Protein AF-0000000078662496 (afdb_homodimer)

Nearest PDB structures (foldseek):
  4e5v-assembly2_B  TM=6.475E-01  e=1.582E-10  Parabacteroides merdae ATCC 43184
  5fms-assembly1_A  TM=6.104E-01  e=5.744E-06  Mus musculus
  5fmr-assembly2_B  TM=5.331E-01  e=4.824E-04  Chlamydomonas reinhardtii
  8uw8-assembly1_A  TM=4.663E-01  e=5.164E-02  Homo sapiens
  4zm6-assembly1_B  TM=4.624E-01  e=4.066E-01  Rhizomucor miehei CAU432

Sequence (524 aa):
MSGEVSEEARPPRIDCVLVCGGVWHDMDFARLELLKLLAEDPAVRTRVFEDYENIEAIRAADILITYTCDVTPSLTAQEALRDWLQAGGRWYALHGTNSVLRFLTEGPNKDLWDAPRWAPLMMDLLGSQFISHPPIAPYTVTVADPDHPLVRGVEPFETTDELYHMEYHGDLHVLLETDCTVEGTGFVEAKDAIGKHAVMYLKDHGKGGVLYNTLGHCRGHYDLQPMLDWWPTVDRCAWDLPVFYDLLRRGIGWLKERPAKGMSGEVSEEARPPRIDCVLVCGGVWHDMDFARLELLKLLAEDPAVRTRVFEDYENIEAIRAADILITYTCDVTPSLTAQEALRDWLQAGGRWYALHGTNSVLRFLTEGPNKDLWDAPRWAPLMMDLLGSQFISHPPIAPYTVTVADPDHPLVRGVEPFETTDELYHMEYHGDLHVLLETDCTVEGTGFVEAKDAIGKHAVMYLKDHGKGGVLYNTLGHCRGHYDLQPMLDWWPTVDRCAWDLPVFYDLLRRGIGWLKERPAKG

Secondary structure (DSSP, 8-state):
----------PPPEEEEEEEEESSS-HHHHHHHHHHHHTTSTTEEEEEESSS--HHHHHH-SEEEEEEES-PPPHHHHHHHHHHHHTT-EEEEEGGGG---EE--SSTTTT-EE---S-HHHHHHHTEEEEE-PPSEEEEEEES-TTSTTTTTPPPEEEEE---EEEE-S--EEEEEEEE-S---SBSS-GGG-EEEEEEEEEEETTEEEEEE-----B-TTTTTTT-S--SS-B-GGGG-HHHHHHHHHHHHHHHTSPP--/----------PPPEEEEEEEEESSS-HHHHHHHHHHHHTTSTTEEEEEESSS--HHHHHH-SEEEEEEES-PPPHHHHHHHHHHHHTT-EEEEEGGGG---EE--SSTTTT-EE---S-HHHHHHHTEEEEE-PPSEEEEEEES-TTSTTTTTPPPEEEEE---EEEE-S--EEEEEEEE-S---SBSS-GGG-EEEEEEEEEEETTEEEEEE-----B-TTTTTTT-S--SS-B-GGGG-HHHHHHHHHHHHHHHTSPP--

Solvent-accessible surface area (backbone atoms only — not comparable to full-atom values): 27675 Å² total; per-residue (Å²): 131,82,77,72,72,74,77,71,86,77,72,71,74,39,39,31,36,37,29,46,24,62,58,64,36,32,51,59,58,56,46,51,55,51,50,54,60,48,62,75,40,83,43,50,46,67,47,61,33,56,56,56,80,58,46,68,58,57,65,67,32,51,27,38,37,34,44,25,23,56,59,80,57,52,69,69,33,37,51,47,50,51,54,36,22,54,73,24,25,26,34,43,36,27,36,37,52,40,30,41,69,42,77,29,86,59,70,96,57,47,80,19,32,36,47,62,84,84,48,58,67,50,26,49,62,62,28,30,31,46,43,30,33,31,78,72,46,76,47,57,40,38,62,67,37,55,79,41,83,74,39,48,85,58,66,67,44,78,38,49,32,61,53,60,25,64,50,76,33,82,75,67,51,54,40,26,27,32,76,36,86,51,53,27,58,64,32,70,66,12,81,80,34,54,42,78,33,71,38,24,33,36,27,79,32,83,68,14,30,26,40,37,34,46,60,55,46,33,27,38,39,62,25,44,52,87,84,36,82,64,41,93,56,75,46,43,36,33,70,74,36,71,67,47,54,50,42,51,51,39,50,54,50,58,35,70,65,43,72,73,87,126,134,80,75,72,75,73,78,71,85,77,73,71,76,38,40,31,36,37,29,45,25,64,58,63,36,31,50,60,58,55,47,51,53,51,50,55,60,48,61,75,39,84,43,50,44,67,48,63,34,56,56,55,78,56,45,68,58,58,63,67,33,52,27,37,36,35,45,25,22,56,61,80,55,52,72,70,32,37,52,48,50,52,53,34,23,53,73,24,26,25,33,42,36,26,35,37,51,40,29,42,69,43,78,29,87,58,72,97,56,46,80,19,33,36,46,62,83,81,50,56,67,50,26,47,62,61,29,31,32,46,43,30,32,31,78,73,45,76,46,56,41,37,62,67,37,55,79,41,82,74,41,48,87,60,67,67,44,78,38,48,34,63,52,61,26,63,50,78,33,82,76,67,52,55,39,26,27,33,74,34,88,50,51,26,58,65,30,71,65,13,82,79,33,52,42,78,34,71,38,25,31,36,25,80,31,84,68,15,29,27,39,35,34,44,60,54,43,33,28,38,40,61,26,44,51,87,82,36,82,63,43,93,56,76,46,44,35,32,71,76,36,72,66,49,55,51,42,52,50,40,51,54,51,57,33,71,66,43,71,72,87,126

InterPro domains:
  IPR029010 ThuA-like domain [PF06283] (36-224)
  IPR029062 Class I glutamine amidotransferase-like [G3DSA:3.40.50.880] (12-261)
  IPR029062 Class I glutamine amidotransferase-like [SSF52317] (17-258)

Radius of gyration: 25.14 Å; Cα contacts (8 Å, |Δi|>4): 1215; chains: 2; bounding box: 81×70×57 Å

Organism: Novosphingobium aromaticivorans (strain ATCC 700278 / DSM 12444 / CCUG 56034 / CIP 105152 / NBRC 16084 / F199) (NCBI:txid279238)

Foldseek 3Di:
DPPPPPPPDPDAAFEEEEAFAEFQFPSVVVVVVLVVLQVVDVSYDYDYHPAQPVLVSLLPGLEYEYDYAQHADDPVSLVSNLVSQLLFAEYEYEARNQAHWDAACDDPLHQAIAGDCPRVSNQQQQFKHFFFFAPFDKWKKQFPDCPDPLNPPPHIDIWRFTDTDIDGHDDKAAGIKTADDDWGPRHPPTHPRGGMDGQWIWDHNNNYIYIYGNGFGWGAQPRNPPVDRGDPDTDGICVVPPVVVSSSSSSVVVSVPTDDND/DPPPPPPPDPDAAFEEEEAFAEFQFPSVVVVVVLVVLQVVDVSYDYDYHPAQPVLVSLLPGLEYEYDYAQHADDPSSLVSNLVSQLLFYAYEYEARNQAHWDAACDDPLHQAIAGDCPRVSNQQQQFKHFGFFAPFDKWKKQFPDCPDPLNPPPHIDIWRFTDTDIGGHDDKAAGIKTADCDWGPRHPPTHVRGGMDGQWIWDHNNNYIYIYGNGFGWGAQPRNPPVDRGDPDTDGICVVPPVVVSSSSSSVVVSVPTDDND

pLDDT: mean 94.91, std 11.36, range [29.62, 99.0]

Structure (mmCIF, N/CA/C/O backbone):
data_AF-0000000078662496-model_v1
#
loop_
_entity.id
_entity.type
_entity.pdbx_description
1 polymer 'ThuA-like domain-containing protein'
#
loop_
_atom_site.group_PDB
_atom_site.id
_atom_site.type_symbol
_atom_site.label_atom_id
_atom_site.label_alt_id
_atom_site.label_comp_id
_atom_site.label_asym_id
_atom_site.label_entity_id
_atom_site.label_seq_id
_atom_site.pdbx_PDB_ins_code
_atom_site.Cartn_x
_atom_site.Cartn_y
_atom_site.Cartn_z
_atom_site.occupancy
_atom_site.B_iso_or_equiv
_atom_site.auth_seq_id
_atom_site.auth_comp_id
_atom_site.auth_asym_id
_atom_site.auth_atom_id
_atom_site.pdbx_PDB_model_num
ATOM 1 N N . MET A 1 1 ? -41.656 22.859 -13.969 1 30 1 MET A N 1
ATOM 2 C CA . MET A 1 1 ? -40.875 21.734 -14.508 1 30 1 MET A CA 1
ATOM 3 C C . MET A 1 1 ? -39.688 21.422 -13.602 1 30 1 MET A C 1
ATOM 5 O O . MET A 1 1 ? -38.719 22.188 -13.539 1 30 1 MET A O 1
ATOM 9 N N . SER A 1 2 ? -39.875 20.875 -12.398 1 34.25 2 SER A N 1
ATOM 10 C CA . SER A 1 2 ? -38.969 20.719 -11.266 1 34.25 2 SER A CA 1
ATOM 11 C C . SER A 1 2 ? -37.781 19.844 -11.625 1 34.25 2 SER A C 1
ATOM 13 O O . SER A 1 2 ? -37.969 18.703 -12.086 1 34.25 2 SER A O 1
ATOM 15 N N . GLY A 1 3 ? -36.812 20.375 -12.367 1 37.16 3 GLY A N 1
ATOM 16 C CA . GLY A 1 3 ? -35.719 19.578 -12.867 1 37.16 3 GLY A CA 1
ATOM 17 C C . GLY A 1 3 ? -35.188 18.578 -11.852 1 37.16 3 GLY A C 1
ATOM 18 O O . GLY A 1 3 ? -34.812 18.953 -10.75 1 37.16 3 GLY A O 1
ATOM 19 N N . GLU A 1 4 ? -35.656 17.312 -11.844 1 36.59 4 GLU A N 1
ATOM 20 C CA . GLU A 1 4 ? -35.188 16.156 -11.078 1 36.59 4 GLU A CA 1
ATOM 21 C C . GLU A 1 4 ? -33.688 16.047 -11.078 1 36.59 4 GLU A C 1
ATOM 23 O O . GLU A 1 4 ? -33.062 15.969 -12.141 1 36.59 4 GLU A O 1
ATOM 28 N N . VAL A 1 5 ? -33 16.734 -10.273 1 41 5 VAL A N 1
ATOM 29 C CA . VAL A 1 5 ? -31.594 16.453 -10.102 1 41 5 VAL A CA 1
ATOM 30 C C . VAL A 1 5 ? -31.359 14.945 -10.117 1 41 5 VAL A C 1
ATOM 32 O O . VAL A 1 5 ? -31.953 14.211 -9.328 1 41 5 VAL A O 1
ATOM 35 N N . SER A 1 6 ? -31.219 14.328 -11.203 1 44.25 6 SER A N 1
ATOM 36 C CA . SER A 1 6 ? -30.891 12.906 -11.32 1 44.25 6 SER A CA 1
ATOM 37 C C . SER A 1 6 ? -30.094 12.438 -10.109 1 44.25 6 SER A C 1
ATOM 39 O O . SER A 1 6 ? -29.062 13.031 -9.766 1 44.25 6 SER A O 1
ATOM 41 N N . GLU A 1 7 ? -30.562 11.977 -9.016 1 50.75 7 GLU A N 1
ATOM 42 C CA . GLU A 1 7 ? -29.922 11.367 -7.855 1 50.75 7 GLU A CA 1
ATOM 43 C C . GLU A 1 7 ? -28.734 10.508 -8.266 1 50.75 7 GLU A C 1
ATOM 45 O O . GLU A 1 7 ? -28.891 9.516 -8.984 1 50.75 7 GLU A O 1
ATOM 50 N N . GLU A 1 8 ? -27.609 11 -8.602 1 62.19 8 GLU A N 1
ATOM 51 C CA . GLU A 1 8 ? -26.375 10.297 -8.969 1 62.19 8 GLU A CA 1
ATOM 52 C C . GLU A 1 8 ? -26.203 9.031 -8.133 1 62.19 8 GLU A C 1
ATOM 54 O O . GLU A 1 8 ? -26.438 9.039 -6.922 1 62.19 8 GLU A O 1
ATOM 59 N N . ALA A 1 9 ? -26.062 7.867 -8.719 1 75.56 9 ALA A N 1
ATOM 60 C CA . ALA A 1 9 ? -25.859 6.562 -8.086 1 75.56 9 ALA A CA 1
ATOM 61 C C . ALA A 1 9 ? -24.734 6.621 -7.059 1 75.56 9 ALA A C 1
ATOM 63 O O . ALA A 1 9 ? -23.719 7.262 -7.289 1 75.56 9 ALA A O 1
ATOM 64 N N . ARG A 1 10 ? -25.047 6.441 -5.75 1 90.75 10 ARG A N 1
ATOM 65 C CA . ARG A 1 10 ? -24.109 6.309 -4.641 1 90.75 10 ARG A CA 1
ATOM 66 C C . ARG A 1 10 ? -23.875 4.84 -4.301 1 90.75 10 ARG A C 1
ATOM 68 O O . ARG A 1 10 ? -24.438 4.32 -3.34 1 90.75 10 ARG A O 1
ATOM 75 N N . PRO A 1 11 ? -23.016 4.176 -5.219 1 91.44 11 PRO A N 1
ATOM 76 C CA . PRO A 1 11 ? -22.781 2.76 -4.926 1 91.44 11 PRO A CA 1
ATOM 77 C C . PRO A 1 11 ? -22.25 2.531 -3.51 1 91.44 11 PRO A C 1
ATOM 79 O O . PRO A 1 11 ? -21.609 3.418 -2.932 1 91.44 11 PRO A O 1
ATOM 82 N N . PRO A 1 12 ? -22.609 1.35 -2.977 1 93.88 12 PRO A N 1
ATOM 83 C CA . PRO A 1 12 ? -22.078 1.051 -1.646 1 93.88 12 PRO A CA 1
ATOM 84 C C . PRO A 1 12 ? -20.547 0.93 -1.636 1 93.88 12 PRO A C 1
ATOM 86 O O . PRO A 1 12 ? -19.953 0.482 -2.619 1 93.88 12 PRO A O 1
ATOM 89 N N . ARG A 1 13 ? -20.031 1.311 -0.54 1 96.19 13 ARG A N 1
ATOM 90 C CA . ARG A 1 13 ? -18.594 1.162 -0.334 1 96.19 13 ARG A CA 1
ATOM 91 C C . ARG A 1 13 ? -18.172 -0.305 -0.391 1 96.19 13 ARG A C 1
ATOM 93 O O . ARG A 1 13 ? -18.906 -1.18 0.078 1 96.19 13 ARG A O 1
ATOM 100 N N . ILE A 1 14 ? -17.047 -0.625 -0.973 1 97.25 14 ILE A N 1
ATOM 101 C CA . ILE A 1 14 ? -16.469 -1.961 -1.023 1 97.25 14 ILE A CA 1
ATOM 102 C C . ILE A 1 14 ? -15.141 -1.975 -0.268 1 97.25 14 ILE A C 1
ATOM 104 O O . ILE A 1 14 ? -14.164 -1.366 -0.708 1 97.25 14 ILE A O 1
ATOM 108 N N . ASP A 1 15 ? -15.102 -2.637 0.841 1 97.94 15 ASP A N 1
ATOM 109 C CA . ASP A 1 15 ? -13.867 -2.75 1.623 1 97.94 15 ASP A CA 1
ATOM 110 C C . ASP A 1 15 ? -12.961 -3.838 1.061 1 97.94 15 ASP A C 1
ATOM 112 O O . ASP A 1 15 ? -13.289 -5.023 1.129 1 97.94 15 ASP A O 1
ATOM 116 N N . CYS A 1 16 ? -11.836 -3.424 0.522 1 98.69 16 CYS A N 1
ATOM 117 C CA . CYS A 1 16 ? -10.867 -4.32 -0.102 1 98.69 16 CYS A CA 1
ATOM 118 C C . CYS A 1 16 ? -9.633 -4.484 0.771 1 98.69 16 CYS A C 1
ATOM 120 O O . CYS A 1 16 ? -9.141 -3.512 1.347 1 98.69 16 CYS A O 1
ATOM 122 N N . VAL A 1 17 ? -9.156 -5.719 0.921 1 98.88 17 VAL A N 1
ATOM 123 C CA . VAL A 1 17 ? -7.824 -5.977 1.462 1 98.88 17 VAL A CA 1
ATOM 124 C C . VAL A 1 17 ? -6.898 -6.453 0.348 1 98.88 17 VAL A C 1
ATOM 126 O O . VAL A 1 17 ? -7.238 -7.375 -0.399 1 98.88 17 VAL A O 1
ATOM 129 N N . LEU A 1 18 ? -5.809 -5.762 0.168 1 98.94 18 LEU A N 1
ATOM 130 C CA . LEU A 1 18 ? -4.719 -6.184 -0.705 1 98.94 18 LEU A CA 1
ATOM 131 C C . LEU A 1 18 ? -3.531 -6.684 0.111 1 98.94 18 LEU A C 1
ATOM 133 O O . LEU A 1 18 ? -2.91 -5.91 0.843 1 98.94 18 LEU A O 1
ATOM 137 N N . VAL A 1 19 ? -3.273 -7.961 0.046 1 98.94 19 VAL A N 1
ATOM 138 C CA . VAL A 1 19 ? -2.051 -8.516 0.612 1 98.94 19 VAL A CA 1
ATOM 139 C C . VAL A 1 19 ? -0.991 -8.656 -0.479 1 98.94 19 VAL A C 1
ATOM 141 O O . VAL A 1 19 ? -1.132 -9.469 -1.392 1 98.94 19 VAL A O 1
ATOM 144 N N . CYS A 1 20 ? 0.022 -7.84 -0.434 1 98.94 20 CYS A N 1
ATOM 145 C CA . CYS A 1 20 ? 1.12 -7.852 -1.394 1 98.94 20 CYS A CA 1
ATOM 146 C C . CYS A 1 20 ? 2.467 -7.855 -0.681 1 98.94 20 CYS A C 1
ATOM 148 O O . CYS A 1 20 ? 2.832 -6.875 -0.028 1 98.94 20 CYS A O 1
ATOM 150 N N . GLY A 1 21 ? 3.129 -8.969 -0.713 1 98.56 21 GLY A N 1
ATOM 151 C CA . GLY A 1 21 ? 4.398 -9.078 -0.015 1 98.56 21 GLY A CA 1
ATOM 152 C C . GLY A 1 21 ? 5.105 -10.398 -0.27 1 98.56 21 GLY A C 1
ATOM 153 O O . GLY A 1 21 ? 4.543 -11.297 -0.9 1 98.56 21 GLY A O 1
ATOM 154 N N . GLY A 1 22 ? 6.262 -10.531 0.224 1 98.06 22 GLY A N 1
ATOM 155 C CA . GLY A 1 22 ? 7.109 -11.695 0.05 1 98.06 22 GLY A CA 1
ATOM 156 C C . GLY A 1 22 ? 8.422 -11.383 -0.638 1 98.06 22 GLY A C 1
ATOM 157 O O . GLY A 1 22 ? 8.992 -10.305 -0.436 1 98.06 22 GLY A O 1
ATOM 158 N N . VAL A 1 23 ? 8.961 -12.406 -1.362 1 97.25 23 VAL A N 1
ATOM 159 C CA . VAL A 1 23 ? 10.344 -12.273 -1.798 1 97.25 23 VAL A CA 1
ATOM 160 C C . VAL A 1 23 ? 10.445 -12.562 -3.293 1 97.25 23 VAL A C 1
ATOM 162 O O . VAL A 1 23 ? 9.5 -13.062 -3.9 1 97.25 23 VAL A O 1
ATOM 165 N N . TRP A 1 24 ? 11.516 -12.133 -3.904 1 97.25 24 TRP A N 1
ATOM 166 C CA . TRP A 1 24 ? 12.07 -12.523 -5.191 1 97.25 24 TRP A CA 1
ATOM 167 C C . TRP A 1 24 ? 11.258 -11.945 -6.34 1 97.25 24 TRP A C 1
ATOM 169 O O . TRP A 1 24 ? 11.438 -12.328 -7.5 1 97.25 24 TRP A O 1
ATOM 179 N N . HIS A 1 25 ? 10.281 -11.172 -6.031 1 98.44 25 HIS A N 1
ATOM 180 C CA . HIS A 1 25 ? 9.484 -10.445 -7.016 1 98.44 25 HIS A CA 1
ATOM 181 C C . HIS A 1 25 ? 9.492 -8.945 -6.73 1 98.44 25 HIS A C 1
ATOM 183 O O . HIS A 1 25 ? 9.797 -8.523 -5.613 1 98.44 25 HIS A O 1
ATOM 189 N N . ASP A 1 26 ? 9.227 -8.172 -7.746 1 98.62 26 ASP A N 1
ATOM 190 C CA . ASP A 1 26 ? 9.062 -6.73 -7.594 1 98.62 26 ASP A CA 1
ATOM 191 C C . ASP A 1 26 ? 7.695 -6.387 -7.012 1 98.62 26 ASP A C 1
ATOM 193 O O . ASP A 1 26 ? 6.801 -5.953 -7.734 1 98.62 26 ASP A O 1
ATOM 197 N N . MET A 1 27 ? 7.629 -6.504 -5.691 1 98.62 27 MET A N 1
ATOM 198 C CA . MET A 1 27 ? 6.359 -6.273 -5 1 98.62 27 MET A CA 1
ATOM 199 C C . MET A 1 27 ? 5.922 -4.82 -5.145 1 98.62 27 MET A C 1
ATOM 201 O O . MET A 1 27 ? 4.723 -4.531 -5.176 1 98.62 27 MET A O 1
ATOM 205 N N . ASP A 1 28 ? 6.887 -3.9 -5.289 1 98.75 28 ASP A N 1
ATOM 206 C CA . ASP A 1 28 ? 6.555 -2.492 -5.477 1 98.75 28 ASP A CA 1
ATOM 207 C C . ASP A 1 28 ? 5.77 -2.281 -6.77 1 98.75 28 ASP A C 1
ATOM 209 O O . ASP A 1 28 ? 4.738 -1.605 -6.77 1 98.75 28 ASP A O 1
ATOM 213 N N . PHE A 1 29 ? 6.242 -2.895 -7.77 1 98.88 29 PHE A N 1
ATOM 214 C CA . PHE A 1 29 ? 5.613 -2.742 -9.078 1 98.88 29 PHE A CA 1
ATOM 215 C C . PHE A 1 29 ? 4.234 -3.387 -9.094 1 98.88 29 PHE A C 1
ATOM 217 O O . PHE A 1 29 ? 3.254 -2.758 -9.5 1 98.88 29 PHE A O 1
ATOM 224 N N . ALA A 1 30 ? 4.164 -4.633 -8.656 1 98.94 30 ALA A N 1
ATOM 225 C CA . ALA A 1 30 ? 2.887 -5.344 -8.672 1 98.94 30 ALA A CA 1
ATOM 226 C C . ALA A 1 30 ? 1.848 -4.617 -7.82 1 98.94 30 ALA A C 1
ATOM 228 O O . ALA A 1 30 ? 0.699 -4.453 -8.234 1 98.94 30 ALA A O 1
ATOM 229 N N . ARG A 1 31 ? 2.271 -4.199 -6.629 1 98.94 31 ARG A N 1
ATOM 230 C CA . ARG A 1 31 ? 1.371 -3.473 -5.738 1 98.94 31 ARG A CA 1
ATOM 231 C C . ARG A 1 31 ? 0.856 -2.199 -6.398 1 98.94 31 ARG A C 1
ATOM 233 O O . ARG A 1 31 ? -0.34 -1.904 -6.344 1 98.94 31 ARG A O 1
ATOM 240 N N . LEU A 1 32 ? 1.759 -1.472 -6.996 1 98.88 32 LEU A N 1
ATOM 241 C CA . LEU A 1 32 ? 1.379 -0.215 -7.633 1 98.88 32 LEU A CA 1
ATOM 242 C C . LEU A 1 32 ? 0.377 -0.457 -8.758 1 98.88 32 LEU A C 1
ATOM 244 O O . LEU A 1 32 ? -0.634 0.242 -8.852 1 98.88 32 LEU A O 1
ATOM 248 N N . GLU A 1 33 ? 0.599 -1.417 -9.586 1 98.94 33 GLU A N 1
ATOM 249 C CA . GLU A 1 33 ? -0.292 -1.712 -10.703 1 98.94 33 GLU A CA 1
ATOM 250 C C . GLU A 1 33 ? -1.668 -2.154 -10.211 1 98.94 33 GLU A C 1
ATOM 252 O O . GLU A 1 33 ? -2.691 -1.743 -10.758 1 98.94 33 GLU A O 1
ATOM 257 N N . LEU A 1 34 ? -1.668 -2.957 -9.156 1 98.94 34 LEU A N 1
ATOM 258 C CA . LEU A 1 34 ? -2.943 -3.414 -8.609 1 98.94 34 LEU A CA 1
ATOM 259 C C . LEU A 1 34 ? -3.713 -2.26 -7.984 1 98.94 34 LEU A C 1
ATOM 261 O O . LEU A 1 34 ? -4.934 -2.166 -8.133 1 98.94 34 LEU A O 1
ATOM 265 N N . LEU A 1 35 ? -2.963 -1.389 -7.312 1 98.94 35 LEU A N 1
ATOM 266 C CA . LEU A 1 35 ? -3.613 -0.244 -6.684 1 98.94 35 LEU A CA 1
ATOM 267 C C . LEU A 1 35 ? -4.156 0.718 -7.734 1 98.94 35 LEU A C 1
ATOM 269 O O . LEU A 1 35 ? -5.195 1.349 -7.527 1 98.94 35 LEU A O 1
ATOM 273 N N . LYS A 1 36 ? -3.49 0.854 -8.852 1 98.88 36 LYS A N 1
ATOM 274 C CA . LYS A 1 36 ? -4.016 1.646 -9.953 1 98.88 36 LYS A CA 1
ATOM 275 C C . LYS A 1 36 ? -5.352 1.088 -10.445 1 98.88 36 LYS A C 1
ATOM 277 O O . LYS A 1 36 ? -6.305 1.839 -10.656 1 98.88 36 LYS A O 1
ATOM 282 N N . LEU A 1 37 ? -5.406 -0.183 -10.609 1 98.94 37 LEU A N 1
ATOM 283 C CA . LEU A 1 37 ? -6.625 -0.825 -11.086 1 98.94 37 LEU A CA 1
ATOM 284 C C . LEU A 1 37 ? -7.766 -0.639 -10.094 1 98.94 37 LEU A C 1
ATOM 286 O O . LEU A 1 37 ? -8.891 -0.332 -10.484 1 98.94 37 LEU A O 1
ATOM 290 N N . LEU A 1 38 ? -7.453 -0.8 -8.797 1 98.81 38 LEU A N 1
ATOM 291 C CA . LEU A 1 38 ? -8.477 -0.671 -7.766 1 98.81 38 LEU A CA 1
ATOM 292 C C . LEU A 1 38 ? -8.984 0.764 -7.68 1 98.81 38 LEU A C 1
ATOM 294 O O . LEU A 1 38 ? -10.156 0.994 -7.375 1 98.81 38 LEU A O 1
ATOM 298 N N . ALA A 1 39 ? -8.117 1.714 -8.016 1 98.19 39 ALA A N 1
ATOM 299 C CA . ALA A 1 39 ? -8.445 3.133 -7.926 1 98.19 39 ALA A CA 1
ATOM 300 C C . ALA A 1 39 ? -9.414 3.539 -9.031 1 98.19 39 ALA A C 1
ATOM 302 O O . ALA A 1 39 ? -9.992 4.625 -8.992 1 98.19 39 ALA A O 1
ATOM 303 N N . GLU A 1 40 ? -9.641 2.697 -10.031 1 98 40 GLU A N 1
ATOM 304 C CA . GLU A 1 40 ? -10.578 2.98 -11.117 1 98 40 GLU A CA 1
ATOM 305 C C . GLU A 1 40 ? -12.008 3.043 -10.602 1 98 40 GLU A C 1
ATOM 307 O O . GLU A 1 40 ? -12.891 3.607 -11.266 1 98 40 GLU A O 1
ATOM 312 N N . ASP A 1 41 ? -12.281 2.432 -9.461 1 97.12 41 ASP A N 1
ATOM 313 C CA . ASP A 1 41 ? -13.602 2.445 -8.836 1 97.12 41 ASP A CA 1
ATOM 314 C C . ASP A 1 41 ? -13.562 3.168 -7.488 1 97.12 41 ASP A C 1
ATOM 316 O O . ASP A 1 41 ? -13.07 2.619 -6.496 1 97.12 41 ASP A O 1
ATOM 320 N N . PRO A 1 42 ? -14.102 4.336 -7.391 1 94.31 42 PRO A N 1
ATOM 321 C CA . PRO A 1 42 ? -14.008 5.129 -6.16 1 94.31 42 PRO A CA 1
ATOM 322 C C . PRO A 1 42 ? -14.734 4.477 -4.984 1 94.31 42 PRO A C 1
ATOM 324 O O . PRO A 1 42 ? -14.516 4.863 -3.832 1 94.31 42 PRO A O 1
ATOM 327 N N . ALA A 1 43 ? -15.562 3.508 -5.273 1 96.25 43 ALA A N 1
ATOM 328 C CA . ALA A 1 43 ? -16.281 2.838 -4.195 1 96.25 43 ALA A CA 1
ATOM 329 C C . ALA A 1 43 ? -15.367 1.866 -3.449 1 96.25 43 ALA A C 1
ATOM 331 O O . ALA A 1 43 ? -15.695 1.418 -2.348 1 96.25 43 ALA A O 1
ATOM 332 N N . VAL A 1 44 ? -14.258 1.504 -4.078 1 97.88 44 VAL A N 1
ATOM 333 C CA . VAL A 1 44 ? -13.336 0.561 -3.463 1 97.88 44 VAL A CA 1
ATOM 334 C C . VAL A 1 44 ? -12.422 1.299 -2.488 1 97.88 44 VAL A C 1
ATOM 336 O O . VAL A 1 44 ? -11.758 2.271 -2.861 1 97.88 44 VAL A O 1
ATOM 339 N N . ARG A 1 45 ? -12.398 0.907 -1.293 1 97.81 45 ARG A N 1
ATOM 340 C CA . ARG A 1 45 ? -11.492 1.379 -0.254 1 97.81 45 ARG A CA 1
ATOM 341 C C . ARG A 1 45 ? -10.531 0.273 0.179 1 97.81 45 ARG A C 1
ATOM 343 O O . ARG A 1 45 ? -10.961 -0.756 0.705 1 97.81 45 ARG A O 1
ATOM 350 N N . THR A 1 46 ? -9.258 0.529 0.003 1 98.75 46 THR A N 1
ATOM 351 C CA . THR A 1 46 ? -8.297 -0.57 0.057 1 98.75 46 THR A CA 1
ATOM 352 C C . THR A 1 46 ? -7.391 -0.438 1.276 1 98.75 46 THR A C 1
ATOM 354 O O . THR A 1 46 ? -6.836 0.632 1.527 1 98.75 46 THR A O 1
ATOM 357 N N . ARG A 1 47 ? -7.305 -1.449 2.074 1 98.69 47 ARG A N 1
ATOM 358 C CA . ARG A 1 47 ? -6.246 -1.62 3.064 1 98.69 47 ARG A CA 1
ATOM 359 C C . ARG A 1 47 ? -5.137 -2.52 2.529 1 98.69 47 ARG A C 1
ATOM 361 O O . ARG A 1 47 ? -5.41 -3.527 1.872 1 98.69 47 ARG A O 1
ATOM 368 N N . VAL A 1 48 ? -3.883 -2.154 2.721 1 98.81 48 VAL A N 1
ATOM 369 C CA . VAL A 1 48 ? -2.74 -2.836 2.123 1 98.81 48 VAL A CA 1
ATOM 370 C C . VAL A 1 48 ? -1.886 -3.471 3.219 1 98.81 48 VAL A C 1
ATOM 372 O O . VAL A 1 48 ? -1.533 -2.812 4.199 1 98.81 48 VAL A O 1
ATOM 375 N N . PHE A 1 49 ? -1.589 -4.734 3.084 1 98.75 49 PHE A N 1
ATOM 376 C CA . PHE A 1 49 ? -0.764 -5.477 4.031 1 98.75 49 PHE A CA 1
ATOM 377 C C . PHE A 1 49 ? 0.281 -6.309 3.299 1 98.75 49 PHE A C 1
ATOM 379 O O . PHE A 1 49 ? 0.158 -6.551 2.096 1 98.75 49 PHE A O 1
ATOM 386 N N . GLU A 1 50 ? 1.325 -6.73 4.059 1 98.56 50 GLU A N 1
ATOM 387 C CA . GLU A 1 50 ? 2.395 -7.52 3.449 1 98.56 50 GLU A CA 1
ATOM 388 C C . GLU A 1 50 ? 2.209 -9.008 3.732 1 98.56 50 GLU A C 1
ATOM 390 O O . GLU A 1 50 ? 2.936 -9.844 3.188 1 98.56 50 GLU A O 1
ATOM 395 N N . ASP A 1 51 ? 1.268 -9.25 4.676 1 98.62 51 ASP A N 1
ATOM 396 C CA . ASP A 1 51 ? 0.993 -10.633 5.051 1 98.62 51 ASP A CA 1
ATOM 397 C C . ASP A 1 51 ? -0.456 -10.805 5.504 1 98.62 51 ASP A C 1
ATOM 399 O O . ASP A 1 51 ? -1.288 -9.922 5.277 1 98.62 51 ASP A O 1
ATOM 403 N N . TYR A 1 52 ? -0.766 -11.984 6.066 1 98.75 52 TYR A N 1
ATOM 404 C CA . TYR A 1 52 ? -2.154 -12.359 6.312 1 98.75 52 TYR A CA 1
ATOM 405 C C . TYR A 1 52 ? -2.529 -12.141 7.773 1 98.75 52 TYR A C 1
ATOM 407 O O . TYR A 1 52 ? -3.6 -12.562 8.219 1 98.75 52 TYR A O 1
ATOM 415 N N . GLU A 1 53 ? -1.694 -11.445 8.539 1 98.5 53 GLU A N 1
ATOM 416 C CA . GLU A 1 53 ? -1.835 -11.539 9.984 1 98.5 53 GLU A CA 1
ATOM 417 C C . GLU A 1 53 ? -2.719 -10.422 10.531 1 98.5 53 GLU A C 1
ATOM 419 O O . GLU A 1 53 ? -2.967 -10.344 11.734 1 98.5 53 GLU A O 1
ATOM 424 N N . ASN A 1 54 ? -3.143 -9.516 9.664 1 98.12 54 ASN A N 1
ATOM 425 C CA . ASN A 1 54 ? -4.223 -8.617 10.078 1 98.12 54 ASN A CA 1
ATOM 426 C C . ASN A 1 54 ? -5.59 -9.281 9.914 1 98.12 54 ASN A C 1
ATOM 428 O O . ASN A 1 54 ? -6.371 -8.891 9.047 1 98.12 54 ASN A O 1
ATOM 432 N N . ILE A 1 55 ? -5.859 -10.125 10.789 1 98.56 55 ILE A N 1
ATOM 433 C CA . ILE A 1 55 ? -6.965 -11.07 10.688 1 98.56 55 ILE A CA 1
ATOM 434 C C . ILE A 1 55 ? -8.289 -10.32 10.75 1 98.56 55 ILE A C 1
ATOM 436 O O . ILE A 1 55 ? -9.227 -10.633 10 1 98.56 55 ILE A O 1
ATOM 440 N N . GLU A 1 56 ? -8.398 -9.328 11.57 1 98.31 56 GLU A N 1
ATOM 441 C CA . GLU A 1 56 ? -9.633 -8.555 11.68 1 98.31 56 GLU A CA 1
ATOM 442 C C . GLU A 1 56 ? -9.945 -7.828 10.375 1 98.31 56 GLU A C 1
ATOM 444 O O . GLU A 1 56 ? -11.109 -7.684 10 1 98.31 56 GLU A O 1
ATOM 449 N N . ALA A 1 57 ? -8.883 -7.355 9.734 1 98.25 57 ALA A N 1
ATOM 450 C CA . ALA A 1 57 ? -9.078 -6.719 8.438 1 98.25 57 ALA A CA 1
ATOM 451 C C . ALA A 1 57 ? -9.633 -7.711 7.422 1 98.25 57 ALA A C 1
ATOM 453 O O . ALA A 1 57 ? -10.523 -7.375 6.637 1 98.25 57 ALA A O 1
ATOM 454 N N . ILE A 1 58 ? -9.109 -8.906 7.449 1 98.31 58 ILE A N 1
ATOM 455 C CA . ILE A 1 58 ? -9.555 -9.945 6.527 1 98.31 58 ILE A CA 1
ATOM 456 C C . ILE A 1 58 ? -11.008 -10.297 6.809 1 98.31 58 ILE A C 1
ATOM 458 O O . ILE A 1 58 ? -11.828 -10.383 5.887 1 98.31 58 ILE A O 1
ATOM 462 N N . ARG A 1 59 ? -11.375 -10.398 8.07 1 98.19 59 ARG A N 1
ATOM 463 C CA . ARG A 1 59 ? -12.742 -10.734 8.445 1 98.19 59 ARG A CA 1
ATOM 464 C C . ARG A 1 59 ? -13.719 -9.648 8 1 98.19 59 ARG A C 1
ATOM 466 O O . ARG A 1 59 ? -14.859 -9.938 7.629 1 98.19 59 ARG A O 1
ATOM 473 N N . ALA A 1 60 ? -13.273 -8.438 8.016 1 97.75 60 ALA A N 1
ATOM 474 C CA . ALA A 1 60 ? -14.141 -7.297 7.73 1 97.75 60 ALA A CA 1
ATOM 475 C C . ALA A 1 60 ? -14.18 -6.996 6.234 1 97.75 60 ALA A C 1
ATOM 477 O O . ALA A 1 60 ? -15.023 -6.227 5.77 1 97.75 60 ALA A O 1
ATOM 478 N N . ALA A 1 61 ? -13.336 -7.602 5.41 1 98.25 61 ALA A N 1
ATOM 479 C CA . ALA A 1 61 ? -13.211 -7.285 3.99 1 98.25 61 ALA A CA 1
ATOM 480 C C . ALA A 1 61 ? -14.406 -7.805 3.201 1 98.25 61 ALA A C 1
ATOM 482 O O . ALA A 1 61 ? -14.93 -8.883 3.496 1 98.25 61 ALA A O 1
ATOM 483 N N . ASP A 1 62 ? -14.82 -6.969 2.184 1 97.31 62 ASP A N 1
ATOM 484 C CA . ASP A 1 62 ? -15.773 -7.457 1.192 1 97.31 62 ASP A CA 1
ATOM 485 C C . ASP A 1 62 ? -15.078 -8.305 0.128 1 97.31 62 ASP A C 1
ATOM 487 O O . ASP A 1 62 ? -15.625 -9.305 -0.337 1 97.31 62 ASP A O 1
ATOM 491 N N . ILE A 1 63 ? -13.867 -7.848 -0.26 1 98.19 63 ILE A N 1
ATOM 492 C CA . ILE A 1 63 ? -13.102 -8.547 -1.288 1 98.19 63 ILE A CA 1
ATOM 493 C C . ILE A 1 63 ? -11.633 -8.617 -0.878 1 98.19 63 ILE A C 1
ATOM 495 O O . ILE A 1 63 ? -11.156 -7.781 -0.103 1 98.19 63 ILE A O 1
ATOM 499 N N . LEU A 1 64 ? -10.898 -9.633 -1.376 1 98.88 64 LEU A N 1
ATOM 500 C CA . LEU A 1 64 ? -9.5 -9.898 -1.049 1 98.88 64 LEU A CA 1
ATOM 501 C C . LEU A 1 64 ? -8.688 -10.148 -2.312 1 98.88 64 LEU A C 1
ATOM 503 O O . LEU A 1 64 ? -9.102 -10.914 -3.184 1 98.88 64 LEU A O 1
ATOM 507 N N . ILE A 1 65 ? -7.609 -9.438 -2.455 1 99 65 ILE A N 1
ATOM 508 C CA . ILE A 1 65 ? -6.633 -9.68 -3.512 1 99 65 ILE A CA 1
ATOM 509 C C . ILE A 1 65 ? -5.262 -9.961 -2.896 1 99 65 ILE A C 1
ATOM 511 O O . ILE A 1 65 ? -4.844 -9.273 -1.96 1 99 65 ILE A O 1
ATOM 515 N N . THR A 1 66 ? -4.609 -11.016 -3.352 1 99 66 THR A N 1
ATOM 516 C CA . THR A 1 66 ? -3.271 -11.328 -2.855 1 99 66 THR A CA 1
ATOM 517 C C . THR A 1 66 ? -2.287 -11.477 -4.012 1 99 66 THR A C 1
ATOM 519 O O . THR A 1 66 ? -2.639 -12.008 -5.066 1 99 66 THR A O 1
ATOM 522 N N . TYR A 1 67 ? -1.175 -10.906 -3.906 1 98.94 67 TYR A N 1
ATOM 523 C CA . TYR A 1 67 ? 0.03 -11.086 -4.711 1 98.94 67 TYR A CA 1
ATOM 524 C C . TYR A 1 67 ? 1.254 -11.273 -3.824 1 98.94 67 TYR A C 1
ATOM 526 O O . TYR A 1 67 ? 1.853 -10.305 -3.359 1 98.94 67 TYR A O 1
ATOM 534 N N . THR A 1 68 ? 1.575 -12.539 -3.525 1 98.88 68 THR A N 1
ATOM 535 C CA . THR A 1 68 ? 2.633 -12.859 -2.574 1 98.88 68 THR A CA 1
ATOM 536 C C . THR A 1 68 ? 3.582 -13.906 -3.148 1 98.88 68 THR A C 1
ATOM 538 O O . THR A 1 68 ? 3.322 -14.469 -4.215 1 98.88 68 THR A O 1
ATOM 541 N N . CYS A 1 69 ? 4.641 -14.078 -2.535 1 98.69 69 CYS A N 1
ATOM 542 C CA . CYS A 1 69 ? 5.562 -15.195 -2.709 1 98.69 69 CYS A CA 1
ATOM 543 C C . CYS A 1 69 ? 6.203 -15.586 -1.384 1 98.69 69 CYS A C 1
ATOM 545 O O . CYS A 1 69 ? 6.816 -14.75 -0.717 1 98.69 69 CYS A O 1
ATOM 547 N N . ASP A 1 70 ? 6.039 -16.828 -1.002 1 98.31 70 ASP A N 1
ATOM 548 C CA . ASP A 1 70 ? 6.629 -17.359 0.218 1 98.31 70 ASP A CA 1
ATOM 549 C C . ASP A 1 70 ? 6.16 -16.594 1.446 1 98.31 70 ASP A C 1
ATOM 551 O O . ASP A 1 70 ? 6.977 -16.203 2.285 1 98.31 70 ASP A O 1
ATOM 555 N N . VAL A 1 71 ? 4.895 -16.234 1.521 1 98.5 71 VAL A N 1
ATOM 556 C CA . VAL A 1 71 ? 4.238 -15.68 2.697 1 98.5 71 VAL A CA 1
ATOM 557 C C . VAL A 1 71 ? 3.25 -16.688 3.273 1 98.5 71 VAL A C 1
ATOM 559 O O . VAL A 1 71 ? 2.139 -16.844 2.762 1 98.5 71 VAL A O 1
ATOM 562 N N . THR A 1 72 ? 3.674 -17.391 4.309 1 98 72 THR A N 1
ATOM 563 C CA . THR A 1 72 ? 2.867 -18.453 4.902 1 98 72 THR A CA 1
ATOM 564 C C . THR A 1 72 ? 2.02 -17.906 6.047 1 98 72 THR A C 1
ATOM 566 O O . THR A 1 72 ? 2.555 -17.422 7.051 1 98 72 THR A O 1
ATOM 569 N N . PRO A 1 73 ? 0.733 -17.953 5.922 1 98.44 73 PRO A N 1
ATOM 570 C CA . PRO A 1 73 ? -0.106 -17.484 7.027 1 98.44 73 PRO A CA 1
ATOM 571 C C . PRO A 1 73 ? -0.057 -18.406 8.242 1 98.44 73 PRO A C 1
ATOM 573 O O . PRO A 1 73 ? 0.173 -19.609 8.094 1 98.44 73 PRO A O 1
ATOM 576 N N . SER A 1 74 ? -0.274 -17.844 9.414 1 98.56 74 SER A N 1
ATOM 577 C CA . SER A 1 74 ? -0.506 -18.656 10.602 1 98.56 74 SER A CA 1
ATOM 578 C C . SER A 1 74 ? -1.756 -19.516 10.453 1 98.56 74 SER A C 1
ATOM 580 O O . SER A 1 74 ? -2.588 -19.266 9.578 1 98.56 74 SER A O 1
ATOM 582 N N . LEU A 1 75 ? -1.821 -20.531 11.266 1 98.5 75 LEU A N 1
ATOM 583 C CA . LEU A 1 75 ? -3.021 -21.359 11.234 1 98.5 75 LEU A CA 1
ATOM 584 C C . LEU A 1 75 ? -4.266 -20.516 11.5 1 98.5 75 LEU A C 1
ATOM 586 O O . LEU A 1 75 ? -5.301 -20.719 10.859 1 98.5 75 LEU A O 1
ATOM 590 N N . THR A 1 76 ? -4.156 -19.562 12.453 1 98.69 76 THR A N 1
ATOM 591 C CA . THR A 1 76 ? -5.277 -18.688 12.773 1 98.69 76 THR A CA 1
ATOM 592 C C . THR A 1 76 ? -5.688 -17.875 11.555 1 98.69 76 THR A C 1
ATOM 594 O O . THR A 1 76 ? -6.879 -17.688 11.289 1 98.69 76 THR A O 1
ATOM 597 N N . ALA A 1 77 ? -4.746 -17.375 10.812 1 98.75 77 ALA A N 1
ATOM 598 C CA . ALA A 1 77 ? -5.039 -16.609 9.602 1 98.75 77 ALA A CA 1
ATOM 599 C C . ALA A 1 77 ? -5.668 -17.5 8.531 1 98.75 77 ALA A C 1
ATOM 601 O O . ALA A 1 77 ? -6.594 -17.078 7.836 1 98.75 77 ALA A O 1
ATOM 602 N N . GLN A 1 78 ? -5.172 -18.734 8.414 1 98.75 78 GLN A N 1
ATOM 603 C CA . GLN A 1 78 ? -5.754 -19.688 7.469 1 98.75 78 GLN A CA 1
ATOM 604 C C . GLN A 1 78 ? -7.215 -19.969 7.805 1 98.75 78 GLN A C 1
ATOM 606 O O . GLN A 1 78 ? -8.07 -19.984 6.914 1 98.75 78 GLN A O 1
ATOM 611 N N . GLU A 1 79 ? -7.484 -20.188 9.047 1 98.69 79 GLU A N 1
ATOM 612 C CA . GLU A 1 79 ? -8.852 -20.453 9.492 1 98.69 79 GLU A CA 1
ATOM 613 C C . GLU A 1 79 ? -9.75 -19.234 9.258 1 98.69 79 GLU A C 1
ATOM 615 O O . GLU A 1 79 ? -10.914 -19.391 8.867 1 98.69 79 GLU A O 1
ATOM 620 N N . ALA A 1 80 ? -9.195 -18.062 9.461 1 98.69 80 ALA A N 1
ATOM 621 C CA . ALA A 1 80 ? -9.953 -16.844 9.188 1 98.69 80 ALA A CA 1
ATOM 622 C C . ALA A 1 80 ? -10.305 -16.734 7.711 1 98.69 80 ALA A C 1
ATOM 624 O O . ALA A 1 80 ? -11.422 -16.344 7.359 1 98.69 80 ALA A O 1
ATOM 625 N N . LEU A 1 81 ? -9.359 -17.078 6.871 1 98.69 81 LEU A N 1
ATOM 626 C CA . LEU A 1 81 ? -9.594 -17.078 5.43 1 98.69 81 LEU A CA 1
ATOM 627 C C . LEU A 1 81 ? -10.688 -18.078 5.059 1 98.69 81 LEU A C 1
ATOM 629 O O . LEU A 1 81 ? -11.586 -17.766 4.273 1 98.69 81 LEU A O 1
ATOM 633 N N . ARG A 1 82 ? -10.602 -19.281 5.602 1 98.12 82 ARG A N 1
ATOM 634 C CA . ARG A 1 82 ? -11.609 -20.312 5.355 1 98.12 82 ARG A CA 1
ATOM 635 C C . ARG A 1 82 ? -13 -19.812 5.738 1 98.12 82 ARG A C 1
ATOM 637 O O . ARG A 1 82 ? -13.938 -19.906 4.945 1 98.12 82 ARG A O 1
ATOM 644 N N . ASP A 1 83 ? -13.086 -19.344 6.98 1 97.69 83 ASP A N 1
ATOM 645 C CA . ASP A 1 83 ? -14.383 -18.891 7.484 1 97.69 83 ASP A CA 1
ATOM 646 C C . ASP A 1 83 ? -14.914 -17.719 6.652 1 97.69 83 ASP A C 1
ATOM 648 O O . ASP A 1 83 ? -16.125 -17.656 6.383 1 97.69 83 ASP A O 1
ATOM 652 N N . TRP A 1 84 ? -14.016 -16.812 6.277 1 97.62 84 TRP A N 1
ATOM 653 C CA . TRP A 1 84 ? -14.383 -15.672 5.457 1 97.62 84 TRP A CA 1
ATOM 654 C C . TRP A 1 84 ? -14.922 -16.109 4.102 1 97.62 84 TRP A C 1
ATOM 656 O O . TRP A 1 84 ? -15.938 -15.602 3.629 1 97.62 84 TRP A O 1
ATOM 666 N N . LEU A 1 85 ? -14.32 -17.078 3.465 1 97.31 85 LEU A N 1
ATOM 667 C CA . LEU A 1 85 ? -14.773 -17.625 2.193 1 97.31 85 LEU A CA 1
ATOM 668 C C . LEU A 1 85 ? -16.125 -18.312 2.352 1 97.31 85 LEU A C 1
ATOM 670 O O . LEU A 1 85 ? -17.031 -18.125 1.528 1 97.31 85 LEU A O 1
ATOM 674 N N . GLN A 1 86 ? -16.297 -19.078 3.375 1 95.38 86 GLN A N 1
ATOM 675 C CA . GLN A 1 86 ? -17.547 -19.781 3.625 1 95.38 86 GLN A CA 1
ATOM 676 C C . GLN A 1 86 ? -18.703 -18.812 3.84 1 95.38 86 GLN A C 1
ATOM 678 O O . GLN A 1 86 ? -19.859 -19.109 3.5 1 95.38 86 GLN A O 1
ATOM 683 N N . ALA A 1 87 ? -18.375 -17.656 4.309 1 94.25 87 ALA A N 1
ATOM 684 C CA . ALA A 1 87 ? -19.391 -16.641 4.59 1 94.25 87 ALA A CA 1
ATOM 685 C C . ALA A 1 87 ? -19.703 -15.828 3.336 1 94.25 87 ALA A C 1
ATOM 687 O O . ALA A 1 87 ? -20.516 -14.898 3.383 1 94.25 87 ALA A O 1
ATOM 688 N N . GLY A 1 88 ? -19.031 -16.141 2.266 1 95.5 88 GLY A N 1
ATOM 689 C CA . GLY A 1 88 ? -19.406 -15.516 1.008 1 95.5 88 GLY A CA 1
ATOM 690 C C . GLY A 1 88 ? -18.312 -14.633 0.433 1 95.5 88 GLY A C 1
ATOM 691 O O . GLY A 1 88 ? -18.5 -13.984 -0.602 1 95.5 88 GLY A O 1
ATOM 692 N N . GLY A 1 89 ? -17.125 -14.57 1.075 1 96.56 89 GLY A N 1
ATOM 693 C CA . GLY A 1 89 ? -16.016 -13.781 0.564 1 96.56 89 GLY A CA 1
ATOM 694 C C . GLY A 1 89 ? -15.5 -14.273 -0.778 1 96.56 89 GLY A C 1
ATOM 695 O O . GLY A 1 89 ? -15.555 -15.469 -1.072 1 96.56 89 GLY A O 1
ATOM 696 N N . ARG A 1 90 ? -15.039 -13.352 -1.599 1 97.62 90 ARG A N 1
ATOM 697 C CA . ARG A 1 90 ? -14.391 -13.688 -2.861 1 97.62 90 ARG A CA 1
ATOM 698 C C . ARG A 1 90 ? -12.938 -13.234 -2.869 1 97.62 90 ARG A C 1
ATOM 700 O O . ARG A 1 90 ? -12.641 -12.102 -2.482 1 97.62 90 ARG A O 1
ATOM 707 N N . TRP A 1 91 ? -12.102 -14.117 -3.238 1 98.75 91 TRP A N 1
ATOM 708 C CA . TRP A 1 91 ? -10.656 -13.969 -3.162 1 98.75 91 TRP A CA 1
ATOM 709 C C . TRP A 1 91 ? -10.023 -14.102 -4.543 1 98.75 91 TRP A C 1
ATOM 711 O O . TRP A 1 91 ? -10.156 -15.141 -5.195 1 98.75 91 TRP A O 1
ATOM 721 N N . TYR A 1 92 ? -9.398 -12.992 -5.039 1 98.94 92 TYR A N 1
ATOM 722 C CA . TYR A 1 92 ? -8.586 -13.047 -6.246 1 98.94 92 TYR A CA 1
ATOM 723 C C . TYR A 1 92 ? -7.109 -13.211 -5.902 1 98.94 92 TYR A C 1
ATOM 725 O O . TYR A 1 92 ? -6.449 -12.258 -5.496 1 98.94 92 TYR A O 1
ATOM 733 N N . ALA A 1 93 ? -6.609 -14.406 -6.023 1 98.94 93 ALA A N 1
ATOM 734 C CA . ALA A 1 93 ? -5.223 -14.758 -5.73 1 98.94 93 ALA A CA 1
ATOM 735 C C . ALA A 1 93 ? -4.363 -14.703 -6.988 1 98.94 93 ALA A C 1
ATOM 737 O O . ALA A 1 93 ? -4.746 -15.25 -8.031 1 98.94 93 ALA A O 1
ATOM 738 N N . LEU A 1 94 ? -3.189 -14.062 -6.836 1 98.94 94 LEU A N 1
ATOM 739 C CA . LEU A 1 94 ? -2.361 -13.844 -8.016 1 98.94 94 LEU A CA 1
ATOM 740 C C . LEU A 1 94 ? -0.972 -14.445 -7.824 1 98.94 94 LEU A C 1
ATOM 742 O O . LEU A 1 94 ? -0.407 -14.375 -6.73 1 98.94 94 LEU A O 1
ATOM 746 N N . HIS A 1 95 ? -0.477 -15.055 -8.82 1 98.75 95 HIS A N 1
ATOM 747 C CA . HIS A 1 95 ? 0.899 -15.453 -9.094 1 98.75 95 HIS A CA 1
ATOM 748 C C . HIS A 1 95 ? 1.45 -16.328 -7.965 1 98.75 95 HIS A C 1
ATOM 750 O O . HIS A 1 95 ? 0.985 -17.453 -7.758 1 98.75 95 HIS A O 1
ATOM 756 N N . GLY A 1 96 ? 2.264 -15.742 -7.105 1 98.75 96 GLY A N 1
ATOM 757 C CA . GLY A 1 96 ? 2.982 -16.547 -6.133 1 98.75 96 GLY A CA 1
ATOM 758 C C . GLY A 1 96 ? 2.189 -16.797 -4.863 1 98.75 96 GLY A C 1
ATOM 759 O O . GLY A 1 96 ? 2.723 -17.344 -3.891 1 98.75 96 GLY A O 1
ATOM 760 N N . THR A 1 97 ? 0.89 -16.547 -4.836 1 98.88 97 THR A N 1
ATOM 761 C CA . THR A 1 97 ? 0.058 -16.672 -3.646 1 98.88 97 THR A CA 1
ATOM 762 C C . THR A 1 97 ? 0.069 -18.109 -3.127 1 98.88 97 THR A C 1
ATOM 764 O O . THR A 1 97 ? -0 -18.328 -1.918 1 98.88 97 THR A O 1
ATOM 767 N N . ASN A 1 98 ? 0.255 -19.078 -4 1 98.81 98 ASN A N 1
ATOM 768 C CA . ASN A 1 98 ? 0.222 -20.484 -3.6 1 98.81 98 ASN A CA 1
ATOM 769 C C . ASN A 1 98 ? 1.628 -21.047 -3.408 1 98.81 98 ASN A C 1
ATOM 771 O O . ASN A 1 98 ? 1.845 -22.25 -3.547 1 98.81 98 ASN A O 1
ATOM 775 N N . SER A 1 99 ? 2.582 -20.172 -3.115 1 98.56 99 SER A N 1
ATOM 776 C CA . SER A 1 99 ? 3.971 -20.594 -3.004 1 98.56 99 SER A CA 1
ATOM 777 C C . SER A 1 99 ? 4.441 -20.578 -1.553 1 98.56 99 SER A C 1
ATOM 779 O O . SER A 1 99 ? 4.301 -19.562 -0.861 1 98.56 99 SER A O 1
ATOM 781 N N . VAL A 1 100 ? 4.902 -21.688 -1.073 1 98.25 100 VAL A N 1
ATOM 782 C CA . VAL A 1 100 ? 5.707 -21.891 0.126 1 98.25 100 VAL A CA 1
ATOM 783 C C . VAL A 1 100 ? 7.035 -22.547 -0.248 1 98.25 100 VAL A C 1
ATOM 785 O O . VAL A 1 100 ? 7.055 -23.656 -0.781 1 98.25 100 VAL A O 1
ATOM 788 N N . LEU A 1 101 ? 8.141 -21.828 0.022 1 97.69 101 LEU A N 1
ATOM 789 C CA . LEU A 1 101 ? 9.414 -22.297 -0.518 1 97.69 101 LEU A CA 1
ATOM 790 C C . LEU A 1 101 ? 10.477 -22.344 0.571 1 97.69 101 LEU A C 1
ATOM 792 O O . LEU A 1 101 ? 10.414 -21.578 1.545 1 97.69 101 LEU A O 1
ATOM 796 N N . ARG A 1 102 ? 11.359 -23.25 0.392 1 95.75 102 ARG A N 1
ATOM 797 C CA . ARG A 1 102 ? 12.539 -23.391 1.242 1 95.75 102 ARG A CA 1
ATOM 798 C C . ARG A 1 102 ? 13.766 -23.75 0.417 1 95.75 102 ARG A C 1
ATOM 800 O O . ARG A 1 102 ? 13.766 -24.766 -0.297 1 95.75 102 ARG A O 1
ATOM 807 N N . PHE A 1 103 ? 14.766 -22.953 0.519 1 95.62 103 PHE A N 1
ATOM 808 C CA . PHE A 1 103 ? 16.047 -23.297 -0.084 1 95.62 103 PHE A CA 1
ATOM 809 C C . PHE A 1 103 ? 16.812 -24.266 0.81 1 95.62 103 PHE A C 1
ATOM 811 O O . PHE A 1 103 ? 17.062 -23.969 1.98 1 95.62 103 PHE A O 1
ATOM 818 N N . LEU A 1 104 ? 17.219 -25.422 0.269 1 96.81 104 LEU A N 1
ATOM 819 C CA . LEU A 1 104 ? 17.891 -26.438 1.061 1 96.81 104 LEU A CA 1
ATOM 820 C C . LEU A 1 104 ? 19.406 -26.25 1.026 1 96.81 104 LEU A C 1
ATOM 822 O O . LEU A 1 104 ? 20.016 -26.219 -0.048 1 96.81 104 LEU A O 1
ATOM 826 N N . THR A 1 105 ? 19.969 -26.062 2.221 1 96.06 105 THR A N 1
ATOM 827 C CA . THR A 1 105 ? 21.391 -25.781 2.303 1 96.06 105 THR A CA 1
ATOM 828 C C . THR A 1 105 ? 22.188 -27.031 2.682 1 96.06 105 THR A C 1
ATOM 830 O O . THR A 1 105 ? 23.406 -27.016 2.697 1 96.06 105 THR A O 1
ATOM 833 N N . GLU A 1 106 ? 21.562 -28.094 3.045 1 96.06 106 GLU A N 1
ATOM 834 C CA . GLU A 1 106 ? 22.172 -29.359 3.432 1 96.06 106 GLU A CA 1
ATOM 835 C C . GLU A 1 106 ? 21.328 -30.547 2.994 1 96.06 106 GLU A C 1
ATOM 837 O O . GLU A 1 106 ? 20.188 -30.359 2.539 1 96.06 106 GLU A O 1
ATOM 842 N N . GLY A 1 107 ? 21.906 -31.656 3.076 1 96.19 107 GLY A N 1
ATOM 843 C CA . GLY A 1 107 ? 21.188 -32.875 2.75 1 96.19 107 GLY A CA 1
ATOM 844 C C . GLY A 1 107 ? 21.297 -33.281 1.289 1 96.19 107 GLY A C 1
ATOM 845 O O . GLY A 1 107 ? 22.062 -32.656 0.539 1 96.19 107 GLY A O 1
ATOM 846 N N . PRO A 1 108 ? 20.656 -34.312 0.86 1 95.88 108 PRO A N 1
ATOM 847 C CA . PRO A 1 108 ? 20.781 -34.875 -0.489 1 95.88 108 PRO A CA 1
ATOM 848 C C . PRO A 1 108 ? 20.266 -33.906 -1.57 1 95.88 108 PRO A C 1
ATOM 850 O O . PRO A 1 108 ? 20.703 -34 -2.725 1 95.88 108 PRO A O 1
ATOM 853 N N . ASN A 1 109 ? 19.391 -33.031 -1.229 1 96.69 109 ASN A N 1
ATOM 854 C CA . ASN A 1 109 ? 18.812 -32.062 -2.162 1 96.69 109 ASN A CA 1
ATOM 855 C C . ASN A 1 109 ? 19.391 -30.672 -1.961 1 96.69 109 ASN A C 1
ATOM 857 O O . ASN A 1 109 ? 18.703 -29.672 -2.172 1 96.69 109 ASN A O 1
ATOM 861 N N . LYS A 1 110 ? 20.594 -30.641 -1.523 1 96.38 110 LYS A N 1
ATOM 862 C CA . LYS A 1 110 ? 21.281 -29.375 -1.303 1 96.38 110 LYS A CA 1
ATOM 863 C C . LYS A 1 110 ? 21.266 -28.5 -2.562 1 96.38 110 LYS A C 1
ATOM 865 O O . LYS A 1 110 ? 21.438 -29.016 -3.672 1 96.38 110 LYS A O 1
ATOM 870 N N . ASP A 1 111 ? 21.016 -27.172 -2.375 1 95.69 111 ASP A N 1
ATOM 871 C CA . ASP A 1 111 ? 21.062 -26.125 -3.395 1 95.69 111 ASP A CA 1
ATOM 872 C C . ASP A 1 111 ? 19.828 -26.172 -4.297 1 95.69 111 ASP A C 1
ATOM 874 O O . ASP A 1 111 ? 19.844 -25.641 -5.406 1 95.69 111 ASP A O 1
ATOM 878 N N . LEU A 1 112 ? 18.797 -26.938 -3.822 1 97.31 112 LEU A N 1
ATOM 879 C CA . LEU A 1 112 ? 17.516 -26.953 -4.516 1 97.31 112 LEU A CA 1
ATOM 880 C C . LEU A 1 112 ? 16.438 -26.266 -3.688 1 97.31 112 LEU A C 1
ATOM 882 O O . LEU A 1 112 ? 16.562 -26.156 -2.467 1 97.31 112 LEU A O 1
ATOM 886 N N . TRP A 1 113 ? 15.492 -25.781 -4.371 1 97.06 113 TRP A N 1
ATOM 887 C CA . TRP A 1 113 ? 14.297 -25.25 -3.713 1 97.06 113 TRP A CA 1
ATOM 888 C C . TRP A 1 113 ? 13.289 -26.359 -3.441 1 97.06 113 TRP A C 1
ATOM 890 O O . TRP A 1 113 ? 13 -27.172 -4.32 1 97.06 113 TRP A O 1
ATOM 900 N N . ASP A 1 114 ? 12.836 -26.375 -2.215 1 97.75 114 ASP A N 1
ATOM 901 C CA . ASP A 1 114 ? 11.742 -27.266 -1.837 1 97.75 114 ASP A CA 1
ATOM 902 C C . ASP A 1 114 ? 10.438 -26.484 -1.688 1 97.75 114 ASP A C 1
ATOM 904 O O . ASP A 1 114 ? 10.445 -25.281 -1.49 1 97.75 114 ASP A O 1
ATOM 908 N N . ALA A 1 115 ? 9.328 -27.125 -1.951 1 97.75 115 ALA A N 1
ATOM 909 C CA . ALA A 1 115 ? 7.988 -26.578 -1.727 1 97.75 115 ALA A CA 1
ATOM 910 C C . ALA A 1 115 ? 7.262 -27.344 -0.628 1 97.75 115 ALA A C 1
ATOM 912 O O . ALA A 1 115 ? 6.352 -28.125 -0.909 1 97.75 115 ALA A O 1
ATOM 913 N N . PRO A 1 116 ? 7.602 -27.094 0.642 1 97.88 116 PRO A N 1
ATOM 914 C CA . PRO A 1 116 ? 7.008 -27.875 1.728 1 97.88 116 PRO A CA 1
ATOM 915 C C . PRO A 1 116 ? 5.516 -27.609 1.901 1 97.88 116 PRO A C 1
ATOM 917 O O . PRO A 1 116 ? 5.047 -26.5 1.625 1 97.88 116 PRO A O 1
ATOM 920 N N . ARG A 1 117 ? 4.773 -28.625 2.348 1 97.81 117 ARG A N 1
ATOM 921 C CA . ARG A 1 117 ? 3.34 -28.5 2.598 1 97.81 117 ARG A CA 1
ATOM 922 C C . ARG A 1 117 ? 3.07 -27.953 3.992 1 97.81 117 ARG A C 1
ATOM 924 O O . ARG A 1 117 ? 2.438 -28.609 4.816 1 97.81 117 ARG A O 1
ATOM 931 N N . TRP A 1 118 ? 3.475 -26.688 4.242 1 97.44 118 TRP A N 1
ATOM 932 C CA . TRP A 1 118 ? 3.473 -26.094 5.574 1 97.44 118 TRP A CA 1
ATOM 933 C C . TRP A 1 118 ? 2.18 -25.312 5.824 1 97.44 118 TRP A C 1
ATOM 935 O O . TRP A 1 118 ? 1.895 -24.922 6.957 1 97.44 118 TRP A O 1
ATOM 945 N N . ALA A 1 119 ? 1.373 -25.078 4.809 1 98.12 119 ALA A N 1
ATOM 946 C CA . ALA A 1 119 ? 0.083 -24.406 4.934 1 98.12 119 ALA A CA 1
ATOM 947 C C . ALA A 1 119 ? -0.995 -25.125 4.133 1 98.12 119 ALA A C 1
ATOM 949 O O . ALA A 1 119 ? -1.627 -24.547 3.252 1 98.12 119 ALA A O 1
ATOM 950 N N . PRO A 1 120 ? -1.265 -26.375 4.512 1 97.81 120 PRO A N 1
ATOM 951 C CA . PRO A 1 120 ? -2.158 -27.188 3.688 1 97.81 120 PRO A CA 1
ATOM 952 C C . PRO A 1 120 ? -3.574 -26.625 3.613 1 97.81 120 PRO A C 1
ATOM 954 O O . PRO A 1 120 ? -4.242 -26.75 2.584 1 97.81 120 PRO A O 1
ATOM 957 N N . LEU A 1 121 ? -4.035 -26.031 4.684 1 98.56 121 LEU A N 1
ATOM 958 C CA . LEU A 1 121 ? -5.375 -25.453 4.648 1 98.56 121 LEU A CA 1
ATOM 959 C C . LEU A 1 121 ? -5.457 -24.328 3.619 1 98.56 121 LEU A C 1
ATOM 961 O O . LEU A 1 121 ? -6.406 -24.281 2.83 1 98.56 121 LEU A O 1
ATOM 965 N N . MET A 1 122 ? -4.473 -23.406 3.596 1 98.69 122 MET A N 1
ATOM 966 C CA . MET A 1 122 ? -4.473 -22.312 2.625 1 98.69 122 MET A CA 1
ATOM 967 C C . MET A 1 122 ? -4.414 -22.844 1.2 1 98.69 122 MET A C 1
ATOM 969 O O . MET A 1 122 ? -5.121 -22.359 0.317 1 98.69 122 MET A O 1
ATOM 973 N N . MET A 1 123 ? -3.604 -23.859 1.017 1 98.81 123 MET A N 1
ATOM 974 C CA . MET A 1 123 ? -3.467 -24.406 -0.326 1 98.81 123 MET A CA 1
ATOM 975 C C . MET A 1 123 ? -4.762 -25.078 -0.77 1 98.81 123 MET A C 1
ATOM 977 O O . MET A 1 123 ? -5.133 -25.016 -1.942 1 98.81 123 MET A O 1
ATOM 981 N N . ASP A 1 124 ? -5.371 -25.734 0.179 1 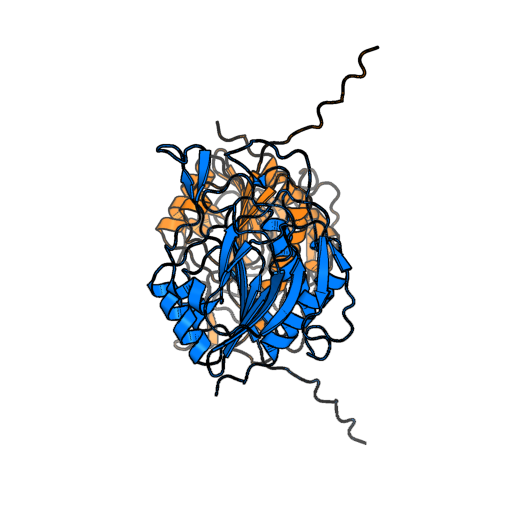98.69 124 ASP A N 1
ATOM 982 C CA . ASP A 1 124 ? -6.668 -26.328 -0.125 1 98.69 124 ASP A CA 1
ATOM 983 C C . ASP A 1 124 ? -7.695 -25.266 -0.48 1 98.69 124 ASP A C 1
ATOM 985 O O . ASP A 1 124 ? -8.492 -25.438 -1.402 1 98.69 124 ASP A O 1
ATOM 989 N N . LEU A 1 125 ? -7.699 -24.156 0.218 1 98.75 125 LEU A N 1
ATOM 990 C CA . LEU A 1 125 ? -8.602 -23.047 -0.083 1 98.75 125 LEU A CA 1
ATOM 991 C C . LEU A 1 125 ? -8.32 -22.484 -1.472 1 98.75 125 LEU A C 1
ATOM 993 O O . LEU A 1 125 ? -9.25 -22.203 -2.23 1 98.75 125 LEU A O 1
ATOM 997 N N . LEU A 1 126 ? -7.062 -22.312 -1.822 1 98.88 126 LEU A N 1
ATOM 998 C CA . LEU A 1 126 ? -6.664 -21.734 -3.104 1 98.88 126 LEU A CA 1
ATOM 999 C C . LEU A 1 126 ? -6.957 -22.703 -4.246 1 98.88 126 LEU A C 1
ATOM 1001 O O . LEU A 1 126 ? -7.254 -22.281 -5.367 1 98.88 126 LEU A O 1
ATOM 1005 N N . GLY A 1 127 ? -6.789 -23.969 -3.967 1 98.88 127 GLY A N 1
ATOM 1006 C CA . GLY A 1 127 ? -7.004 -24.984 -4.98 1 98.88 127 GLY A CA 1
ATOM 1007 C C . GLY A 1 127 ? -5.711 -25.562 -5.523 1 98.88 127 GLY A C 1
ATOM 1008 O O . GLY A 1 127 ? -5.727 -26.562 -6.258 1 98.88 127 GLY A O 1
ATOM 1009 N N . SER A 1 128 ? -4.547 -24.969 -5.117 1 98.81 128 SER A N 1
ATOM 1010 C CA . SER A 1 128 ? -3.281 -25.5 -5.617 1 98.81 128 SER A CA 1
ATOM 1011 C C . SER A 1 128 ? -2.109 -25.031 -4.758 1 98.81 128 SER A C 1
ATOM 1013 O O . SER A 1 128 ? -2.252 -24.109 -3.949 1 98.81 128 SER A O 1
ATOM 1015 N N . GLN A 1 129 ? -1.032 -25.703 -4.879 1 98.56 129 GLN A N 1
ATOM 1016 C CA . GLN A 1 129 ? 0.261 -25.281 -4.348 1 98.56 129 GLN A CA 1
ATOM 1017 C C . GLN A 1 129 ? 1.342 -25.344 -5.422 1 98.56 129 GLN A C 1
ATOM 1019 O O . GLN A 1 129 ? 1.467 -26.344 -6.137 1 98.56 129 GLN A O 1
ATOM 1024 N N . PHE A 1 130 ? 2.104 -24.281 -5.523 1 98.56 130 PHE A N 1
ATOM 1025 C CA . PHE A 1 130 ? 3.266 -24.25 -6.402 1 98.56 130 PHE A CA 1
ATOM 1026 C C . PHE A 1 130 ? 4.258 -25.344 -6.035 1 98.56 130 PHE A C 1
ATOM 1028 O O . PHE A 1 130 ? 4.551 -25.562 -4.855 1 98.56 130 PHE A O 1
ATOM 1035 N N . ILE A 1 131 ? 4.832 -25.969 -7.066 1 97.88 131 ILE A N 1
ATOM 1036 C CA . ILE A 1 131 ? 5.832 -27.016 -6.84 1 97.88 131 ILE A CA 1
ATOM 1037 C C . ILE A 1 131 ? 7.145 -26.625 -7.512 1 97.88 131 ILE A C 1
ATOM 1039 O O . ILE A 1 131 ? 8.219 -26.734 -6.91 1 97.88 131 ILE A O 1
ATOM 1043 N N . SER A 1 132 ? 7.047 -26.219 -8.75 1 97.38 132 SER A N 1
ATOM 1044 C CA . SER A 1 132 ? 8.219 -25.859 -9.539 1 97.38 132 SER A CA 1
ATOM 1045 C C . SER A 1 132 ? 7.828 -25.031 -10.766 1 97.38 132 SER A C 1
ATOM 1047 O O . SER A 1 132 ? 6.648 -24.75 -10.969 1 97.38 132 SER A O 1
ATOM 1049 N N . HIS A 1 133 ? 8.797 -24.547 -11.477 1 97.06 133 HIS A N 1
ATOM 1050 C CA . HIS A 1 133 ? 8.609 -24 -12.812 1 97.06 133 HIS A CA 1
ATOM 1051 C C . HIS A 1 133 ? 9.859 -24.203 -13.672 1 97.06 133 HIS A C 1
ATOM 1053 O O . HIS A 1 133 ? 10.977 -24.234 -13.156 1 97.06 133 HIS A O 1
ATOM 1059 N N . PRO A 1 134 ? 9.695 -24.453 -14.977 1 96.5 134 PRO A N 1
ATOM 1060 C CA . PRO A 1 134 ? 10.844 -24.469 -15.883 1 96.5 134 PRO A CA 1
ATOM 1061 C C . PRO A 1 134 ? 11.5 -23.094 -16.016 1 96.5 134 PRO A C 1
ATOM 1063 O O . PRO A 1 134 ? 11 -22.109 -15.461 1 96.5 134 PRO A O 1
ATOM 1066 N N . PRO A 1 135 ? 12.68 -23.047 -16.688 1 94.81 135 PRO A N 1
ATOM 1067 C CA . PRO A 1 135 ? 13.227 -21.719 -16.984 1 94.81 135 PRO A CA 1
ATOM 1068 C C . PRO A 1 135 ? 12.211 -20.797 -17.656 1 94.81 135 PRO A C 1
ATOM 1070 O O . PRO A 1 135 ? 11.398 -21.25 -18.469 1 94.81 135 PRO A O 1
ATOM 1073 N N . ILE A 1 136 ? 12.18 -19.578 -17.297 1 96.44 136 ILE A N 1
ATOM 1074 C CA . ILE A 1 136 ? 11.25 -18.625 -17.891 1 96.44 136 ILE A CA 1
ATOM 1075 C C . ILE A 1 136 ? 11.516 -18.5 -19.391 1 96.44 136 ILE A C 1
ATOM 1077 O O . ILE A 1 136 ? 12.625 -18.141 -19.797 1 96.44 136 ILE A O 1
ATOM 1081 N N . ALA A 1 137 ? 10.578 -18.797 -20.188 1 96.69 137 ALA A N 1
ATOM 1082 C CA . ALA A 1 137 ? 10.578 -18.781 -21.641 1 96.69 137 ALA A CA 1
ATOM 1083 C C . ALA A 1 137 ? 9.172 -18.562 -22.188 1 96.69 137 ALA A C 1
ATOM 1085 O O . ALA A 1 137 ? 8.195 -18.625 -21.438 1 96.69 137 ALA A O 1
ATOM 1086 N N . PRO A 1 138 ? 9.086 -18.203 -23.438 1 97.69 138 PRO A N 1
ATOM 1087 C CA . PRO A 1 138 ? 7.746 -18.016 -24.016 1 97.69 138 PRO A CA 1
ATOM 1088 C C . PRO A 1 138 ? 6.914 -19.297 -23.969 1 97.69 138 PRO A C 1
ATOM 1090 O O . PRO A 1 138 ? 7.441 -20.391 -24.203 1 97.69 138 PRO A O 1
ATOM 1093 N N . TYR A 1 139 ? 5.668 -19.234 -23.672 1 98.31 139 TYR A N 1
ATOM 1094 C CA . TYR A 1 139 ? 4.695 -20.328 -23.797 1 98.31 139 TYR A CA 1
ATOM 1095 C C . TYR A 1 139 ? 3.32 -19.781 -24.172 1 98.31 139 TYR A C 1
ATOM 1097 O O . TYR A 1 139 ? 3.066 -18.578 -24.047 1 98.31 139 TYR A O 1
ATOM 1105 N N . THR A 1 140 ? 2.484 -20.625 -24.672 1 98.69 140 THR A N 1
ATOM 1106 C CA . THR A 1 140 ? 1.146 -20.25 -25.109 1 98.69 140 THR A CA 1
ATOM 1107 C C . THR A 1 140 ? 0.118 -20.531 -24.016 1 98.69 140 THR A C 1
ATOM 1109 O O . THR A 1 140 ? 0.087 -21.625 -23.453 1 98.69 140 THR A O 1
ATOM 1112 N N . VAL A 1 141 ? -0.685 -19.531 -23.672 1 98.94 141 VAL A N 1
ATOM 1113 C CA . VAL A 1 141 ? -1.861 -19.688 -22.828 1 98.94 141 VAL A CA 1
ATOM 1114 C C . VAL A 1 141 ? -3.098 -19.906 -23.703 1 98.94 141 VAL A C 1
ATOM 1116 O O . VAL A 1 141 ? -3.363 -19.125 -24.625 1 98.94 141 VAL A O 1
ATOM 1119 N N . THR A 1 142 ? -3.76 -20.984 -23.469 1 98.88 142 THR A N 1
ATOM 1120 C CA . THR A 1 142 ? -4.98 -21.297 -24.203 1 98.88 142 THR A CA 1
ATOM 1121 C C . THR A 1 142 ? -6.203 -21.172 -23.297 1 98.88 142 THR A C 1
ATOM 1123 O O . THR A 1 142 ? -6.066 -21.062 -22.078 1 98.88 142 THR A O 1
ATOM 1126 N N . VAL A 1 143 ? -7.375 -21.141 -23.953 1 98.88 143 VAL A N 1
ATOM 1127 C CA . VAL A 1 143 ? -8.625 -20.938 -23.219 1 98.88 143 VAL A CA 1
ATOM 1128 C C . VAL A 1 143 ? -9.328 -22.281 -23.031 1 98.88 143 VAL A C 1
ATOM 1130 O O . VAL A 1 143 ? -9.688 -22.938 -24 1 98.88 143 VAL A O 1
ATOM 1133 N N . ALA A 1 144 ? -9.547 -22.672 -21.781 1 98.75 144 ALA A N 1
ATOM 1134 C CA . ALA A 1 144 ? -10.156 -23.953 -21.453 1 98.75 144 ALA A CA 1
ATOM 1135 C C . ALA A 1 144 ? -11.68 -23.875 -21.516 1 98.75 144 ALA A C 1
ATOM 1137 O O . ALA A 1 144 ? -12.352 -24.844 -21.875 1 98.75 144 ALA A O 1
ATOM 1138 N N . ASP A 1 145 ? -12.258 -22.719 -21.125 1 98.62 145 ASP A N 1
ATOM 1139 C CA . ASP A 1 145 ? -13.695 -22.484 -21.172 1 98.62 145 ASP A CA 1
ATOM 1140 C C . ASP A 1 145 ? -14.008 -21.141 -21.828 1 98.62 145 ASP A C 1
ATOM 1142 O O . ASP A 1 145 ? -14.344 -20.172 -21.141 1 98.62 145 ASP A O 1
ATOM 1146 N N . PRO A 1 146 ? -14.016 -21.109 -23.125 1 98.19 146 PRO A N 1
ATOM 1147 C CA . PRO A 1 146 ? -14.102 -19.828 -23.859 1 98.19 146 PRO A CA 1
ATOM 1148 C C . PRO A 1 146 ? -15.43 -19.109 -23.625 1 98.19 146 PRO A C 1
ATOM 1150 O O . PRO A 1 146 ? -15.547 -17.922 -23.922 1 98.19 146 PRO A O 1
ATOM 1153 N N . ASP A 1 147 ? -16.438 -19.781 -23.062 1 98.06 147 ASP A N 1
ATOM 1154 C CA . ASP A 1 147 ? -17.766 -19.172 -22.906 1 98.06 147 ASP A CA 1
ATOM 1155 C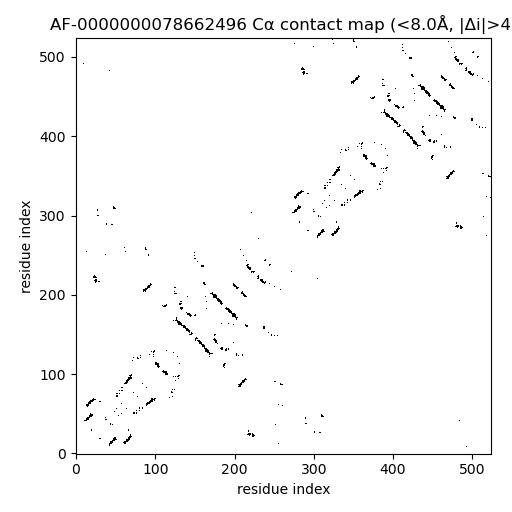 C . ASP A 1 147 ? -17.891 -18.5 -21.547 1 98.06 147 ASP A C 1
ATOM 1157 O O . ASP A 1 147 ? -18.844 -17.734 -21.312 1 98.06 147 ASP A O 1
ATOM 1161 N N . HIS A 1 148 ? -17.016 -18.812 -20.656 1 98.56 148 HIS A N 1
ATOM 1162 C CA . HIS A 1 148 ? -17.109 -18.219 -19.328 1 98.56 148 HIS A CA 1
ATOM 1163 C C . HIS A 1 148 ? -16.906 -16.703 -19.375 1 98.56 148 HIS A C 1
ATOM 1165 O O . HIS A 1 148 ? -16 -16.219 -20.062 1 98.56 148 HIS A O 1
ATOM 1171 N N . PRO A 1 149 ? -17.625 -15.914 -18.594 1 98.06 149 PRO A N 1
ATOM 1172 C CA . PRO A 1 149 ? -17.562 -14.453 -18.656 1 98.06 149 PRO A CA 1
ATOM 1173 C C . PRO A 1 149 ? -16.172 -13.906 -18.344 1 98.06 149 PRO A C 1
ATOM 1175 O O . PRO A 1 149 ? -15.758 -12.891 -18.906 1 98.06 149 PRO A O 1
ATOM 1178 N N . LEU A 1 150 ? -15.422 -14.539 -17.547 1 98.69 150 LEU A N 1
ATOM 1179 C CA . LEU A 1 150 ? -14.109 -14.062 -17.109 1 98.69 150 LEU A CA 1
ATOM 1180 C C . LEU A 1 150 ? -13.102 -14.141 -18.25 1 98.69 150 LEU A C 1
ATOM 1182 O O . LEU A 1 150 ? -12.055 -13.492 -18.203 1 98.69 150 LEU A O 1
ATOM 1186 N N . VAL A 1 151 ? -13.391 -14.969 -19.281 1 98.88 151 VAL A N 1
ATOM 1187 C CA . VAL A 1 151 ? -12.406 -15.133 -20.344 1 98.88 151 VAL A CA 1
ATOM 1188 C C . VAL A 1 151 ? -13.086 -15.031 -21.703 1 98.88 151 VAL A C 1
ATOM 1190 O O . VAL A 1 151 ? -12.508 -15.406 -22.734 1 98.88 151 VAL A O 1
ATOM 1193 N N . ARG A 1 152 ? -14.32 -14.625 -21.719 1 98.62 152 ARG A N 1
ATOM 1194 C CA . ARG A 1 152 ? -15.016 -14.477 -23 1 98.62 152 ARG A CA 1
ATOM 1195 C C . ARG A 1 152 ? -14.266 -13.523 -23.922 1 98.62 152 ARG A C 1
ATOM 1197 O O . ARG A 1 152 ? -13.883 -12.422 -23.516 1 98.62 152 ARG A O 1
ATOM 1204 N N . GLY A 1 153 ? -14.031 -13.984 -25.125 1 98.56 153 GLY A N 1
ATOM 1205 C CA . GLY A 1 153 ? -13.367 -13.133 -26.094 1 98.56 153 GLY A CA 1
ATOM 1206 C C . GLY A 1 153 ? -11.852 -13.188 -25.984 1 98.56 153 GLY A C 1
ATOM 1207 O O . GLY A 1 153 ? -11.148 -12.641 -26.844 1 98.56 153 GLY A O 1
ATOM 1208 N N . VAL A 1 154 ? -11.289 -13.797 -24.953 1 98.81 154 VAL A N 1
ATOM 1209 C CA . VAL A 1 154 ? -9.844 -13.961 -24.844 1 98.81 154 VAL A CA 1
ATOM 1210 C C . VAL A 1 154 ? -9.367 -15.016 -25.844 1 98.81 154 VAL A C 1
ATOM 1212 O O . VAL A 1 154 ? -9.891 -16.125 -25.875 1 98.81 154 VAL A O 1
ATOM 1215 N N . GLU A 1 155 ? -8.5 -14.664 -26.672 1 98.69 155 GLU A N 1
ATOM 1216 C CA . GLU A 1 155 ? -7.852 -15.586 -27.594 1 98.69 155 GLU A CA 1
ATOM 1217 C C . GLU A 1 155 ? -6.566 -16.156 -27 1 98.69 155 GLU A C 1
ATOM 1219 O O . GLU A 1 155 ? -5.984 -15.562 -26.078 1 98.69 155 GLU A O 1
ATOM 1224 N N . PRO A 1 156 ? -6.215 -17.359 -27.5 1 98.81 156 PRO A N 1
ATOM 1225 C CA . PRO A 1 156 ? -4.891 -17.797 -27.062 1 98.81 156 PRO A CA 1
ATOM 1226 C C . PRO A 1 156 ? -3.816 -16.734 -27.25 1 98.81 156 PRO A C 1
ATOM 1228 O O . PRO A 1 156 ? -3.85 -15.977 -28.219 1 98.81 156 PRO A O 1
ATOM 1231 N N . PHE A 1 157 ? -2.865 -16.641 -26.344 1 98.88 157 PHE A N 1
ATOM 1232 C CA . PHE A 1 157 ? -1.828 -15.625 -26.422 1 98.88 157 PHE A CA 1
ATOM 1233 C C . PHE A 1 157 ? -0.5 -16.156 -25.906 1 98.88 157 PHE A C 1
ATOM 1235 O O . PHE A 1 157 ? -0.471 -17.109 -25.141 1 98.88 157 PHE A O 1
ATOM 1242 N N . GLU A 1 158 ? 0.596 -15.539 -26.359 1 98.56 158 GLU A N 1
ATOM 1243 C CA . GLU A 1 158 ? 1.941 -15.852 -25.891 1 98.56 158 GLU A CA 1
ATOM 1244 C C . GLU A 1 158 ? 2.33 -14.977 -24.703 1 98.56 158 GLU A C 1
ATOM 1246 O O . GLU A 1 158 ? 1.951 -13.805 -24.641 1 98.56 158 GLU A O 1
ATOM 1251 N N . THR A 1 159 ? 2.986 -15.57 -23.734 1 98.56 159 THR A N 1
ATOM 1252 C CA . THR A 1 159 ? 3.582 -14.836 -22.625 1 98.56 159 THR A CA 1
ATOM 1253 C C . THR A 1 159 ? 4.961 -15.391 -22.281 1 98.56 159 THR A C 1
ATOM 1255 O O . THR A 1 159 ? 5.273 -16.531 -22.625 1 98.56 159 THR A O 1
ATOM 1258 N N . THR A 1 160 ? 5.816 -14.516 -21.875 1 98.31 160 THR A N 1
ATOM 1259 C CA . THR A 1 160 ? 7.062 -14.922 -21.234 1 98.31 160 THR A CA 1
ATOM 1260 C C . THR A 1 160 ? 6.98 -14.734 -19.719 1 98.31 160 THR A C 1
ATOM 1262 O O . THR A 1 160 ? 7.219 -13.641 -19.203 1 98.31 160 THR A O 1
ATOM 1265 N N . ASP A 1 161 ? 6.523 -15.805 -19.016 1 98.56 161 ASP A N 1
ATOM 1266 C CA . ASP A 1 161 ? 6.211 -15.781 -17.594 1 98.56 161 ASP A CA 1
ATOM 1267 C C . ASP A 1 161 ? 6.621 -17.078 -16.922 1 98.56 161 ASP A C 1
ATOM 1269 O O . ASP A 1 161 ? 7.059 -18.031 -17.578 1 98.56 161 ASP A O 1
ATOM 1273 N N . GLU A 1 162 ? 6.594 -17.078 -15.609 1 98.44 162 GLU A N 1
ATOM 1274 C CA . GLU A 1 162 ? 6.77 -18.344 -14.906 1 98.44 162 GLU A CA 1
ATOM 1275 C C . GLU A 1 162 ? 5.609 -19.297 -15.188 1 98.44 162 GLU A C 1
ATOM 1277 O O . GLU A 1 162 ? 4.453 -18.969 -14.898 1 98.44 162 GLU A O 1
ATOM 1282 N N . LEU A 1 163 ? 5.934 -20.391 -15.773 1 98.25 163 LEU A N 1
ATOM 1283 C CA . LEU A 1 163 ? 4.949 -21.453 -15.961 1 98.25 163 LEU A CA 1
ATOM 1284 C C . LEU A 1 163 ? 4.898 -22.375 -14.742 1 98.25 163 LEU A C 1
ATOM 1286 O O . LEU A 1 163 ? 5.84 -23.125 -14.492 1 98.25 163 LEU A O 1
ATOM 1290 N N . TYR A 1 164 ? 3.799 -22.359 -13.977 1 97.94 164 TYR A N 1
ATOM 1291 C CA . TYR A 1 164 ? 3.727 -23.031 -12.688 1 97.94 164 TYR A CA 1
ATOM 1292 C C . TYR A 1 164 ? 3.307 -24.484 -12.852 1 97.94 164 TYR A C 1
ATOM 1294 O O . TYR A 1 164 ? 2.277 -24.781 -13.469 1 97.94 164 TYR A O 1
ATOM 1302 N N . HIS A 1 165 ? 4.172 -25.344 -12.352 1 96.75 165 HIS A N 1
ATOM 1303 C CA . HIS A 1 165 ? 3.793 -26.703 -11.992 1 96.75 165 HIS A CA 1
ATOM 1304 C C . HIS A 1 165 ? 3.203 -26.766 -10.586 1 96.75 165 HIS A C 1
ATOM 1306 O O . HIS A 1 165 ? 3.84 -26.344 -9.625 1 96.75 165 HIS A O 1
ATOM 1312 N N . MET A 1 166 ? 1.968 -27.328 -10.523 1 96.94 166 MET A N 1
ATOM 1313 C CA . MET A 1 166 ? 1.277 -27.203 -9.242 1 96.94 166 MET A CA 1
ATOM 1314 C C . MET A 1 166 ? 0.664 -28.531 -8.82 1 96.94 166 MET A C 1
ATOM 1316 O O . MET A 1 166 ? 0.353 -29.375 -9.664 1 96.94 166 MET A O 1
ATOM 1320 N N . GLU A 1 167 ? 0.622 -28.719 -7.52 1 97.06 167 GLU A N 1
ATOM 1321 C CA . GLU A 1 167 ? -0.251 -29.719 -6.914 1 97.06 167 GLU A CA 1
ATOM 1322 C C . GLU A 1 167 ? -1.664 -29.172 -6.723 1 97.06 167 GLU A C 1
ATOM 1324 O O . GLU A 1 167 ? -1.848 -28.094 -6.164 1 97.06 167 GLU A O 1
ATOM 1329 N N . TYR A 1 168 ? -2.652 -29.938 -7.191 1 98 168 TYR A N 1
ATOM 1330 C CA . TYR A 1 168 ? -4.02 -29.438 -7.195 1 98 168 TYR A CA 1
ATOM 1331 C C . TYR A 1 168 ? -4.82 -30 -6.031 1 98 168 TYR A C 1
ATOM 1333 O O . TYR A 1 168 ? -4.582 -31.141 -5.609 1 98 168 TYR A O 1
ATOM 1341 N N . HIS A 1 169 ? -5.727 -29.203 -5.543 1 98.25 169 HIS A N 1
ATOM 1342 C CA . HIS A 1 169 ? -6.586 -29.578 -4.426 1 98.25 169 HIS A CA 1
ATOM 1343 C C . HIS A 1 169 ? -8.047 -29.266 -4.734 1 98.25 169 HIS A C 1
ATOM 1345 O O . HIS A 1 169 ? -8.43 -28.109 -4.891 1 98.25 169 HIS A O 1
ATOM 1351 N N . GLY A 1 170 ? -8.875 -30.297 -4.773 1 97.12 170 GLY A N 1
ATOM 1352 C CA . GLY A 1 170 ? -10.305 -30.109 -4.961 1 97.12 170 GLY A CA 1
ATOM 1353 C C . GLY A 1 170 ? -10.703 -29.938 -6.414 1 97.12 170 GLY A C 1
ATOM 1354 O O . GLY A 1 170 ? -9.922 -30.25 -7.316 1 97.12 170 GLY A O 1
ATOM 1355 N N . ASP A 1 171 ? -11.953 -29.578 -6.594 1 97.31 171 ASP A N 1
ATOM 1356 C CA . ASP A 1 171 ? -12.516 -29.375 -7.926 1 97.31 171 ASP A CA 1
ATOM 1357 C C . ASP A 1 171 ? -12.266 -27.953 -8.422 1 97.31 171 ASP A C 1
ATOM 1359 O O . ASP A 1 171 ? -12.688 -26.984 -7.781 1 97.31 171 ASP A O 1
ATOM 1363 N N . LEU A 1 172 ? -11.578 -27.797 -9.5 1 98.69 172 LEU A N 1
ATOM 1364 C CA . LEU A 1 172 ? -11.242 -26.5 -10.078 1 98.69 172 LEU A CA 1
ATOM 1365 C C . LEU A 1 172 ? -11.938 -26.312 -11.414 1 98.69 172 LEU A C 1
ATOM 1367 O O . LEU A 1 172 ? -12.031 -27.25 -12.219 1 98.69 172 LEU A O 1
ATOM 1371 N N . HIS A 1 173 ? -12.539 -25.234 -11.617 1 98.75 173 HIS A N 1
ATOM 1372 C CA . HIS A 1 173 ? -13.016 -24.828 -12.938 1 98.75 173 HIS A CA 1
ATOM 1373 C C . HIS A 1 173 ? -11.945 -24.047 -13.688 1 98.75 173 HIS A C 1
ATOM 1375 O O . HIS A 1 173 ? -11.836 -22.828 -13.539 1 98.75 173 HIS A O 1
ATOM 1381 N N . VAL A 1 174 ? -11.219 -24.734 -14.539 1 98.88 174 VAL A N 1
ATOM 1382 C CA . VAL A 1 174 ? -10.078 -24.141 -15.242 1 98.88 174 VAL A CA 1
ATOM 1383 C C . VAL A 1 174 ? -10.578 -23.25 -16.375 1 98.88 174 VAL A C 1
ATOM 1385 O O . VAL A 1 174 ? -11.406 -23.672 -17.188 1 98.88 174 VAL A O 1
ATOM 1388 N N . LEU A 1 175 ? -10.102 -22.016 -16.391 1 98.94 175 LEU A N 1
ATOM 1389 C CA . LEU A 1 175 ? -10.484 -21.031 -17.391 1 98.94 175 LEU A CA 1
ATOM 1390 C C . LEU A 1 175 ? -9.391 -20.859 -18.438 1 98.94 175 LEU A C 1
ATOM 1392 O O . LEU A 1 175 ? -9.68 -20.75 -19.625 1 98.94 175 LEU A O 1
ATOM 1396 N N . LEU A 1 176 ? -8.188 -20.75 -18.047 1 98.94 176 LEU A N 1
ATOM 1397 C CA . LEU A 1 176 ? -7.004 -20.688 -18.906 1 98.94 176 LEU A CA 1
ATOM 1398 C C . LEU A 1 176 ? -6.016 -21.781 -18.547 1 98.94 176 LEU A C 1
ATOM 1400 O O . LEU A 1 176 ? -5.906 -22.172 -17.375 1 98.94 176 LEU A O 1
ATOM 1404 N N . GLU A 1 177 ? -5.289 -22.281 -19.516 1 98.88 177 GLU A N 1
ATOM 1405 C CA . GLU A 1 177 ? -4.352 -23.375 -19.297 1 98.88 177 GLU A CA 1
ATOM 1406 C C . GLU A 1 177 ? -3.178 -23.297 -20.266 1 98.88 177 GLU A C 1
ATOM 1408 O O . GLU A 1 177 ? -3.148 -22.422 -21.141 1 98.88 177 GLU A O 1
ATOM 1413 N N . THR A 1 178 ? -2.168 -24.078 -20.047 1 98.75 178 THR A N 1
ATOM 1414 C CA . THR A 1 178 ? -0.999 -24.172 -20.906 1 98.75 178 THR A CA 1
ATOM 1415 C C . THR A 1 178 ? -0.438 -25.594 -20.922 1 98.75 178 THR A C 1
ATOM 1417 O O . THR A 1 178 ? -0.778 -26.406 -20.062 1 98.75 178 THR A O 1
ATOM 1420 N N . ASP A 1 179 ? 0.349 -25.891 -21.922 1 97.25 179 ASP A N 1
ATOM 1421 C CA . ASP A 1 179 ? 1.1 -27.141 -21.984 1 97.25 179 ASP A CA 1
ATOM 1422 C C . ASP A 1 179 ? 2.562 -26.922 -21.609 1 97.25 179 ASP A C 1
ATOM 1424 O O . ASP A 1 179 ? 3.256 -26.094 -22.203 1 97.25 179 ASP A O 1
ATOM 1428 N N . CYS A 1 180 ? 2.924 -27.578 -20.609 1 95.56 180 CYS A N 1
ATOM 1429 C CA . CYS A 1 180 ? 4.32 -27.547 -20.188 1 95.56 180 CYS A CA 1
ATOM 1430 C C . CYS A 1 180 ? 5.105 -28.688 -20.812 1 95.56 180 CYS A C 1
ATOM 1432 O O . CYS A 1 180 ? 4.777 -29.859 -20.594 1 95.56 180 CYS A O 1
ATOM 1434 N N . THR A 1 181 ? 6.176 -28.375 -21.516 1 93.94 181 THR A N 1
ATOM 1435 C CA . THR A 1 181 ? 6.938 -29.391 -22.234 1 93.94 181 THR A CA 1
ATOM 1436 C C . THR A 1 181 ? 8.359 -29.484 -21.688 1 93.94 181 THR A C 1
ATOM 1438 O O . THR A 1 181 ? 9.188 -30.234 -22.219 1 93.94 181 THR A O 1
ATOM 1441 N N . VAL A 1 182 ? 8.641 -28.719 -20.766 1 93.94 182 VAL A N 1
ATOM 1442 C CA . VAL A 1 182 ? 9.977 -28.656 -20.172 1 93.94 182 VAL A CA 1
ATOM 1443 C C . VAL A 1 182 ? 9.883 -28.906 -18.672 1 93.94 182 VAL A C 1
ATOM 1445 O O . VAL A 1 182 ? 9 -28.375 -17.984 1 93.94 182 VAL A O 1
ATOM 1448 N N . GLU A 1 183 ? 10.812 -29.703 -18.125 1 93.75 183 GLU A N 1
ATOM 1449 C CA . GLU A 1 183 ? 10.836 -30 -16.703 1 93.75 183 GLU A CA 1
ATOM 1450 C C . GLU A 1 183 ? 11.234 -28.766 -15.891 1 93.75 183 GLU A C 1
ATOM 1452 O O . GLU A 1 183 ? 11.898 -27.859 -16.406 1 93.75 183 GLU A O 1
ATOM 1457 N N . GLY A 1 184 ? 10.742 -28.812 -14.633 1 93.81 184 GLY A N 1
ATOM 1458 C CA . GLY A 1 184 ? 11.219 -27.766 -13.734 1 93.81 184 GLY A CA 1
ATOM 1459 C C . GLY A 1 184 ? 12.719 -27.828 -13.484 1 93.81 184 GLY A C 1
ATOM 1460 O O . GLY A 1 184 ? 13.328 -28.891 -13.625 1 93.81 184 GLY A O 1
ATOM 1461 N N . THR A 1 185 ? 13.266 -26.703 -13.109 1 93.62 185 THR A N 1
ATOM 1462 C CA . THR A 1 185 ? 14.695 -26.641 -12.828 1 93.62 185 THR A CA 1
ATOM 1463 C C . THR A 1 185 ? 14.953 -26 -11.469 1 93.62 185 THR A C 1
ATOM 1465 O O . THR A 1 185 ? 14.312 -25 -11.117 1 93.62 185 THR A O 1
ATOM 1468 N N . GLY A 1 186 ? 15.852 -26.578 -10.727 1 95.25 186 GLY A N 1
ATOM 1469 C CA . GLY A 1 186 ? 16.266 -25.984 -9.461 1 95.25 186 GLY A CA 1
ATOM 1470 C C . GLY A 1 186 ? 15.328 -26.312 -8.312 1 95.25 186 GLY A C 1
ATOM 1471 O O . GLY A 1 186 ? 15.359 -25.641 -7.273 1 95.25 186 GLY A O 1
ATOM 1472 N N . PHE A 1 187 ? 14.469 -27.297 -8.484 1 97.44 187 PHE A N 1
ATOM 1473 C CA . PHE A 1 187 ? 13.492 -27.656 -7.461 1 97.44 187 PHE A CA 1
ATOM 1474 C C . PHE A 1 187 ? 13.602 -29.141 -7.129 1 97.44 187 PHE A C 1
ATOM 1476 O O . PHE A 1 187 ? 14 -29.953 -7.973 1 97.44 187 PHE A O 1
ATOM 1483 N N . VAL A 1 188 ? 13.234 -29.5 -5.91 1 96.5 188 VAL A N 1
ATOM 1484 C CA . VAL A 1 188 ? 13.258 -30.891 -5.453 1 96.5 188 VAL A CA 1
ATOM 1485 C C . VAL A 1 188 ? 12.266 -31.719 -6.266 1 96.5 188 VAL A C 1
ATOM 1487 O O . VAL A 1 188 ? 12.602 -32.781 -6.758 1 96.5 188 VAL A O 1
ATOM 1490 N N . GLU A 1 189 ? 11.031 -31.219 -6.402 1 94.25 189 GLU A N 1
ATOM 1491 C CA . GLU A 1 189 ? 9.969 -31.875 -7.16 1 94.25 189 GLU A CA 1
ATOM 1492 C C . GLU A 1 189 ? 9.797 -31.234 -8.539 1 94.25 189 GLU A C 1
ATOM 1494 O O . GLU A 1 189 ? 8.898 -30.406 -8.742 1 94.25 189 GLU A O 1
ATOM 1499 N N . ALA A 1 190 ? 10.609 -31.656 -9.57 1 89.19 190 ALA A N 1
ATOM 1500 C CA . ALA A 1 190 ? 10.641 -30.953 -10.852 1 89.19 190 ALA A CA 1
ATOM 1501 C C . ALA A 1 190 ? 10.258 -31.891 -12 1 89.19 190 ALA A C 1
ATOM 1503 O O . ALA A 1 190 ? 9.875 -31.422 -13.078 1 89.19 190 ALA A O 1
ATOM 1504 N N . LYS A 1 191 ? 10.328 -33.188 -11.867 1 88.06 191 LYS A N 1
ATOM 1505 C CA . LYS A 1 191 ? 10.258 -34.156 -12.961 1 88.06 191 LYS A CA 1
ATOM 1506 C C . LYS A 1 191 ? 8.828 -34.312 -13.469 1 88.06 191 LYS A C 1
ATOM 1508 O O . LYS A 1 191 ? 8.609 -34.625 -14.633 1 88.06 191 LYS A O 1
ATOM 1513 N N . ASP A 1 192 ? 7.848 -34 -12.695 1 84.06 192 ASP A N 1
ATOM 1514 C CA . ASP A 1 192 ? 6.461 -34.25 -13.078 1 84.06 192 ASP A CA 1
ATOM 1515 C C . ASP A 1 192 ? 5.793 -33 -13.641 1 84.06 192 ASP A C 1
ATOM 1517 O O . ASP A 1 192 ? 4.566 -32.906 -13.641 1 84.06 192 ASP A O 1
ATOM 1521 N N . ALA A 1 193 ? 6.625 -32.094 -14.195 1 88.69 193 ALA A N 1
ATOM 1522 C CA . ALA A 1 193 ? 6.094 -30.797 -14.633 1 88.69 193 ALA A CA 1
ATOM 1523 C C . ALA A 1 193 ? 5.441 -30.906 -16.016 1 88.69 193 ALA A C 1
ATOM 1525 O O . ALA A 1 193 ? 4.602 -30.078 -16.375 1 88.69 193 ALA A O 1
ATOM 1526 N N . ILE A 1 194 ? 5.766 -31.906 -16.75 1 93.5 194 ILE A N 1
ATOM 1527 C CA . ILE A 1 194 ? 5.289 -32.031 -18.125 1 93.5 194 ILE A CA 1
ATOM 1528 C C . ILE A 1 194 ? 3.785 -32.312 -18.125 1 93.5 194 ILE A C 1
ATOM 1530 O O . ILE A 1 194 ? 3.295 -33.094 -17.328 1 93.5 194 ILE A O 1
ATOM 1534 N N . GLY A 1 195 ? 3.066 -31.656 -19.062 1 95.56 195 GLY A N 1
ATOM 1535 C CA . GLY A 1 195 ? 1.627 -31.828 -19.172 1 95.56 195 GLY A CA 1
ATOM 1536 C C . GLY A 1 195 ? 0.868 -30.516 -19.141 1 95.56 195 GLY A C 1
ATOM 1537 O O . GLY A 1 195 ? 1.452 -29.453 -19.328 1 95.56 195 GLY A O 1
ATOM 1538 N N . LYS A 1 196 ? -0.428 -30.656 -19.016 1 97.06 196 LYS A N 1
ATOM 1539 C CA . LYS A 1 196 ? -1.297 -29.484 -18.984 1 97.06 196 LYS A CA 1
ATOM 1540 C C . LYS A 1 196 ? -1.375 -28.891 -17.578 1 97.06 196 LYS A C 1
ATOM 1542 O O . LYS A 1 196 ? -1.5 -29.625 -16.594 1 97.06 196 LYS A O 1
ATOM 1547 N N . HIS A 1 197 ? -1.253 -27.609 -17.484 1 98.06 197 HIS A N 1
ATOM 1548 C CA . HIS A 1 197 ? -1.346 -26.906 -16.203 1 98.06 197 HIS A CA 1
ATOM 1549 C C . HIS A 1 197 ? -2.346 -25.75 -16.281 1 98.06 197 HIS A C 1
ATOM 1551 O O . HIS A 1 197 ? -2.443 -25.078 -17.312 1 98.06 197 HIS A O 1
ATOM 1557 N N . ALA A 1 198 ? -3.074 -25.578 -15.219 1 98.75 198 ALA A N 1
ATOM 1558 C CA . ALA A 1 198 ? -3.982 -24.438 -15.133 1 98.75 198 ALA A CA 1
ATOM 1559 C C . ALA A 1 198 ? -3.209 -23.125 -15.008 1 98.75 198 ALA A C 1
ATOM 1561 O O . ALA A 1 198 ? -2.195 -23.062 -14.312 1 98.75 198 ALA A O 1
ATOM 1562 N N . VAL A 1 199 ? -3.662 -22.109 -15.719 1 98.94 199 VAL A N 1
ATOM 1563 C CA . VAL A 1 199 ? -3.121 -20.766 -15.609 1 98.94 199 VAL A CA 1
ATOM 1564 C C . VAL A 1 199 ? -4.074 -19.891 -14.789 1 98.94 199 VAL A C 1
ATOM 1566 O O . VAL A 1 199 ? -3.631 -19.062 -13.984 1 98.94 199 VAL A O 1
ATOM 1569 N N . MET A 1 200 ? -5.348 -20.062 -15 1 98.94 200 MET A N 1
ATOM 1570 C CA . MET A 1 200 ? -6.391 -19.359 -14.266 1 98.94 200 MET A CA 1
ATOM 1571 C C . MET A 1 200 ? -7.578 -20.266 -13.984 1 98.94 200 MET A C 1
ATOM 1573 O O . MET A 1 200 ? -8.016 -21.016 -14.859 1 98.94 200 MET A O 1
ATOM 1577 N N . TYR A 1 201 ? -8.094 -20.25 -12.758 1 98.94 201 TYR A N 1
ATOM 1578 C CA . TYR A 1 201 ? -9.203 -21.141 -12.438 1 98.94 201 TYR A CA 1
ATOM 1579 C C . TYR A 1 201 ? -10.047 -20.578 -11.297 1 98.94 201 TYR A C 1
ATOM 1581 O O . TYR A 1 201 ? -9.625 -19.641 -10.609 1 98.94 201 TYR A O 1
ATOM 1589 N N . LEU A 1 202 ? -11.219 -21.141 -11.18 1 98.75 202 LEU A N 1
ATOM 1590 C CA . LEU A 1 202 ? -12.141 -20.875 -10.078 1 98.75 202 LEU A CA 1
ATOM 1591 C C . LEU A 1 202 ? -12.25 -22.078 -9.156 1 98.75 202 LEU A C 1
ATOM 1593 O O . LEU A 1 202 ? -12.25 -23.219 -9.617 1 98.75 202 LEU A O 1
ATOM 1597 N N . LYS A 1 203 ? -12.328 -21.781 -7.91 1 98.75 203 LYS A N 1
ATOM 1598 C CA . LYS A 1 203 ? -12.719 -22.797 -6.922 1 98.75 203 LYS A CA 1
ATOM 1599 C C . LYS A 1 203 ? -13.852 -22.281 -6.039 1 98.75 203 LYS A C 1
ATOM 1601 O O . LYS A 1 203 ? -13.727 -21.25 -5.387 1 98.75 203 LYS A O 1
ATOM 1606 N N . ASP A 1 204 ? -14.859 -23.078 -5.957 1 96.56 204 ASP A N 1
ATOM 1607 C CA . ASP A 1 204 ? -16.047 -22.672 -5.203 1 96.56 204 ASP A CA 1
ATOM 1608 C C . ASP A 1 204 ? -15.891 -23 -3.721 1 96.56 204 ASP A C 1
ATOM 1610 O O . ASP A 1 204 ? -15.336 -24.047 -3.363 1 96.56 204 ASP A O 1
ATOM 1614 N N . HIS A 1 205 ? -16.312 -22.109 -2.902 1 95.25 205 HIS A N 1
ATOM 1615 C CA . HIS A 1 205 ? -16.406 -22.281 -1.456 1 95.25 205 HIS A CA 1
ATOM 1616 C C . HIS A 1 205 ? -17.781 -21.844 -0.938 1 95.25 205 HIS A C 1
ATOM 1618 O O . HIS A 1 205 ? -17.906 -20.766 -0.344 1 95.25 205 HIS A O 1
ATOM 1624 N N . GLY A 1 206 ? -18.719 -22.656 -1.105 1 86.38 206 GLY A N 1
ATOM 1625 C CA . GLY A 1 206 ? -20.047 -22.234 -0.703 1 86.38 206 GLY A CA 1
ATOM 1626 C C . GLY A 1 206 ? -20.531 -21 -1.438 1 86.38 206 GLY A C 1
ATOM 1627 O O . GLY A 1 206 ? -20.625 -21 -2.668 1 86.38 206 GLY A O 1
ATOM 1628 N N . LYS A 1 207 ? -20.797 -19.891 -0.631 1 88.62 207 LYS A N 1
ATOM 1629 C CA . LYS A 1 207 ? -21.25 -18.641 -1.227 1 88.62 207 LYS A CA 1
ATOM 1630 C C . LYS A 1 207 ? -20.078 -17.812 -1.733 1 88.62 207 LYS A C 1
ATOM 1632 O O . LYS A 1 207 ? -20.266 -16.844 -2.467 1 88.62 207 LYS A O 1
ATOM 1637 N N . GLY A 1 208 ? -18.906 -18.234 -1.302 1 94.75 208 GLY A N 1
ATOM 1638 C CA . GLY A 1 208 ? -17.703 -17.531 -1.716 1 94.75 208 GLY A CA 1
ATOM 1639 C C . GLY A 1 208 ? -16.922 -18.266 -2.787 1 94.75 208 GLY A C 1
ATOM 1640 O O . GLY A 1 208 ? -17.469 -19.109 -3.492 1 94.75 208 GLY A O 1
ATOM 1641 N N . GLY A 1 209 ? -15.742 -17.797 -3.02 1 97.31 209 GLY A N 1
ATOM 1642 C CA . GLY A 1 209 ? -14.922 -18.469 -4.023 1 97.31 209 GLY A CA 1
ATOM 1643 C C . GLY A 1 209 ? -13.555 -17.828 -4.191 1 97.31 209 GLY A C 1
ATOM 1644 O O . GLY A 1 209 ? -13.312 -16.734 -3.689 1 97.31 209 GLY A O 1
ATOM 1645 N N . VAL A 1 210 ? -12.727 -18.594 -4.863 1 98.75 210 VAL A N 1
ATOM 1646 C CA . VAL A 1 210 ? -11.375 -18.156 -5.199 1 98.75 210 VAL A CA 1
ATOM 1647 C C . VAL A 1 210 ? -11.211 -18.094 -6.715 1 98.75 210 VAL A C 1
ATOM 1649 O O . VAL A 1 210 ? -11.664 -19 -7.43 1 98.75 210 VAL A O 1
ATOM 1652 N N . LEU A 1 211 ? -10.75 -17.016 -7.195 1 98.94 211 LEU A N 1
ATOM 1653 C CA . LEU A 1 211 ? -10.188 -16.875 -8.531 1 98.94 211 LEU A CA 1
ATOM 1654 C C . LEU A 1 211 ? -8.664 -16.797 -8.469 1 98.94 211 LEU A C 1
ATOM 1656 O O . LEU A 1 211 ? -8.109 -15.922 -7.812 1 98.94 211 LEU A O 1
ATOM 1660 N N . TYR A 1 212 ? -8 -17.75 -9.078 1 98.94 212 TYR A N 1
ATOM 1661 C CA . TYR A 1 212 ? -6.547 -17.766 -9.047 1 98.94 212 TYR A CA 1
ATOM 1662 C C . TYR A 1 212 ? -5.965 -17.641 -10.445 1 98.94 212 TYR A C 1
ATOM 1664 O O . TYR A 1 212 ? -6.43 -18.297 -11.383 1 98.94 212 TYR A O 1
ATOM 1672 N N . ASN A 1 213 ? -5.023 -16.75 -10.633 1 98.94 213 ASN A N 1
ATOM 1673 C CA . ASN A 1 213 ? -4.273 -16.516 -11.867 1 98.94 213 ASN A CA 1
ATOM 1674 C C . ASN A 1 213 ? -2.77 -16.578 -11.625 1 98.94 213 ASN A C 1
ATOM 1676 O O . ASN A 1 213 ? -2.219 -15.781 -10.867 1 98.94 213 ASN A O 1
ATOM 1680 N N . THR A 1 214 ? -2.066 -17.5 -12.305 1 98.94 214 THR A N 1
ATOM 1681 C CA . THR A 1 214 ? -0.663 -17.781 -12.023 1 98.94 214 THR A CA 1
ATOM 1682 C C . THR A 1 214 ? 0.24 -16.766 -12.703 1 98.94 214 THR A C 1
ATOM 1684 O O . THR A 1 214 ? 1.432 -16.672 -12.398 1 98.94 214 THR A O 1
ATOM 1687 N N . LEU A 1 215 ? -0.291 -15.945 -13.602 1 98.94 215 LEU A N 1
ATOM 1688 C CA . LEU A 1 215 ? 0.522 -15.008 -14.359 1 98.94 215 LEU A CA 1
ATOM 1689 C C . LEU A 1 215 ? 0.928 -13.812 -13.5 1 98.94 215 LEU A C 1
ATOM 1691 O O . LEU A 1 215 ? 0.365 -13.602 -12.43 1 98.94 215 LEU A O 1
ATOM 1695 N N . GLY A 1 216 ? 1.952 -13.102 -14.008 1 98.88 216 GLY A N 1
ATOM 1696 C CA . GLY A 1 216 ? 2.26 -11.812 -13.422 1 98.88 216 GLY A CA 1
ATOM 1697 C C . GLY A 1 216 ? 3.598 -11.781 -12.711 1 98.88 216 GLY A C 1
ATOM 1698 O O . GLY A 1 216 ? 3.797 -11 -11.781 1 98.88 216 GLY A O 1
ATOM 1699 N N . HIS A 1 217 ? 4.465 -12.672 -13.07 1 98.88 217 HIS A N 1
ATOM 1700 C CA . HIS A 1 217 ? 5.824 -12.562 -12.555 1 98.88 217 HIS A CA 1
ATOM 1701 C C . HIS A 1 217 ? 6.438 -11.211 -12.891 1 98.88 217 HIS A C 1
ATOM 1703 O O . HIS A 1 217 ? 6.277 -10.711 -14.008 1 98.88 217 HIS A O 1
ATOM 1709 N N . CYS A 1 218 ? 7.07 -10.586 -11.977 1 98.75 218 CYS A N 1
ATOM 1710 C CA . CYS A 1 218 ? 7.883 -9.391 -12.188 1 98.75 218 CYS A CA 1
ATOM 1711 C C . CYS A 1 218 ? 9.047 -9.344 -11.203 1 98.75 218 CYS A C 1
ATOM 1713 O O . CYS A 1 218 ? 8.922 -9.797 -10.062 1 98.75 218 CYS A O 1
ATOM 1715 N N . ARG A 1 219 ? 10.141 -8.875 -11.68 1 98.38 219 ARG A N 1
ATOM 1716 C CA . ARG A 1 219 ? 11.375 -8.812 -10.898 1 98.38 219 ARG A CA 1
ATOM 1717 C C . ARG A 1 219 ? 12.25 -7.645 -11.344 1 98.38 219 ARG A C 1
ATOM 1719 O O . ARG A 1 219 ? 12.406 -7.398 -12.539 1 98.38 219 ARG A O 1
ATOM 1726 N N . GLY A 1 220 ? 12.688 -6.895 -10.367 1 97.44 220 GLY A N 1
ATOM 1727 C CA . GLY A 1 220 ? 13.625 -5.816 -10.625 1 97.44 220 GLY A CA 1
ATOM 1728 C C . GLY A 1 220 ? 15.031 -6.113 -10.133 1 97.44 220 GLY A C 1
ATOM 1729 O O . GLY A 1 220 ? 15.305 -7.215 -9.648 1 97.44 220 GLY A O 1
ATOM 1730 N N . HIS A 1 221 ? 15.914 -5.184 -10.188 1 97.38 221 HIS A N 1
ATOM 1731 C CA . HIS A 1 221 ? 17.344 -5.324 -9.961 1 97.38 221 HIS A CA 1
ATOM 1732 C C . HIS A 1 221 ? 17.641 -5.734 -8.523 1 97.38 221 HIS A C 1
ATOM 1734 O O . HIS A 1 221 ? 18.625 -6.434 -8.266 1 97.38 221 HIS A O 1
ATOM 1740 N N . TYR A 1 222 ? 16.75 -5.359 -7.613 1 97.62 222 TYR A N 1
ATOM 1741 C CA . TYR A 1 222 ? 17.062 -5.508 -6.195 1 97.62 222 TYR A CA 1
ATOM 1742 C C . TYR A 1 222 ? 16.281 -6.672 -5.59 1 97.62 222 TYR A C 1
ATOM 1744 O O . TYR A 1 222 ? 16.453 -6.988 -4.41 1 97.62 222 TYR A O 1
ATOM 1752 N N . ASP A 1 223 ? 15.547 -7.43 -6.348 1 97.69 223 ASP A N 1
ATOM 1753 C CA . ASP A 1 223 ? 14.469 -8.242 -5.797 1 97.69 223 ASP A CA 1
ATOM 1754 C C . ASP A 1 223 ? 14.969 -9.633 -5.418 1 97.69 223 ASP A C 1
ATOM 1756 O O . ASP A 1 223 ? 14.234 -10.422 -4.824 1 97.69 223 ASP A O 1
ATOM 1760 N N . LEU A 1 224 ? 16.281 -9.961 -5.688 1 96.44 224 LEU A N 1
ATOM 1761 C CA . LEU A 1 224 ? 16.828 -11.242 -5.27 1 96.44 224 LEU A CA 1
ATOM 1762 C C . LEU A 1 224 ? 17.75 -11.078 -4.066 1 96.44 224 LEU A C 1
ATOM 1764 O O . LEU A 1 224 ? 18.344 -12.047 -3.598 1 96.44 224 LEU A O 1
ATOM 1768 N N . GLN A 1 225 ? 17.875 -9.883 -3.613 1 95.12 225 GLN A N 1
ATOM 1769 C CA . GLN A 1 225 ? 18.688 -9.648 -2.434 1 95.12 225 GLN A CA 1
ATOM 1770 C C . GLN A 1 225 ? 18.109 -10.336 -1.205 1 95.12 225 GLN A C 1
ATOM 1772 O O . GLN A 1 225 ? 16.891 -10.398 -1.047 1 95.12 225 GLN A O 1
ATOM 1777 N N . PRO A 1 226 ? 18.906 -10.852 -0.345 1 92.56 226 PRO A N 1
ATOM 1778 C CA . PRO A 1 226 ? 20.375 -10.766 -0.343 1 92.56 226 PRO A CA 1
ATOM 1779 C C . PRO A 1 226 ? 21.031 -11.906 -1.112 1 92.56 226 PRO A C 1
ATOM 1781 O O . PRO A 1 226 ? 22.266 -12.047 -1.084 1 92.56 226 PRO A O 1
ATOM 1784 N N . MET A 1 227 ? 20.266 -12.758 -1.792 1 91.06 227 MET A N 1
ATOM 1785 C CA . MET A 1 227 ? 20.828 -13.891 -2.525 1 91.06 227 MET A CA 1
ATOM 1786 C C . MET A 1 227 ? 21.734 -13.414 -3.656 1 91.06 227 MET A C 1
ATOM 1788 O O . MET A 1 227 ? 22.781 -14.008 -3.908 1 91.06 227 MET A O 1
ATOM 1792 N N . LEU A 1 228 ? 21.297 -12.43 -4.336 1 93.69 228 LEU A N 1
ATOM 1793 C CA . LEU A 1 228 ? 22.047 -11.766 -5.406 1 93.69 228 LEU A CA 1
ATOM 1794 C C . LEU A 1 228 ? 21.906 -10.25 -5.301 1 93.69 228 LEU A C 1
ATOM 1796 O O . LEU A 1 228 ? 20.797 -9.719 -5.254 1 93.69 228 LEU A O 1
ATOM 1800 N N . ASP A 1 229 ? 23.016 -9.578 -5.359 1 93.5 229 ASP A N 1
ATOM 1801 C CA . ASP A 1 229 ? 23.031 -8.141 -5.074 1 93.5 229 ASP A CA 1
ATOM 1802 C C . ASP A 1 229 ? 22.328 -7.352 -6.168 1 93.5 229 ASP A C 1
ATOM 1804 O O . ASP A 1 229 ? 21.766 -6.289 -5.906 1 93.5 229 ASP A O 1
ATOM 1808 N N . TRP A 1 230 ? 22.375 -7.922 -7.414 1 95.56 230 TRP A N 1
ATOM 1809 C CA . TRP A 1 230 ? 21.859 -7.207 -8.578 1 95.56 230 TRP A CA 1
ATOM 1810 C C . TRP A 1 230 ? 21.375 -8.188 -9.641 1 95.56 230 TRP A C 1
ATOM 1812 O O . TRP A 1 230 ? 22.141 -8.984 -10.164 1 95.56 230 TRP A O 1
ATOM 1822 N N . TRP A 1 231 ? 20.078 -8.18 -9.898 1 95.75 231 TRP A N 1
ATOM 1823 C CA . TRP A 1 231 ? 19.516 -8.891 -11.047 1 95.75 231 TRP A CA 1
ATOM 1824 C C . TRP A 1 231 ? 19.672 -8.078 -12.32 1 95.75 231 TRP A C 1
ATOM 1826 O O . TRP A 1 231 ? 19.297 -6.902 -12.367 1 95.75 231 TRP A O 1
ATOM 1836 N N . PRO A 1 232 ? 20.188 -8.562 -13.383 1 94.62 232 PRO A N 1
ATOM 1837 C CA . PRO A 1 232 ? 20.656 -7.762 -14.523 1 94.62 232 PRO A CA 1
ATOM 1838 C C . PRO A 1 232 ? 19.5 -7.219 -15.359 1 94.62 232 PRO A C 1
ATOM 1840 O O . PRO A 1 232 ? 19.656 -6.219 -16.062 1 94.62 232 PRO A O 1
ATOM 1843 N N . THR A 1 233 ? 18.375 -7.922 -15.258 1 94.75 233 THR A N 1
ATOM 1844 C CA . THR A 1 233 ? 17.266 -7.527 -16.109 1 94.75 233 THR A CA 1
ATOM 1845 C C . THR A 1 233 ? 16.047 -7.121 -15.281 1 94.75 233 THR A C 1
ATOM 1847 O O . THR A 1 233 ? 15.984 -7.418 -14.086 1 94.75 233 THR A O 1
ATOM 1850 N N . VAL A 1 234 ? 15.211 -6.328 -15.914 1 97.12 234 VAL A N 1
ATOM 1851 C CA . VAL A 1 234 ? 13.898 -6.051 -15.344 1 97.12 234 VAL A CA 1
ATOM 1852 C C . VAL A 1 234 ? 12.836 -6.883 -16.062 1 97.12 234 VAL A C 1
ATOM 1854 O O . VAL A 1 234 ? 12.625 -6.723 -17.266 1 97.12 234 VAL A O 1
ATOM 1857 N N . ASP A 1 235 ? 12.211 -7.793 -15.32 1 97.75 235 ASP A N 1
ATOM 1858 C CA . ASP A 1 235 ? 11.18 -8.68 -15.852 1 97.75 235 ASP A CA 1
ATOM 1859 C C . ASP A 1 235 ? 9.781 -8.133 -15.555 1 97.75 235 ASP A C 1
ATOM 1861 O O . ASP A 1 235 ? 9.461 -7.832 -14.406 1 97.75 235 ASP A O 1
ATOM 1865 N N . ARG A 1 236 ? 8.922 -7.992 -16.531 1 98.56 236 ARG A N 1
ATOM 1866 C CA . ARG A 1 236 ? 7.535 -7.574 -16.312 1 98.56 236 ARG A CA 1
ATOM 1867 C C . ARG A 1 236 ? 6.562 -8.648 -16.797 1 98.56 236 ARG A C 1
ATOM 1869 O O . ARG A 1 236 ? 5.426 -8.711 -16.312 1 98.56 236 ARG A O 1
ATOM 1876 N N . CYS A 1 237 ? 7.043 -9.492 -17.75 1 98.56 237 CYS A N 1
ATOM 1877 C CA . CYS A 1 237 ? 6.312 -10.688 -18.141 1 98.56 237 CYS A CA 1
ATOM 1878 C C . CYS A 1 237 ? 4.887 -10.352 -18.562 1 98.56 237 CYS A C 1
ATOM 1880 O O . CYS A 1 237 ? 4.676 -9.508 -19.438 1 98.56 237 CYS A O 1
ATOM 1882 N N . ALA A 1 238 ? 3.869 -11.008 -17.984 1 98.88 238 ALA A N 1
ATOM 1883 C CA . ALA A 1 238 ? 2.492 -10.82 -18.438 1 98.88 238 ALA A CA 1
ATOM 1884 C C . ALA A 1 238 ? 2.047 -9.375 -18.234 1 98.88 238 ALA A C 1
ATOM 1886 O O . ALA A 1 238 ? 1.098 -8.914 -18.859 1 98.88 238 ALA A O 1
ATOM 1887 N N . TRP A 1 239 ? 2.707 -8.656 -17.328 1 98.88 239 TRP A N 1
ATOM 1888 C CA . TRP A 1 239 ? 2.338 -7.27 -17.062 1 98.88 239 TRP A CA 1
ATOM 1889 C C . TRP A 1 239 ? 2.531 -6.414 -18.312 1 98.88 239 TRP A C 1
ATOM 1891 O O . TRP A 1 239 ? 2.006 -5.301 -18.406 1 98.88 239 TRP A O 1
ATOM 1901 N N . ASP A 1 240 ? 3.242 -6.898 -19.312 1 98.44 240 ASP A N 1
ATOM 1902 C CA . ASP A 1 240 ? 3.482 -6.176 -20.562 1 98.44 240 ASP A CA 1
ATOM 1903 C C . ASP A 1 240 ? 2.359 -6.426 -21.562 1 98.44 240 ASP A C 1
ATOM 1905 O O . ASP A 1 240 ? 2.342 -5.828 -22.641 1 98.44 240 ASP A O 1
ATOM 1909 N N . LEU A 1 241 ? 1.399 -7.266 -21.234 1 98.81 241 LEU A N 1
ATOM 1910 C CA . LEU A 1 241 ? 0.36 -7.672 -22.172 1 98.81 241 LEU A CA 1
ATOM 1911 C C . LEU A 1 241 ? -0.975 -7.027 -21.812 1 98.81 241 LEU A C 1
ATOM 1913 O O . LEU A 1 241 ? -1.454 -7.16 -20.688 1 98.81 241 LEU A O 1
ATOM 1917 N N . PRO A 1 242 ? -1.665 -6.406 -22.797 1 98.69 242 PRO A N 1
ATOM 1918 C CA . PRO A 1 242 ? -2.992 -5.852 -22.531 1 98.69 242 PRO A CA 1
ATOM 1919 C C . PRO A 1 242 ? -3.98 -6.898 -22.016 1 98.69 242 PRO A C 1
ATOM 1921 O O . PRO A 1 242 ? -4.832 -6.598 -21.172 1 98.69 242 PRO A O 1
ATOM 1924 N N . VAL A 1 243 ? -3.875 -8.094 -22.484 1 98.88 243 VAL A N 1
ATOM 1925 C CA . VAL A 1 243 ? -4.809 -9.148 -22.094 1 98.88 243 VAL A CA 1
ATOM 1926 C C . VAL A 1 243 ? -4.688 -9.438 -20.609 1 98.88 243 VAL A C 1
ATOM 1928 O O . VAL A 1 243 ? -5.68 -9.758 -19.953 1 98.88 243 VAL A O 1
ATOM 1931 N N . PHE A 1 244 ? -3.469 -9.297 -20.062 1 98.94 244 PHE A N 1
ATOM 1932 C CA . PHE A 1 244 ? -3.309 -9.516 -18.625 1 98.94 244 PHE A CA 1
ATOM 1933 C C . PHE A 1 244 ? -4.074 -8.469 -17.828 1 98.94 244 PHE A C 1
ATOM 1935 O O . PHE A 1 244 ? -4.773 -8.797 -16.859 1 98.94 244 PHE A O 1
ATOM 1942 N N . TYR A 1 245 ? -4.062 -7.223 -18.203 1 98.88 245 TYR A N 1
ATOM 1943 C CA . TYR A 1 245 ? -4.816 -6.172 -17.531 1 98.88 245 TYR A CA 1
ATOM 1944 C C . TYR A 1 245 ? -6.316 -6.387 -17.703 1 98.88 245 TYR A C 1
ATOM 1946 O O . TYR A 1 245 ? -7.094 -6.109 -16.781 1 98.88 245 TYR A O 1
ATOM 1954 N N . ASP A 1 246 ? -6.664 -6.863 -18.875 1 98.81 246 ASP A N 1
ATOM 1955 C CA . ASP A 1 246 ? -8.07 -7.203 -19.062 1 98.81 246 ASP A CA 1
ATOM 1956 C C . ASP A 1 246 ? -8.516 -8.281 -18.078 1 98.81 246 ASP A C 1
ATOM 1958 O O . ASP A 1 246 ? -9.578 -8.156 -17.453 1 98.81 246 ASP A O 1
ATOM 1962 N N . LEU A 1 247 ? -7.711 -9.289 -17.938 1 98.94 247 LEU A N 1
ATOM 1963 C CA . LEU A 1 247 ? -8.031 -10.375 -17.016 1 98.94 247 LEU A CA 1
ATOM 1964 C C . LEU A 1 247 ? -8.07 -9.883 -15.57 1 98.94 247 LEU A C 1
ATOM 1966 O O . LEU A 1 247 ? -8.938 -10.297 -14.797 1 98.94 247 LEU A O 1
ATOM 1970 N N . LEU A 1 248 ? -7.141 -8.992 -15.227 1 98.94 248 LEU A N 1
ATOM 1971 C CA . LEU A 1 248 ? -7.137 -8.414 -13.891 1 98.94 248 LEU A CA 1
ATOM 1972 C C . LEU A 1 248 ? -8.414 -7.617 -13.633 1 98.94 248 LEU A C 1
ATOM 1974 O O . LEU A 1 248 ? -9.031 -7.746 -12.578 1 98.94 248 LEU A O 1
ATOM 1978 N N . ARG A 1 249 ? -8.836 -6.836 -14.586 1 98.75 249 ARG A N 1
ATOM 1979 C CA . ARG A 1 249 ? -10.055 -6.039 -14.445 1 98.75 249 ARG A CA 1
ATOM 1980 C C . ARG A 1 249 ? -11.281 -6.934 -14.32 1 98.75 249 ARG A C 1
ATOM 1982 O O . ARG A 1 249 ? -12.164 -6.676 -13.492 1 98.75 249 ARG A O 1
ATOM 1989 N N . ARG A 1 250 ? -11.328 -7.965 -15.125 1 98.75 250 ARG A N 1
ATOM 1990 C CA . ARG A 1 250 ? -12.445 -8.898 -15.062 1 98.75 250 ARG A CA 1
ATOM 1991 C C . ARG A 1 250 ? -12.484 -9.609 -13.711 1 98.75 250 ARG A C 1
ATOM 1993 O O . ARG A 1 250 ? -13.555 -9.812 -13.141 1 98.75 250 ARG A O 1
ATOM 2000 N N . GLY A 1 251 ? -11.281 -10.016 -13.219 1 98.81 251 GLY A N 1
ATOM 2001 C CA . GLY A 1 251 ? -11.211 -10.625 -11.898 1 98.81 251 GLY A CA 1
ATOM 2002 C C . GLY A 1 251 ? -11.672 -9.695 -10.789 1 98.81 251 GLY A C 1
ATOM 2003 O O . GLY A 1 251 ? -12.406 -10.109 -9.891 1 98.81 251 GLY A O 1
ATOM 2004 N N . ILE A 1 252 ? -11.297 -8.43 -10.867 1 98.69 252 ILE A N 1
ATOM 2005 C CA . ILE A 1 252 ? -11.734 -7.441 -9.891 1 98.69 252 ILE A CA 1
ATOM 2006 C C . ILE A 1 252 ? -13.242 -7.242 -10 1 98.69 252 ILE A C 1
ATOM 2008 O O . ILE A 1 252 ? -13.93 -7.105 -8.984 1 98.69 252 ILE A O 1
ATOM 2012 N N . GLY A 1 253 ? -13.75 -7.234 -11.242 1 98 253 GLY A N 1
ATOM 2013 C CA . GLY A 1 253 ? -15.195 -7.199 -11.438 1 98 253 GLY A CA 1
ATOM 2014 C C . GLY A 1 253 ? -15.906 -8.367 -10.789 1 98 253 GLY A C 1
ATOM 2015 O O . GLY A 1 253 ? -16.938 -8.188 -10.141 1 98 253 GLY A O 1
ATOM 2016 N N . TRP A 1 254 ? -15.359 -9.555 -10.969 1 97.75 254 TRP A N 1
ATOM 2017 C CA . TRP A 1 254 ? -15.914 -10.773 -10.391 1 97.75 254 TRP A CA 1
ATOM 2018 C C . TRP A 1 254 ? -15.969 -10.672 -8.867 1 97.75 254 TRP A C 1
ATOM 2020 O O . TRP A 1 254 ? -16.953 -11.102 -8.242 1 97.75 254 TRP A O 1
ATOM 2030 N N . LEU A 1 255 ? -14.961 -10.078 -8.227 1 97.38 255 LEU A N 1
ATOM 2031 C CA . LEU A 1 255 ? -14.93 -9.891 -6.781 1 97.38 255 LEU A CA 1
ATOM 2032 C C . LEU A 1 255 ? -16.125 -9.07 -6.32 1 97.38 255 LEU A C 1
ATOM 2034 O O . LEU A 1 255 ? -16.75 -9.375 -5.301 1 97.38 255 LEU A O 1
ATOM 2038 N N . LYS A 1 256 ? -16.453 -8.078 -7.078 1 93.06 256 LYS A N 1
ATOM 2039 C CA . LYS A 1 256 ? -17.438 -7.074 -6.656 1 93.06 256 LYS A CA 1
ATOM 2040 C C . LYS A 1 256 ? -18.859 -7.59 -6.844 1 93.06 256 LYS A C 1
ATOM 2042 O O . LYS A 1 256 ? -19.812 -6.988 -6.34 1 93.06 256 LYS A O 1
ATOM 2047 N N . GLU A 1 257 ? -19.047 -8.688 -7.527 1 84.56 257 GLU A N 1
ATOM 2048 C CA . GLU A 1 257 ? -20.359 -9.281 -7.73 1 84.56 257 GLU A CA 1
ATOM 2049 C C . GLU A 1 257 ? -20.734 -10.188 -6.566 1 84.56 257 GLU A C 1
ATOM 2051 O O . GLU A 1 257 ? -21.781 -10.859 -6.602 1 84.56 257 GLU A O 1
ATOM 2056 N N . ARG A 1 258 ? -20.047 -10.172 -5.555 1 74.62 258 ARG A N 1
ATOM 2057 C CA . ARG A 1 258 ? -20.344 -10.969 -4.371 1 74.62 258 ARG A CA 1
ATOM 2058 C C . ARG A 1 258 ? -21.719 -10.617 -3.812 1 74.62 258 ARG A C 1
ATOM 2060 O O . ARG A 1 258 ? -22.188 -9.492 -3.963 1 74.62 258 ARG A O 1
ATOM 2067 N N . PRO A 1 259 ? -22.297 -11.633 -3.381 1 66.69 259 PRO A N 1
ATOM 2068 C CA . PRO A 1 259 ? -23.531 -11.266 -2.68 1 66.69 259 PRO A CA 1
ATOM 2069 C C . PRO A 1 259 ? -23.281 -10.305 -1.522 1 66.69 259 PRO A C 1
ATOM 2071 O O . PRO A 1 259 ? -22.234 -10.352 -0.887 1 66.69 259 PRO A O 1
ATOM 2074 N N . ALA A 1 260 ? -24.109 -9.234 -1.487 1 56.19 260 ALA A N 1
ATOM 2075 C CA . ALA A 1 260 ? -23.938 -8.242 -0.433 1 56.19 260 ALA A CA 1
ATOM 2076 C C . ALA A 1 260 ? -24.031 -8.883 0.948 1 56.19 260 ALA A C 1
ATOM 2078 O O . ALA A 1 260 ? -24.766 -9.852 1.139 1 56.19 260 ALA A O 1
ATOM 2079 N N . LYS A 1 261 ? -23.188 -8.547 1.888 1 52.81 261 LYS A N 1
ATOM 2080 C CA . LYS A 1 261 ? -23.219 -9.047 3.258 1 52.81 261 LYS A CA 1
ATOM 2081 C C . LYS A 1 261 ? -24.609 -8.875 3.863 1 52.81 261 LYS A C 1
ATOM 2083 O O . LYS A 1 261 ? -25.219 -7.801 3.762 1 52.81 261 LYS A O 1
ATOM 2088 N N . GLY A 1 262 ? -25.547 -9.961 3.836 1 40.19 262 GLY A N 1
ATOM 2089 C CA . GLY A 1 262 ? -26.828 -9.883 4.523 1 40.19 262 GLY A CA 1
ATOM 2090 C C . GLY A 1 262 ? -26.703 -9.453 5.973 1 40.19 262 GLY A C 1
ATOM 2091 O O . GLY A 1 262 ? -25.656 -9.648 6.594 1 40.19 262 GLY A O 1
ATOM 2092 N N . MET B 1 1 ? 40.75 -2.561 -29.109 1 29.62 1 MET B N 1
ATOM 2093 C CA . MET B 1 1 ? 39.969 -1.451 -28.609 1 29.62 1 MET B CA 1
ATOM 2094 C C . MET B 1 1 ? 38.812 -1.959 -27.719 1 29.62 1 MET B C 1
ATOM 2096 O O . MET B 1 1 ? 37.844 -2.531 -28.219 1 29.62 1 MET B O 1
ATOM 2100 N N . SER B 1 2 ? 39.031 -2.564 -26.531 1 33.78 2 SER B N 1
ATOM 2101 C CA . SER B 1 2 ? 38.188 -3.342 -25.641 1 33.78 2 SER B CA 1
ATOM 2102 C C . SER B 1 2 ? 37.031 -2.502 -25.125 1 33.78 2 SER B C 1
ATOM 2104 O O . SER B 1 2 ? 37.219 -1.457 -24.5 1 33.78 2 SER B O 1
ATOM 2106 N N . GLY B 1 3 ? 36 -2.26 -25.938 1 36.59 3 GLY B N 1
ATOM 2107 C CA . GLY B 1 3 ? 34.906 -1.368 -25.547 1 36.59 3 GLY B CA 1
ATOM 2108 C C . GLY B 1 3 ? 34.469 -1.573 -24.109 1 36.59 3 GLY B C 1
ATOM 2109 O O . GLY B 1 3 ? 34.125 -2.689 -23.719 1 36.59 3 GLY B O 1
ATOM 2110 N N . GLU B 1 4 ? 34.969 -0.837 -23.141 1 38.19 4 GLU B N 1
ATOM 2111 C CA . GLU B 1 4 ? 34.625 -0.852 -21.734 1 38.19 4 GLU B CA 1
ATOM 2112 C C . GLU B 1 4 ? 33.094 -0.859 -21.531 1 38.19 4 GLU B C 1
ATOM 2114 O O . GLU B 1 4 ? 32.406 0.021 -22.047 1 38.19 4 GLU B O 1
ATOM 2119 N N . VAL B 1 5 ? 32.469 -2.027 -21.625 1 42.03 5 VAL B N 1
ATOM 2120 C CA . VAL B 1 5 ? 31.047 -2.117 -21.219 1 42.03 5 VAL B CA 1
ATOM 2121 C C . VAL B 1 5 ? 30.781 -1.175 -20.047 1 42.03 5 VAL B C 1
ATOM 2123 O O . VAL B 1 5 ? 31.453 -1.256 -19.016 1 42.03 5 VAL B O 1
ATOM 2126 N N . SER B 1 6 ? 30.547 0.118 -20.172 1 44.06 6 SER B N 1
ATOM 2127 C CA . SER B 1 6 ? 30.25 1.13 -19.172 1 44.06 6 SER B CA 1
ATOM 2128 C C . SER B 1 6 ? 29.5 0.528 -17.984 1 44.06 6 SER B C 1
ATOM 2130 O O . SER B 1 6 ? 28.469 -0.123 -18.156 1 44.06 6 SER B O 1
ATOM 2132 N N . GLU B 1 7 ? 30.078 0.013 -16.953 1 51.34 7 GLU B N 1
ATOM 2133 C CA . GLU B 1 7 ? 29.516 -0.505 -15.711 1 51.34 7 GLU B CA 1
ATOM 2134 C C . GLU B 1 7 ? 28.328 0.332 -15.242 1 51.34 7 GLU B C 1
ATOM 2136 O O . GLU B 1 7 ? 28.484 1.521 -14.953 1 51.34 7 GLU B O 1
ATOM 2141 N N . GLU B 1 8 ? 27.156 0.208 -15.781 1 62.41 8 GLU B N 1
ATOM 2142 C CA . GLU B 1 8 ? 25.922 0.887 -15.375 1 62.41 8 GLU B CA 1
ATOM 2143 C C . GLU B 1 8 ? 25.859 1.059 -13.859 1 62.41 8 GLU B C 1
ATOM 2145 O O . GLU B 1 8 ? 26.188 0.137 -13.109 1 62.41 8 GLU B O 1
ATOM 2150 N N . ALA B 1 9 ? 25.75 2.254 -13.352 1 76.5 9 ALA B N 1
ATOM 2151 C CA . ALA B 1 9 ? 25.625 2.598 -11.938 1 76.5 9 ALA B CA 1
ATOM 2152 C C . ALA B 1 9 ? 24.578 1.731 -11.242 1 76.5 9 ALA B C 1
ATOM 2154 O O . ALA B 1 9 ? 23.516 1.456 -11.812 1 76.5 9 ALA B O 1
ATOM 2155 N N . ARG B 1 10 ? 24.984 0.854 -10.289 1 90.88 10 ARG B N 1
ATOM 2156 C CA . ARG B 1 10 ? 24.141 0.058 -9.414 1 90.88 10 ARG B CA 1
ATOM 2157 C C . ARG B 1 10 ? 23.953 0.73 -8.062 1 90.88 10 ARG B C 1
ATOM 2159 O O . ARG B 1 10 ? 24.594 0.346 -7.082 1 90.88 10 ARG B O 1
ATOM 2166 N N . PRO B 1 11 ? 23.062 1.849 -8.07 1 91.5 11 PRO B N 1
ATOM 2167 C CA . PRO B 1 11 ? 22.891 2.521 -6.785 1 91.5 11 PRO B CA 1
ATOM 2168 C C . PRO B 1 11 ? 22.453 1.563 -5.676 1 91.5 11 PRO B C 1
ATOM 2170 O O . PRO B 1 11 ? 21.828 0.534 -5.949 1 91.5 11 PRO B O 1
ATOM 2173 N N . PRO B 1 12 ? 22.891 1.924 -4.441 1 93.88 12 PRO B N 1
ATOM 2174 C CA . PRO B 1 12 ? 22.453 1.072 -3.332 1 93.88 12 PRO B CA 1
ATOM 2175 C C . PRO B 1 12 ? 20.938 1.09 -3.131 1 93.88 12 PRO B C 1
ATOM 2177 O O . PRO B 1 12 ? 20.297 2.115 -3.363 1 93.88 12 PRO B O 1
ATOM 2180 N N . ARG B 1 13 ? 20.484 -0.017 -2.701 1 96.12 13 ARG B N 1
ATOM 2181 C CA . ARG B 1 13 ? 19.062 -0.134 -2.363 1 96.12 13 ARG B CA 1
ATOM 2182 C C . ARG B 1 13 ? 18.688 0.831 -1.243 1 96.12 13 ARG B C 1
ATOM 2184 O O . ARG B 1 13 ? 19.469 1.05 -0.316 1 96.12 13 ARG B O 1
ATOM 2191 N N . ILE B 1 14 ? 17.531 1.456 -1.296 1 97.25 14 ILE B N 1
ATOM 2192 C CA . ILE B 1 14 ? 16.984 2.326 -0.261 1 97.25 14 ILE B CA 1
ATOM 2193 C C . ILE B 1 14 ? 15.711 1.709 0.307 1 97.25 14 ILE B C 1
ATOM 2195 O O . ILE B 1 14 ? 14.695 1.635 -0.381 1 97.25 14 ILE B O 1
ATOM 2199 N N . ASP B 1 15 ? 15.766 1.261 1.518 1 97.88 15 ASP B N 1
ATOM 2200 C CA . ASP B 1 15 ? 14.594 0.693 2.176 1 97.88 15 ASP B CA 1
ATOM 2201 C C . ASP B 1 15 ? 13.68 1.792 2.713 1 97.88 15 ASP B C 1
ATOM 2203 O O . ASP B 1 15 ? 14.039 2.51 3.646 1 97.88 15 ASP B O 1
ATOM 2207 N N . CYS B 1 16 ? 12.5 1.913 2.129 1 98.69 16 CYS B N 1
ATOM 2208 C CA . CYS B 1 16 ? 11.523 2.936 2.484 1 98.69 16 CYS B CA 1
ATOM 2209 C C . CYS B 1 16 ? 10.344 2.328 3.234 1 98.69 16 CYS B C 1
ATOM 2211 O O . CYS B 1 16 ? 9.867 1.252 2.875 1 98.69 16 CYS B O 1
ATOM 2213 N N . VAL B 1 17 ? 9.914 2.975 4.312 1 98.88 17 VAL B N 1
ATOM 2214 C CA . VAL B 1 17 ? 8.625 2.678 4.934 1 98.88 17 VAL B CA 1
ATOM 2215 C C . VAL B 1 17 ? 7.645 3.814 4.66 1 98.88 17 VAL B C 1
ATOM 2217 O O . VAL B 1 17 ? 7.961 4.984 4.883 1 98.88 17 VAL B O 1
ATOM 2220 N N . LEU B 1 18 ? 6.531 3.488 4.074 1 98.94 18 LEU B N 1
ATOM 2221 C CA . LEU B 1 18 ? 5.398 4.398 3.92 1 98.94 18 LEU B CA 1
ATOM 2222 C C . LEU B 1 18 ? 4.281 4.043 4.891 1 98.94 18 LEU B C 1
ATOM 2224 O O . LEU B 1 18 ? 3.686 2.969 4.797 1 98.94 18 LEU B O 1
ATOM 2228 N N . VAL B 1 19 ? 4.047 4.891 5.855 1 98.94 19 VAL B N 1
ATOM 2229 C CA . VAL B 1 19 ? 2.879 4.766 6.723 1 98.94 19 VAL B CA 1
ATOM 2230 C C . VAL B 1 19 ? 1.758 5.664 6.203 1 98.94 19 VAL B C 1
ATOM 2232 O O . VAL B 1 19 ? 1.866 6.895 6.254 1 98.94 19 VAL B O 1
ATOM 2235 N N . CYS B 1 20 ? 0.726 5.086 5.668 1 98.94 20 CYS B N 1
ATOM 2236 C CA . CYS B 1 20 ? -0.428 5.801 5.137 1 98.94 20 CYS B CA 1
ATOM 2237 C C . CYS B 1 20 ? -1.729 5.211 5.668 1 98.94 20 CYS B C 1
ATOM 2239 O O . CYS B 1 20 ? -2.076 4.074 5.348 1 98.94 20 CYS B O 1
ATOM 2241 N N . GLY B 1 21 ? -2.369 5.93 6.539 1 98.56 21 GLY B N 1
ATOM 2242 C CA . GLY B 1 21 ? -3.592 5.426 7.141 1 98.56 21 GLY B CA 1
ATOM 2243 C C . GLY B 1 21 ? -4.273 6.434 8.047 1 98.56 21 GLY B C 1
ATOM 2244 O O . GLY B 1 21 ? -3.725 7.508 8.312 1 98.56 21 GLY B O 1
ATOM 2245 N N . GLY B 1 22 ? -5.395 6.094 8.523 1 98.06 22 GLY B N 1
ATOM 2246 C CA . GLY B 1 22 ? -6.219 6.941 9.375 1 98.06 22 GLY B CA 1
ATOM 2247 C C . GLY B 1 22 ? -7.582 7.238 8.781 1 98.06 22 GLY B C 1
ATOM 2248 O O . GLY B 1 22 ? -8.172 6.383 8.109 1 98.06 22 GLY B O 1
ATOM 2249 N N . VAL B 1 23 ? -8.125 8.43 9.148 1 97.38 23 VAL B N 1
ATOM 2250 C CA . VAL B 1 23 ? -9.539 8.648 8.867 1 97.38 23 VAL B CA 1
ATOM 2251 C C . VAL B 1 23 ? -9.719 9.984 8.148 1 97.38 23 VAL B C 1
ATOM 2253 O O . VAL B 1 23 ? -8.797 10.797 8.094 1 97.38 23 VAL B O 1
ATOM 2256 N N . TRP B 1 24 ? -10.836 10.148 7.5 1 97.38 24 TRP B N 1
ATOM 2257 C CA . TRP B 1 24 ? -11.461 11.383 7.023 1 97.38 24 TRP B CA 1
ATOM 2258 C C . TRP B 1 24 ? -10.734 11.914 5.793 1 97.38 24 TRP B C 1
ATOM 2260 O O . TRP B 1 24 ? -10.992 13.039 5.355 1 97.38 24 TRP B O 1
ATOM 2270 N N . HIS B 1 25 ? -9.758 11.219 5.332 1 98.5 25 HIS B N 1
ATOM 2271 C CA . HIS B 1 25 ? -9.047 11.547 4.102 1 98.5 25 HIS B CA 1
ATOM 2272 C C . HIS B 1 25 ? -9.078 10.375 3.121 1 98.5 25 HIS B C 1
ATOM 2274 O O . HIS B 1 25 ? -9.328 9.234 3.518 1 98.5 25 HIS B O 1
ATOM 2280 N N . ASP B 1 26 ? -8.898 10.688 1.874 1 98.62 26 ASP B N 1
ATOM 2281 C CA . ASP B 1 26 ? -8.766 9.664 0.844 1 98.62 26 ASP B CA 1
ATOM 2282 C C . ASP B 1 26 ? -7.375 9.039 0.863 1 98.62 26 ASP B C 1
ATOM 2284 O O . ASP B 1 26 ? -6.535 9.352 0.017 1 98.62 26 ASP B O 1
ATOM 2288 N N . MET B 1 27 ? -7.223 8.086 1.775 1 98.62 27 MET B N 1
ATOM 2289 C CA . MET B 1 27 ? -5.922 7.441 1.953 1 98.62 27 MET B CA 1
ATOM 2290 C C . MET B 1 27 ? -5.531 6.652 0.709 1 98.62 27 MET B C 1
ATOM 2292 O O . MET B 1 27 ? -4.344 6.531 0.394 1 98.62 27 MET B O 1
ATOM 2296 N N . ASP B 1 28 ? -6.523 6.145 -0.033 1 98.75 28 ASP B N 1
ATOM 2297 C CA . ASP B 1 28 ? -6.242 5.41 -1.262 1 98.75 28 ASP B CA 1
ATOM 2298 C C . ASP B 1 28 ? -5.547 6.301 -2.287 1 98.75 28 ASP B C 1
ATOM 2300 O O . ASP B 1 28 ? -4.535 5.906 -2.875 1 98.75 28 ASP B O 1
ATOM 2304 N N . PHE B 1 29 ? -6.059 7.449 -2.414 1 98.88 29 PHE B N 1
ATOM 2305 C CA . PHE B 1 29 ? -5.52 8.383 -3.395 1 98.88 29 PHE B CA 1
ATOM 2306 C C . PHE B 1 29 ? -4.125 8.852 -2.992 1 98.88 29 PHE B C 1
ATOM 2308 O O . PHE B 1 29 ? -3.191 8.797 -3.797 1 98.88 29 PHE B O 1
ATOM 2315 N N . ALA B 1 30 ? -3.994 9.305 -1.756 1 98.94 30 ALA B N 1
ATOM 2316 C CA . ALA B 1 30 ? -2.699 9.797 -1.292 1 98.94 30 ALA B CA 1
ATOM 2317 C C . ALA B 1 30 ? -1.634 8.711 -1.382 1 98.94 30 ALA B C 1
ATOM 2319 O O . ALA B 1 30 ? -0.518 8.961 -1.844 1 98.94 30 ALA B O 1
ATOM 2320 N N . ARG B 1 31 ? -1.998 7.512 -0.929 1 98.94 31 ARG B N 1
ATOM 2321 C CA . ARG B 1 31 ? -1.066 6.391 -0.983 1 98.94 31 ARG B CA 1
ATOM 2322 C C . ARG B 1 31 ? -0.631 6.109 -2.418 1 98.94 31 ARG B C 1
ATOM 2324 O O . ARG B 1 31 ? 0.557 5.918 -2.686 1 98.94 31 ARG B O 1
ATOM 2331 N N . LEU B 1 32 ? -1.587 6.09 -3.301 1 98.88 32 LEU B N 1
ATOM 2332 C CA . LEU B 1 32 ? -1.284 5.797 -4.695 1 98.88 32 LEU B CA 1
ATOM 2333 C C . LEU B 1 32 ? -0.346 6.848 -5.281 1 98.88 32 LEU B C 1
ATOM 2335 O O . LEU B 1 32 ? 0.637 6.508 -5.945 1 98.88 32 LEU B O 1
ATOM 2339 N N . GLU B 1 33 ? -0.592 8.086 -5.047 1 98.94 33 GLU B N 1
ATOM 2340 C CA . GLU B 1 33 ? 0.237 9.164 -5.582 1 98.94 33 GLU B CA 1
ATOM 2341 C C . GLU B 1 33 ? 1.652 9.102 -5.012 1 98.94 33 GLU B C 1
ATOM 2343 O O . GLU B 1 33 ? 2.627 9.297 -5.738 1 98.94 33 GLU B O 1
ATOM 2348 N N . LEU B 1 34 ? 1.74 8.797 -3.729 1 98.94 34 LEU B N 1
ATOM 2349 C CA . LEU B 1 34 ? 3.059 8.703 -3.109 1 98.94 34 LEU B CA 1
ATOM 2350 C C . LEU B 1 34 ? 3.832 7.508 -3.652 1 98.94 34 LEU B C 1
ATOM 2352 O O . LEU B 1 34 ? 5.039 7.602 -3.893 1 98.94 34 LEU B O 1
ATOM 2356 N N . LEU B 1 35 ? 3.102 6.418 -3.854 1 98.94 35 LEU B N 1
ATOM 2357 C CA . LEU B 1 35 ? 3.756 5.227 -4.379 1 98.94 35 LEU B CA 1
ATOM 2358 C C . LEU B 1 35 ? 4.207 5.445 -5.82 1 98.94 35 LEU B C 1
ATOM 2360 O O . LEU B 1 35 ? 5.238 4.914 -6.238 1 98.94 35 LEU B O 1
ATOM 2364 N N . LYS B 1 36 ? 3.469 6.199 -6.59 1 98.88 36 LYS B N 1
ATOM 2365 C CA . LYS B 1 36 ? 3.904 6.57 -7.934 1 98.88 36 LYS B CA 1
ATOM 2366 C C . LYS B 1 36 ? 5.219 7.34 -7.891 1 98.88 36 LYS B C 1
ATOM 2368 O O . LYS B 1 36 ? 6.141 7.055 -8.664 1 98.88 36 LYS B O 1
ATOM 2373 N N . LEU B 1 37 ? 5.297 8.273 -7.02 1 98.94 37 LEU B N 1
ATOM 2374 C CA . LEU B 1 37 ? 6.504 9.094 -6.902 1 98.94 37 LEU B CA 1
ATOM 2375 C C . LEU B 1 37 ? 7.695 8.234 -6.48 1 98.94 37 LEU B C 1
ATOM 2377 O O . LEU B 1 37 ? 8.789 8.383 -7.031 1 98.94 37 LEU B O 1
ATOM 2381 N N . LEU B 1 38 ? 7.469 7.336 -5.52 1 98.81 38 LEU B N 1
ATOM 2382 C CA . LEU B 1 38 ? 8.547 6.484 -5.031 1 98.81 38 LEU B CA 1
ATOM 2383 C C . LEU B 1 38 ? 9.023 5.527 -6.117 1 98.81 38 LEU B C 1
ATOM 2385 O O . LEU B 1 38 ? 10.203 5.176 -6.168 1 98.81 38 LEU B O 1
ATOM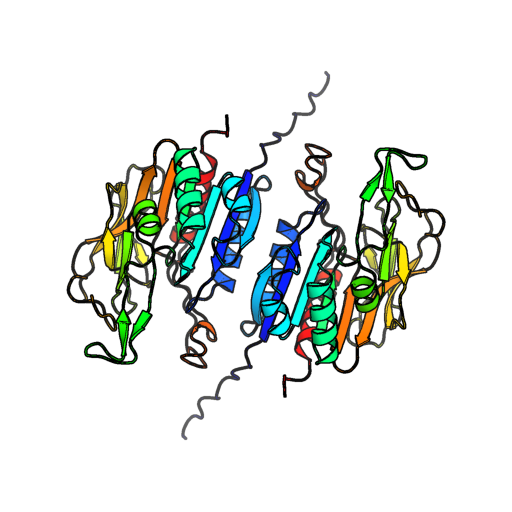 2389 N N . ALA B 1 39 ? 8.117 5.152 -7.008 1 98.19 39 ALA B N 1
ATOM 2390 C CA . ALA B 1 39 ? 8.414 4.199 -8.07 1 98.19 39 ALA B CA 1
ATOM 2391 C C . ALA B 1 39 ? 9.297 4.832 -9.141 1 98.19 39 ALA B C 1
ATOM 2393 O O . ALA B 1 39 ? 9.852 4.129 -9.992 1 98.19 39 ALA B O 1
ATOM 2394 N N . GLU B 1 40 ? 9.484 6.141 -9.133 1 97.94 40 GLU B N 1
ATOM 2395 C CA . GLU B 1 40 ? 10.344 6.828 -10.094 1 97.94 40 GLU B CA 1
ATOM 2396 C C . GLU B 1 40 ? 11.805 6.441 -9.898 1 97.94 40 GLU B C 1
ATOM 2398 O O . GLU B 1 40 ? 12.625 6.633 -10.805 1 97.94 40 GLU B O 1
ATOM 2403 N N . ASP B 1 41 ? 12.172 5.953 -8.727 1 97.06 41 ASP B N 1
ATOM 2404 C CA . ASP B 1 41 ? 13.523 5.5 -8.422 1 97.06 41 ASP B CA 1
ATOM 2405 C C . ASP B 1 41 ? 13.547 4 -8.125 1 97.06 41 ASP B C 1
ATOM 2407 O O . ASP B 1 41 ? 13.141 3.566 -7.047 1 97.06 41 ASP B O 1
ATOM 2411 N N . PRO B 1 42 ? 14.062 3.191 -9.008 1 94.12 42 PRO B N 1
ATOM 2412 C CA . PRO B 1 42 ? 14.016 1.737 -8.836 1 94.12 42 PRO B CA 1
ATOM 2413 C C . PRO B 1 42 ? 14.836 1.259 -7.637 1 94.12 42 PRO B C 1
ATOM 2415 O O . PRO B 1 42 ? 14.68 0.116 -7.199 1 94.12 42 PRO B O 1
ATOM 2418 N N . ALA B 1 43 ? 15.672 2.129 -7.121 1 96.19 43 ALA B N 1
ATOM 2419 C CA . ALA B 1 43 ? 16.469 1.735 -5.965 1 96.19 43 ALA B CA 1
ATOM 2420 C C . ALA B 1 43 ? 15.633 1.737 -4.691 1 96.19 43 ALA B C 1
ATOM 2422 O O . ALA B 1 43 ? 16.031 1.167 -3.674 1 96.19 43 ALA B O 1
ATOM 2423 N N . VAL B 1 44 ? 14.5 2.432 -4.734 1 97.88 44 VAL B N 1
ATOM 2424 C CA . VAL B 1 44 ? 13.633 2.521 -3.559 1 97.88 44 VAL B CA 1
ATOM 2425 C C . VAL B 1 44 ? 12.766 1.271 -3.461 1 97.88 44 VAL B C 1
ATOM 2427 O O . VAL B 1 44 ? 12.055 0.921 -4.41 1 97.88 44 VAL B O 1
ATOM 2430 N N . ARG B 1 45 ? 12.828 0.589 -2.395 1 97.81 45 ARG B N 1
ATOM 2431 C CA . ARG B 1 45 ? 11.969 -0.542 -2.049 1 97.81 45 ARG B CA 1
ATOM 2432 C C . ARG B 1 45 ? 11.07 -0.205 -0.866 1 97.81 45 ARG B C 1
ATOM 2434 O O . ARG B 1 45 ? 11.555 0.045 0.239 1 97.81 45 ARG B O 1
ATOM 2441 N N . THR B 1 46 ? 9.781 -0.264 -1.098 1 98.75 46 THR B N 1
ATOM 2442 C CA . THR B 1 46 ? 8.859 0.362 -0.155 1 98.75 46 THR B CA 1
ATOM 2443 C C . THR B 1 46 ? 8.031 -0.692 0.569 1 98.75 46 THR B C 1
ATOM 2445 O O . THR B 1 46 ? 7.453 -1.578 -0.066 1 98.75 46 THR B O 1
ATOM 2448 N N . ARG B 1 47 ? 8.031 -0.683 1.855 1 98.69 47 ARG B N 1
ATOM 2449 C CA . ARG B 1 47 ? 7.039 -1.37 2.678 1 98.69 47 ARG B CA 1
ATOM 2450 C C . ARG B 1 47 ? 5.922 -0.419 3.102 1 98.69 47 ARG B C 1
ATOM 2452 O O . ARG B 1 47 ? 6.184 0.733 3.451 1 98.69 47 ARG B O 1
ATOM 2459 N N . VAL B 1 48 ? 4.672 -0.831 3.021 1 98.88 48 VAL B N 1
ATOM 2460 C CA . VAL B 1 48 ? 3.512 0.027 3.238 1 98.88 48 VAL B CA 1
ATOM 2461 C C . VAL B 1 48 ? 2.742 -0.444 4.469 1 98.88 48 VAL B C 1
ATOM 2463 O O . VAL B 1 48 ? 2.432 -1.631 4.598 1 98.88 48 VAL B O 1
ATOM 2466 N N . PHE B 1 49 ? 2.471 0.454 5.379 1 98.75 49 PHE B N 1
ATOM 2467 C CA . PHE B 1 49 ? 1.727 0.168 6.598 1 98.75 49 PHE B CA 1
ATOM 2468 C C . PHE B 1 49 ? 0.664 1.232 6.848 1 98.75 49 PHE B C 1
ATOM 2470 O O . PHE B 1 49 ? 0.722 2.32 6.27 1 98.75 49 PHE B O 1
ATOM 2477 N N . GLU B 1 50 ? -0.33 0.88 7.707 1 98.56 50 GLU B N 1
ATOM 2478 C CA . GLU B 1 50 ? -1.407 1.821 7.996 1 98.56 50 GLU B CA 1
ATOM 2479 C C . GLU B 1 50 ? -1.172 2.541 9.32 1 98.56 50 GLU B C 1
ATOM 2481 O O . GLU B 1 50 ? -1.918 3.455 9.68 1 98.56 50 GLU B O 1
ATOM 2486 N N . ASP B 1 51 ? -0.15 2.002 10.055 1 98.62 51 ASP B N 1
ATOM 2487 C CA . ASP B 1 51 ? 0.184 2.586 11.352 1 98.62 51 ASP B CA 1
ATOM 2488 C C . ASP B 1 51 ? 1.663 2.391 11.68 1 98.62 51 ASP B C 1
ATOM 2490 O O . ASP B 1 51 ? 2.457 2.041 10.805 1 98.62 51 ASP B O 1
ATOM 2494 N N . TYR B 1 52 ? 2.039 2.701 12.914 1 98.75 52 TYR B N 1
ATOM 2495 C CA . TYR B 1 52 ? 3.449 2.795 13.266 1 98.75 52 TYR B CA 1
ATOM 2496 C C . TYR B 1 52 ? 3.91 1.538 14 1 98.75 52 TYR B C 1
ATOM 2498 O O . TYR B 1 52 ? 5.02 1.5 14.539 1 98.75 52 TYR B O 1
ATOM 2506 N N . GLU B 1 53 ? 3.104 0.48 14 1 98.56 53 GLU B N 1
ATOM 2507 C CA . GLU B 1 53 ? 3.34 -0.579 14.977 1 98.56 53 GLU B CA 1
ATOM 2508 C C . GLU B 1 53 ? 4.223 -1.679 14.391 1 98.56 53 GLU B C 1
ATOM 2510 O O . GLU B 1 53 ? 4.543 -2.65 15.078 1 98.56 53 GLU B O 1
ATOM 2515 N N . ASN B 1 54 ? 4.574 -1.57 13.125 1 98.12 54 ASN B N 1
ATOM 2516 C CA . ASN B 1 54 ? 5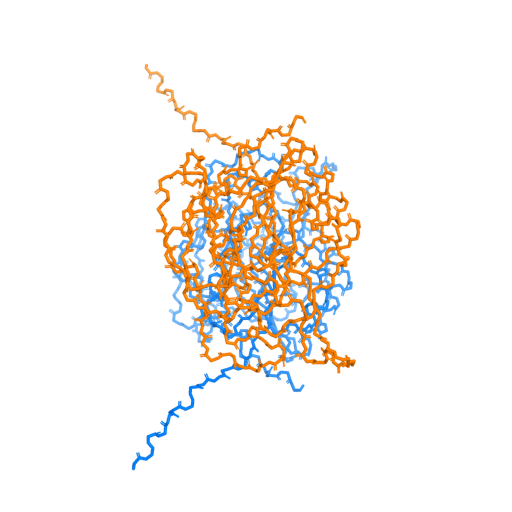.652 -2.418 12.625 1 98.12 54 ASN B CA 1
ATOM 2517 C C . ASN B 1 54 ? 7.023 -1.833 12.953 1 98.12 54 ASN B C 1
ATOM 2519 O O . ASN B 1 54 ? 7.738 -1.376 12.055 1 98.12 54 ASN B O 1
ATOM 2523 N N . ILE B 1 55 ? 7.371 -1.977 14.148 1 98.56 55 ILE B N 1
ATOM 2524 C CA . ILE B 1 55 ? 8.492 -1.265 14.742 1 98.56 55 ILE B CA 1
ATOM 2525 C C . ILE B 1 55 ? 9.805 -1.747 14.125 1 98.56 55 ILE B C 1
ATOM 2527 O O . ILE B 1 55 ? 10.695 -0.945 13.844 1 98.56 55 ILE B O 1
ATOM 2531 N N . GLU B 1 56 ? 9.93 -3.006 13.859 1 98.31 56 GLU B N 1
ATOM 2532 C CA . GLU B 1 56 ? 11.141 -3.545 13.258 1 98.31 56 GLU B CA 1
ATOM 2533 C C . GLU B 1 56 ? 11.359 -2.979 11.852 1 98.31 56 GLU B C 1
ATOM 2535 O O . GLU B 1 56 ? 12.492 -2.74 11.445 1 98.31 56 GLU B O 1
ATOM 2540 N N . ALA B 1 57 ? 10.242 -2.82 11.148 1 98.25 57 ALA B N 1
ATOM 2541 C CA . ALA B 1 57 ? 10.344 -2.209 9.828 1 98.25 57 ALA B CA 1
ATOM 2542 C C . ALA B 1 57 ? 10.859 -0.778 9.922 1 98.25 57 ALA B C 1
ATOM 2544 O O . ALA B 1 57 ? 11.695 -0.36 9.117 1 98.25 57 ALA B O 1
ATOM 2545 N N . ILE B 1 58 ? 10.367 -0.058 10.891 1 98.25 58 ILE B N 1
ATOM 2546 C CA . ILE B 1 58 ? 10.781 1.327 11.086 1 98.25 58 ILE B CA 1
ATOM 2547 C C . ILE B 1 58 ? 12.266 1.377 11.445 1 98.25 58 ILE B C 1
ATOM 2549 O O . ILE B 1 58 ? 13.023 2.168 10.883 1 98.25 58 ILE B O 1
ATOM 2553 N N . ARG B 1 59 ? 12.711 0.472 12.305 1 98.19 59 ARG B N 1
ATOM 2554 C CA . ARG B 1 59 ? 14.109 0.436 12.719 1 98.19 59 ARG B CA 1
ATOM 2555 C C . ARG B 1 59 ? 15.023 0.122 11.539 1 98.19 59 ARG B C 1
ATOM 2557 O O . ARG B 1 59 ? 16.141 0.632 11.461 1 98.19 59 ARG B O 1
ATOM 2564 N N . ALA B 1 60 ? 14.555 -0.667 10.633 1 97.75 60 ALA B N 1
ATOM 2565 C CA . ALA B 1 60 ? 15.367 -1.143 9.523 1 97.75 60 ALA B CA 1
ATOM 2566 C C . ALA B 1 60 ? 15.305 -0.174 8.344 1 97.75 60 ALA B C 1
ATOM 2568 O O . ALA B 1 60 ? 16.094 -0.28 7.402 1 97.75 60 ALA B O 1
ATOM 2569 N N . ALA B 1 61 ? 14.43 0.821 8.352 1 98.25 61 ALA B N 1
ATOM 2570 C CA . ALA B 1 61 ? 14.203 1.715 7.219 1 98.25 61 ALA B CA 1
ATOM 2571 C C . ALA B 1 61 ? 15.359 2.693 7.051 1 98.25 61 ALA B C 1
ATOM 2573 O O . ALA B 1 61 ? 15.938 3.158 8.039 1 98.25 61 ALA B O 1
ATOM 2574 N N . ASP B 1 62 ? 15.688 2.965 5.738 1 97.31 62 ASP B N 1
ATOM 2575 C CA . ASP B 1 62 ? 16.594 4.07 5.43 1 97.31 62 ASP B CA 1
ATOM 2576 C C . ASP B 1 62 ? 15.844 5.406 5.461 1 97.31 62 ASP B C 1
ATOM 2578 O O . ASP B 1 62 ? 16.391 6.414 5.91 1 97.31 62 ASP B O 1
ATOM 2582 N N . ILE B 1 63 ? 14.602 5.383 4.926 1 98.19 63 ILE B N 1
ATOM 2583 C CA . ILE B 1 63 ? 13.797 6.598 4.863 1 98.19 63 ILE B CA 1
ATOM 2584 C C . ILE B 1 63 ? 12.359 6.277 5.266 1 98.19 63 ILE B C 1
ATOM 2586 O O . ILE B 1 63 ? 11.906 5.137 5.133 1 98.19 63 ILE B O 1
ATOM 2590 N N . LEU B 1 64 ? 11.617 7.281 5.785 1 98.88 64 LEU B N 1
ATOM 2591 C CA . LEU B 1 64 ? 10.25 7.156 6.281 1 98.88 64 LEU B CA 1
ATOM 2592 C C . LEU B 1 64 ? 9.367 8.266 5.727 1 98.88 64 LEU B C 1
ATOM 2594 O O . LEU B 1 64 ? 9.742 9.438 5.742 1 98.88 64 LEU B O 1
ATOM 2598 N N . ILE B 1 65 ? 8.258 7.898 5.156 1 99 65 ILE B N 1
ATOM 2599 C CA . ILE B 1 65 ? 7.227 8.844 4.738 1 99 65 ILE B CA 1
ATOM 2600 C C . ILE B 1 65 ? 5.906 8.5 5.426 1 99 65 ILE B C 1
ATOM 2602 O O . ILE B 1 65 ? 5.527 7.328 5.512 1 99 65 ILE B O 1
ATOM 2606 N N . THR B 1 66 ? 5.25 9.5 6.004 1 99 66 THR B N 1
ATOM 2607 C CA . THR B 1 66 ? 3.955 9.273 6.633 1 99 66 THR B CA 1
ATOM 2608 C C . THR B 1 66 ? 2.906 10.234 6.082 1 99 66 THR B C 1
ATOM 2610 O O . THR B 1 66 ? 3.209 11.398 5.805 1 99 66 THR B O 1
ATOM 2613 N N . TYR B 1 67 ? 1.793 9.758 5.766 1 98.94 67 TYR B N 1
ATOM 2614 C CA . TYR B 1 67 ? 0.546 10.453 5.465 1 98.94 67 TYR B CA 1
ATOM 2615 C C . TYR B 1 67 ? -0.615 9.852 6.25 1 98.94 67 TYR B C 1
ATOM 2617 O O . TYR B 1 67 ? -1.209 8.859 5.824 1 98.94 67 TYR B O 1
ATOM 2625 N N . THR B 1 68 ? -0.888 10.414 7.434 1 98.88 68 THR B N 1
ATOM 2626 C CA . THR B 1 68 ? -1.878 9.844 8.344 1 98.88 68 THR B CA 1
ATOM 2627 C C . THR B 1 68 ? -2.826 10.922 8.852 1 98.88 68 THR B C 1
ATOM 2629 O O . THR B 1 68 ? -2.615 12.117 8.602 1 98.88 68 THR B O 1
ATOM 2632 N N . CYS B 1 69 ? -3.842 10.531 9.445 1 98.69 69 CYS B N 1
ATOM 2633 C CA . CYS B 1 69 ? -4.734 11.344 10.258 1 98.69 69 CYS B CA 1
ATOM 2634 C C . CYS B 1 69 ? -5.281 10.547 11.438 1 98.69 69 CYS B C 1
ATOM 2636 O O . CYS B 1 69 ? -5.875 9.484 11.25 1 98.69 69 CYS B O 1
ATOM 2638 N N . ASP B 1 70 ? -5.055 11.039 12.617 1 98.31 70 ASP B N 1
ATOM 2639 C CA . ASP B 1 70 ? -5.551 10.414 13.844 1 98.31 70 ASP B CA 1
ATOM 2640 C C . ASP B 1 70 ? -5.035 8.992 13.992 1 98.31 70 ASP B C 1
ATOM 2642 O O . ASP B 1 70 ? -5.805 8.07 14.266 1 98.31 70 ASP B O 1
ATOM 2646 N N . VAL B 1 71 ? -3.771 8.75 13.688 1 98.56 71 VAL B N 1
ATOM 2647 C CA . VAL B 1 71 ? -3.062 7.5 13.961 1 98.56 71 VAL B CA 1
ATOM 2648 C C . VAL B 1 71 ? -2.014 7.727 15.047 1 98.56 71 VAL B C 1
ATOM 2650 O O . VAL B 1 71 ? -0.934 8.258 14.773 1 98.56 71 VAL B O 1
ATOM 2653 N N . THR B 1 72 ? -2.354 7.355 16.25 1 98.06 72 THR B N 1
ATOM 2654 C CA . THR B 1 72 ? -1.479 7.59 17.406 1 98.06 72 THR B CA 1
ATOM 2655 C C . THR B 1 72 ? -0.58 6.383 17.656 1 98.06 72 THR B C 1
ATOM 2657 O O . THR B 1 72 ? -1.066 5.289 17.953 1 98.06 72 THR B O 1
ATOM 2660 N N . PRO B 1 73 ? 0.694 6.547 17.531 1 98.44 73 PRO B N 1
ATOM 2661 C CA . PRO B 1 73 ? 1.586 5.422 17.812 1 98.44 73 PRO B CA 1
ATOM 2662 C C . PRO B 1 73 ? 1.638 5.062 19.297 1 98.44 73 PRO B C 1
ATOM 2664 O O . PRO B 1 73 ? 1.429 5.926 20.156 1 98.44 73 PRO B O 1
ATOM 2667 N N . SER B 1 74 ? 1.923 3.803 19.578 1 98.56 74 SER B N 1
ATOM 2668 C CA . SER B 1 74 ? 2.252 3.398 20.938 1 98.56 74 SER B CA 1
ATOM 2669 C C . SER B 1 74 ? 3.514 4.102 21.438 1 98.56 74 SER B C 1
ATOM 2671 O O . SER B 1 74 ? 4.281 4.645 20.641 1 98.56 74 SER B O 1
ATOM 2673 N N . LEU B 1 75 ? 3.656 4.109 22.734 1 98.5 75 LEU B N 1
ATOM 2674 C CA . LEU B 1 75 ? 4.875 4.695 23.281 1 98.5 75 LEU B CA 1
ATOM 2675 C C . LEU B 1 75 ? 6.113 3.996 22.719 1 98.5 75 LEU B C 1
ATOM 2677 O O . LEU B 1 75 ? 7.109 4.648 22.406 1 98.5 75 LEU B O 1
ATOM 2681 N N . THR B 1 76 ? 6.031 2.646 22.594 1 98.69 76 THR B N 1
ATOM 2682 C CA . THR B 1 76 ? 7.148 1.884 22.047 1 98.69 76 THR B CA 1
ATOM 2683 C C . THR B 1 76 ? 7.457 2.324 20.625 1 98.69 76 THR B C 1
ATOM 2685 O O . THR B 1 76 ? 8.625 2.453 20.25 1 98.69 76 THR B O 1
ATOM 2688 N N . ALA B 1 77 ? 6.457 2.553 19.828 1 98.75 77 ALA B N 1
ATOM 2689 C CA . ALA B 1 77 ? 6.648 3.02 18.453 1 98.75 77 ALA B CA 1
ATOM 2690 C C . ALA B 1 77 ? 7.238 4.43 18.438 1 98.75 77 ALA B C 1
ATOM 2692 O O . ALA B 1 77 ? 8.109 4.73 17.609 1 98.75 77 ALA B O 1
ATOM 2693 N N . GLN B 1 78 ? 6.777 5.293 19.344 1 98.75 78 GLN B N 1
ATOM 2694 C CA . GLN B 1 78 ? 7.328 6.641 19.453 1 98.75 78 GLN B CA 1
ATOM 2695 C C . GLN B 1 78 ? 8.812 6.605 19.781 1 98.75 78 GLN B C 1
ATOM 2697 O O . GLN B 1 78 ? 9.609 7.332 19.188 1 98.75 78 GLN B O 1
ATOM 2702 N N . GLU B 1 79 ? 9.164 5.785 20.719 1 98.69 79 GLU B N 1
ATOM 2703 C CA . GLU B 1 79 ? 10.562 5.648 21.125 1 98.69 79 GLU B CA 1
ATOM 2704 C C . GLU B 1 79 ? 11.414 5.094 19.984 1 98.69 79 GLU B C 1
ATOM 2706 O O . GLU B 1 79 ? 12.547 5.523 19.781 1 98.69 79 GLU B O 1
ATOM 2711 N N . ALA B 1 80 ? 10.844 4.172 19.234 1 98.69 80 ALA B N 1
ATOM 2712 C CA . ALA B 1 80 ? 11.547 3.629 18.078 1 98.69 80 ALA B CA 1
ATOM 2713 C C . ALA B 1 80 ? 11.805 4.715 17.031 1 98.69 80 ALA B C 1
ATOM 2715 O O . ALA B 1 80 ? 12.891 4.773 16.453 1 98.69 80 ALA B O 1
ATOM 2716 N N . LEU B 1 81 ? 10.812 5.562 16.844 1 98.69 81 LEU B N 1
ATOM 2717 C CA . LEU B 1 81 ? 10.961 6.68 15.914 1 98.69 81 LEU B CA 1
ATOM 2718 C C . LEU B 1 81 ? 12.055 7.633 16.391 1 98.69 81 LEU B C 1
ATOM 2720 O O . LEU B 1 81 ? 12.891 8.062 15.586 1 98.69 81 LEU B O 1
ATOM 2724 N N . ARG B 1 82 ? 12.039 7.969 17.656 1 98.12 82 ARG B N 1
ATOM 2725 C CA . ARG B 1 82 ? 13.055 8.844 18.234 1 98.12 82 ARG B CA 1
ATOM 2726 C C . ARG B 1 82 ? 14.453 8.273 18.016 1 98.12 82 ARG B C 1
ATOM 2728 O O . ARG B 1 82 ? 15.344 8.977 17.531 1 98.12 82 ARG B O 1
ATOM 2735 N N . ASP B 1 83 ? 14.602 7.016 18.422 1 97.69 83 ASP B N 1
ATOM 2736 C CA . ASP B 1 83 ? 15.906 6.379 18.312 1 97.69 83 ASP B CA 1
ATOM 2737 C C . ASP B 1 83 ? 16.359 6.305 16.859 1 97.69 83 ASP B C 1
ATOM 2739 O O . ASP B 1 83 ? 17.547 6.5 16.562 1 97.69 83 ASP B O 1
ATOM 2743 N N . TRP B 1 84 ? 15.422 5.988 15.977 1 97.62 84 TRP B N 1
ATOM 2744 C CA . TRP B 1 84 ? 15.711 5.902 14.547 1 97.62 84 TRP B CA 1
ATOM 2745 C C . TRP B 1 84 ? 16.172 7.254 14 1 97.62 84 TRP B C 1
ATOM 2747 O O . TRP B 1 84 ? 17.141 7.328 13.242 1 97.62 84 TRP B O 1
ATOM 2757 N N . LEU B 1 85 ? 15.555 8.336 14.375 1 97.31 85 LEU B N 1
ATOM 2758 C CA . LEU B 1 85 ? 15.938 9.688 13.977 1 97.31 85 LEU B CA 1
ATOM 2759 C C . LEU B 1 85 ? 17.328 10.039 14.523 1 97.31 85 LEU B C 1
ATOM 2761 O O . LEU B 1 85 ? 18.156 10.578 13.797 1 97.31 85 LEU B O 1
ATOM 2765 N N . GLN B 1 86 ? 17.578 9.734 15.75 1 95.38 86 GLN B N 1
ATOM 2766 C CA . GLN B 1 86 ? 18.859 10.031 16.375 1 95.38 86 GLN B CA 1
ATOM 2767 C C . GLN B 1 86 ? 20 9.289 15.688 1 95.38 86 GLN B C 1
ATOM 2769 O O . GLN B 1 86 ? 21.125 9.781 15.633 1 95.38 86 GLN B O 1
ATOM 2774 N N . ALA B 1 87 ? 19.656 8.188 15.117 1 94.19 87 ALA B N 1
ATOM 2775 C CA . ALA B 1 87 ? 20.656 7.355 14.445 1 94.19 87 ALA B CA 1
ATOM 2776 C C . ALA B 1 87 ? 20.891 7.824 13.008 1 94.19 87 ALA B C 1
ATOM 2778 O O . ALA B 1 87 ? 21.672 7.23 12.273 1 94.19 87 ALA B O 1
ATOM 2779 N N . GLY B 1 88 ? 20.141 8.812 12.609 1 95.44 88 GLY B N 1
ATOM 2780 C CA . GLY B 1 88 ? 20.422 9.398 11.305 1 95.44 88 GLY B CA 1
ATOM 2781 C C . GLY B 1 88 ? 19.266 9.258 10.328 1 95.44 88 GLY B C 1
ATOM 2782 O O . GLY B 1 88 ? 19.375 9.664 9.164 1 95.44 88 GLY B O 1
ATOM 2783 N N . GLY B 1 89 ? 18.125 8.688 10.758 1 96.56 89 GLY B N 1
ATOM 2784 C CA . GLY B 1 89 ? 1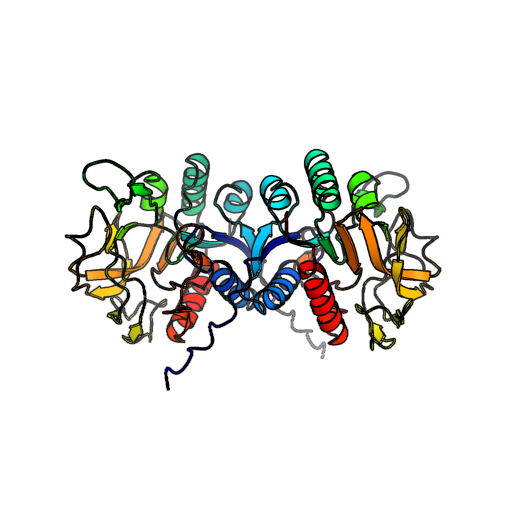6.953 8.547 9.898 1 96.56 89 GLY B CA 1
ATOM 2785 C C . GLY B 1 89 ? 16.375 9.883 9.461 1 96.56 89 GLY B C 1
ATOM 2786 O O . GLY B 1 89 ? 16.453 10.867 10.203 1 96.56 89 GLY B O 1
ATOM 2787 N N . ARG B 1 90 ? 15.844 9.922 8.266 1 97.62 90 ARG B N 1
ATOM 2788 C CA . ARG B 1 90 ? 15.125 11.094 7.77 1 97.62 90 ARG B CA 1
ATOM 2789 C C . ARG B 1 90 ? 13.664 10.773 7.5 1 97.62 90 ARG B C 1
ATOM 2791 O O . ARG B 1 90 ? 13.352 9.75 6.891 1 97.62 90 ARG B O 1
ATOM 2798 N N . TRP B 1 91 ? 12.828 11.602 7.992 1 98.75 91 TRP B N 1
ATOM 2799 C CA . TRP B 1 91 ? 11.383 11.406 8.016 1 98.75 91 TRP B CA 1
ATOM 2800 C C . TRP B 1 91 ? 10.672 12.539 7.293 1 98.75 91 TRP B C 1
ATOM 2802 O O . TRP B 1 91 ? 10.789 13.703 7.68 1 98.75 91 TRP B O 1
ATOM 2812 N N . TYR B 1 92 ? 9.984 12.203 6.168 1 98.94 92 TYR B N 1
ATOM 2813 C CA . TYR B 1 92 ? 9.102 13.148 5.5 1 98.94 92 TYR B CA 1
ATOM 2814 C C . TYR B 1 92 ? 7.656 12.945 5.938 1 98.94 92 TYR B C 1
ATOM 2816 O O . TYR B 1 92 ? 6.992 12.008 5.488 1 98.94 92 TYR B O 1
ATOM 2824 N N . ALA B 1 93 ? 7.18 13.781 6.809 1 98.94 93 ALA B N 1
ATOM 2825 C CA . ALA B 1 93 ? 5.824 13.727 7.352 1 98.94 93 ALA B CA 1
ATOM 2826 C C . ALA B 1 93 ? 4.887 14.648 6.57 1 98.94 93 ALA B C 1
ATOM 2828 O O . ALA B 1 93 ? 5.219 15.805 6.309 1 98.94 93 ALA B O 1
ATOM 2829 N N . LEU B 1 94 ? 3.709 14.086 6.25 1 98.94 94 LEU B N 1
ATOM 2830 C CA . LEU B 1 94 ? 2.803 14.836 5.387 1 98.94 94 LEU B CA 1
ATOM 2831 C C . LEU B 1 94 ? 1.445 15.031 6.055 1 98.94 94 LEU B C 1
ATOM 2833 O O . LEU B 1 94 ? 0.943 14.117 6.719 1 98.94 94 LEU B O 1
ATOM 2837 N N . HIS B 1 95 ? 0.916 16.172 5.941 1 98.75 95 HIS B N 1
ATOM 2838 C CA . HIS B 1 95 ? -0.462 16.594 6.176 1 98.75 95 HIS B CA 1
ATOM 2839 C C . HIS B 1 95 ? -0.917 16.234 7.582 1 98.75 95 HIS B C 1
ATOM 2841 O O . HIS B 1 95 ? -0.392 16.75 8.562 1 98.75 95 HIS B O 1
ATOM 2847 N N . GLY B 1 96 ? -1.715 15.188 7.711 1 98.75 96 GLY B N 1
ATOM 2848 C CA . GLY B 1 96 ? -2.35 14.914 8.992 1 98.75 96 GLY B CA 1
ATOM 2849 C C . GLY B 1 96 ? -1.472 14.117 9.938 1 98.75 96 GLY B C 1
ATOM 2850 O O . GLY B 1 96 ? -1.927 13.672 10.992 1 98.75 96 GLY B O 1
ATOM 2851 N N . THR B 1 97 ? -0.178 13.977 9.664 1 98.88 97 THR B N 1
ATOM 2852 C CA . THR B 1 97 ? 0.731 13.156 10.461 1 98.88 97 THR B CA 1
ATOM 2853 C C . THR B 1 97 ? 0.793 13.656 11.898 1 98.88 97 THR B C 1
ATOM 2855 O O . THR B 1 97 ? 0.943 12.867 12.828 1 98.88 97 THR B O 1
ATOM 2858 N N . ASN B 1 98 ? 0.581 14.953 12.117 1 98.75 98 ASN B N 1
ATOM 2859 C CA . ASN B 1 98 ? 0.682 15.523 13.453 1 98.75 98 ASN B CA 1
ATOM 2860 C C . ASN B 1 98 ? -0.691 15.695 14.094 1 98.75 98 ASN B C 1
ATOM 2862 O O . ASN B 1 98 ? -0.877 16.562 14.953 1 98.75 98 ASN B O 1
ATOM 2866 N N . SER B 1 99 ? -1.657 14.898 13.664 1 98.56 99 SER B N 1
ATOM 2867 C CA . SER B 1 99 ? -3.023 15.039 14.164 1 98.56 99 SER B CA 1
ATOM 2868 C C . SER B 1 99 ? -3.396 13.891 15.094 1 98.56 99 SER B C 1
ATOM 2870 O O . SER B 1 99 ? -3.236 12.719 14.742 1 98.56 99 SER B O 1
ATOM 2872 N N . VAL B 1 100 ? -3.787 14.203 16.281 1 98.25 100 VAL B N 1
ATOM 2873 C CA . VAL B 1 100 ? -4.508 13.375 17.234 1 98.25 100 VAL B CA 1
ATOM 2874 C C . VAL B 1 100 ? -5.836 14.047 17.594 1 98.25 100 VAL B C 1
ATOM 2876 O O . VAL B 1 100 ? -5.852 15.164 18.125 1 98.25 100 VAL B O 1
ATOM 2879 N N . LEU B 1 101 ? -6.938 13.367 17.281 1 97.75 101 LEU B N 1
ATOM 2880 C CA . LEU B 1 101 ? -8.227 14.039 17.391 1 97.75 101 LEU B CA 1
ATOM 2881 C C . LEU B 1 101 ? -9.227 13.195 18.172 1 97.75 101 LEU B C 1
ATOM 2883 O O . LEU B 1 101 ? -9.109 11.961 18.203 1 97.75 101 LEU B O 1
ATOM 2887 N N . ARG B 1 102 ? -10.086 13.883 18.812 1 95.88 102 ARG B N 1
ATOM 2888 C CA . ARG B 1 102 ? -11.203 13.281 19.531 1 95.88 102 ARG B CA 1
ATOM 2889 C C . ARG B 1 102 ? -12.469 14.117 19.375 1 95.88 102 ARG B C 1
ATOM 2891 O O . ARG B 1 102 ? -12.484 15.305 19.688 1 95.88 102 ARG B O 1
ATOM 2898 N N . PHE B 1 103 ? -13.516 13.516 18.875 1 95.88 103 PHE B N 1
ATOM 2899 C CA . PHE B 1 103 ? -14.82 14.172 18.844 1 95.88 103 PHE B CA 1
ATOM 2900 C C . PHE B 1 103 ? -15.5 14.07 20.203 1 95.88 103 PHE B C 1
ATOM 2902 O O . PHE B 1 103 ? -15.688 12.969 20.734 1 95.88 103 PHE B O 1
ATOM 2909 N N . LEU B 1 104 ? -15.883 15.188 20.766 1 96.88 104 LEU B N 1
ATOM 2910 C CA . LEU B 1 104 ? -16.469 15.211 22.094 1 96.88 104 LEU B CA 1
ATOM 2911 C C . LEU B 1 104 ? -17.984 15.07 22.031 1 96.88 104 LEU B C 1
ATOM 2913 O O . LEU B 1 104 ? -18.656 15.867 21.375 1 96.88 104 LEU B O 1
ATOM 2917 N N . THR B 1 105 ? -18.484 14 22.688 1 96.19 105 THR B N 1
ATOM 2918 C CA . THR B 1 105 ? -19.922 13.711 22.609 1 96.19 105 THR B CA 1
ATOM 2919 C C . THR B 1 105 ? -20.641 14.195 23.875 1 96.19 105 THR B C 1
ATOM 2921 O O . THR B 1 105 ? -21.859 14.141 23.953 1 96.19 105 THR B O 1
ATOM 2924 N N . GLU B 1 106 ? -19.953 14.602 24.875 1 96.25 106 GLU B N 1
ATOM 2925 C CA . GLU B 1 106 ? -20.516 15.094 26.141 1 96.25 106 GLU B CA 1
ATOM 2926 C C . GLU B 1 106 ? -19.641 16.203 26.719 1 96.25 106 GLU B C 1
ATOM 2928 O O . GLU B 1 106 ? -18.547 16.484 26.219 1 96.25 106 GLU B O 1
ATOM 2933 N N . GLY B 1 107 ? -20.188 16.844 27.672 1 96.31 107 GLY B N 1
ATOM 2934 C CA . GLY B 1 107 ? -19.453 17.891 28.359 1 96.31 107 GLY B CA 1
ATOM 2935 C C . GLY B 1 107 ? -19.656 19.266 27.734 1 96.31 107 GLY B C 1
ATOM 2936 O O . GLY B 1 107 ? -20.484 19.438 26.844 1 96.31 107 GLY B O 1
ATOM 2937 N N . PRO B 1 108 ? -19 20.281 28.234 1 96.06 108 PRO B N 1
ATOM 2938 C CA . PRO B 1 108 ? -19.203 21.672 27.828 1 96.06 108 PRO B CA 1
ATOM 2939 C C . PRO B 1 108 ? -18.781 21.922 26.375 1 96.06 108 PRO B C 1
ATOM 2941 O O . PRO B 1 108 ? -19.281 22.844 25.734 1 96.06 108 PRO B O 1
ATOM 2944 N N . ASN B 1 109 ? -17.922 21.125 25.844 1 96.88 109 ASN B N 1
ATOM 2945 C CA . ASN B 1 109 ? -17.422 21.25 24.469 1 96.88 109 ASN B CA 1
ATOM 2946 C C . ASN B 1 109 ? -18.031 20.188 23.562 1 96.88 109 ASN B C 1
ATOM 2948 O O . ASN B 1 109 ? -17.375 19.734 22.609 1 96.88 109 ASN B O 1
ATOM 2952 N N . LYS B 1 110 ? -19.203 19.797 23.891 1 96.5 110 LYS B N 1
ATOM 2953 C CA . LYS B 1 110 ? -19.906 18.797 23.109 1 96.5 110 LYS B CA 1
ATOM 2954 C C . LYS B 1 110 ? -20 19.219 21.641 1 96.5 110 LYS B C 1
ATOM 2956 O O . LYS B 1 110 ? -20.219 20.391 21.344 1 96.5 110 LYS B O 1
ATOM 2961 N N . ASP B 1 111 ? -19.766 18.219 20.703 1 95.75 111 ASP B N 1
ATOM 2962 C CA . ASP B 1 111 ? -19.922 18.344 19.25 1 95.75 111 ASP B CA 1
ATOM 2963 C C . ASP B 1 111 ? -18.734 19.109 18.641 1 95.75 111 ASP B C 1
ATOM 2965 O O . ASP B 1 111 ? -18.828 19.594 17.516 1 95.75 111 ASP B O 1
ATOM 2969 N N . LEU B 1 112 ? -17.656 19.281 19.453 1 97.5 112 LEU B N 1
ATOM 2970 C CA . LEU B 1 112 ? -16.422 19.859 18.953 1 97.5 112 LEU B CA 1
ATOM 2971 C C . LEU B 1 112 ? -15.32 18.812 18.875 1 97.5 112 LEU B C 1
ATOM 2973 O O . LEU B 1 112 ? -15.375 17.797 19.562 1 97.5 112 LEU B O 1
ATOM 2977 N N . TRP B 1 113 ? -14.43 19.047 18.016 1 97.19 113 TRP B N 1
ATOM 2978 C CA . TRP B 1 113 ? -13.219 18.234 17.953 1 97.19 113 TRP B CA 1
ATOM 2979 C C . TRP B 1 113 ? -12.156 18.766 18.906 1 97.19 113 TRP B C 1
ATOM 2981 O O . TRP B 1 113 ? -11.906 19.969 18.969 1 97.19 113 TRP B O 1
ATOM 2991 N N . ASP B 1 114 ? -11.633 17.844 19.688 1 97.88 114 ASP B N 1
ATOM 2992 C CA . ASP B 1 114 ? -10.484 18.156 20.531 1 97.88 114 ASP B CA 1
ATOM 2993 C C . ASP B 1 114 ? -9.195 17.578 19.953 1 97.88 114 ASP B C 1
ATOM 2995 O O . ASP B 1 114 ? -9.234 16.656 19.125 1 97.88 114 ASP B O 1
ATOM 2999 N N . ALA B 1 115 ? -8.086 18.188 20.203 1 97.88 115 ALA B N 1
ATOM 3000 C CA . ALA B 1 115 ? -6.754 17.703 19.844 1 97.88 115 ALA B CA 1
ATOM 3001 C C . ALA B 1 115 ? -5.941 17.359 21.078 1 97.88 115 ALA B C 1
ATOM 3003 O O . ALA B 1 115 ? -5.023 18.109 21.453 1 97.88 115 ALA B O 1
ATOM 3004 N N . PRO B 1 116 ? -6.207 16.219 21.703 1 97.94 116 PRO B N 1
ATOM 3005 C CA . PRO B 1 116 ? -5.523 15.883 22.953 1 97.94 116 PRO B CA 1
ATOM 3006 C C . PRO B 1 116 ? -4.031 15.625 22.766 1 97.94 116 PRO B C 1
ATOM 3008 O O . PRO B 1 116 ? -3.617 15.141 21.703 1 97.94 116 PRO B O 1
ATOM 3011 N N . ARG B 1 117 ? -3.24 15.938 23.781 1 97.88 117 ARG B N 1
ATOM 3012 C CA . ARG B 1 117 ? -1.799 15.711 23.75 1 97.88 117 ARG B CA 1
ATOM 3013 C C . ARG B 1 117 ? -1.457 14.289 24.188 1 97.88 117 ARG B C 1
ATOM 3015 O O . ARG B 1 117 ? -0.752 14.094 25.172 1 97.88 117 ARG B O 1
ATOM 3022 N N . TRP B 1 118 ? -1.871 13.281 23.391 1 97.44 118 TRP B N 1
ATOM 3023 C CA . TRP B 1 118 ? -1.805 11.875 23.766 1 97.44 118 TRP B CA 1
ATOM 3024 C C . TRP B 1 118 ? -0.523 11.234 23.25 1 97.44 118 TRP B C 1
ATOM 3026 O O . TRP B 1 118 ? -0.181 10.117 23.641 1 97.44 118 TRP B O 1
ATOM 3036 N N . ALA B 1 119 ? 0.214 11.891 22.375 1 98.12 119 ALA B N 1
ATOM 3037 C CA . ALA B 1 119 ? 1.489 11.406 21.859 1 98.12 119 ALA B CA 1
ATOM 3038 C C . ALA B 1 119 ? 2.537 12.516 21.844 1 98.12 119 ALA B C 1
ATOM 3040 O O . ALA B 1 119 ? 3.098 12.844 20.797 1 98.12 119 ALA B O 1
ATOM 3041 N N . PRO B 1 120 ? 2.865 13.008 23.031 1 97.88 120 PRO B N 1
ATOM 3042 C CA . PRO B 1 120 ? 3.729 14.188 23.094 1 97.88 120 PRO B CA 1
ATOM 3043 C C . PRO B 1 120 ? 5.121 13.93 22.516 1 97.88 120 PRO B C 1
ATOM 3045 O O . PRO B 1 120 ? 5.723 14.828 21.938 1 97.88 120 PRO B O 1
ATOM 3048 N N . LEU B 1 121 ? 5.637 12.75 22.703 1 98.56 121 LEU B N 1
ATOM 3049 C CA . LEU B 1 121 ? 6.953 12.453 22.156 1 98.56 121 LEU B CA 1
ATOM 3050 C C . LEU B 1 121 ? 6.938 12.539 20.625 1 98.56 121 LEU B C 1
ATOM 3052 O O . LEU B 1 121 ? 7.832 13.141 20.031 1 98.56 121 LEU B O 1
ATOM 3056 N N . MET B 1 122 ? 5.914 11.938 19.953 1 98.69 122 MET B N 1
ATOM 3057 C CA . MET B 1 122 ? 5.816 12 18.5 1 98.69 122 MET B CA 1
ATOM 3058 C C . MET B 1 122 ? 5.688 13.445 18.031 1 98.69 122 MET B C 1
ATOM 3060 O O . MET B 1 122 ? 6.324 13.836 17.047 1 98.69 122 MET B O 1
ATOM 3064 N N . MET B 1 123 ? 4.895 14.203 18.734 1 98.81 123 MET B N 1
ATOM 3065 C CA . MET B 1 123 ? 4.691 15.594 18.328 1 98.81 123 MET B CA 1
ATOM 3066 C C . MET B 1 123 ? 5.977 16.406 18.5 1 98.81 123 MET B C 1
ATOM 3068 O O . MET B 1 123 ? 6.27 17.281 17.688 1 98.81 123 MET B O 1
ATOM 3072 N N . ASP B 1 124 ? 6.656 16.094 19.562 1 98.62 124 ASP B N 1
ATOM 3073 C CA . ASP B 1 124 ? 7.953 16.734 19.75 1 98.62 124 ASP B CA 1
ATOM 3074 C C . ASP B 1 124 ? 8.922 16.375 18.641 1 98.62 124 ASP B C 1
ATOM 3076 O O . ASP B 1 124 ? 9.672 17.219 18.156 1 98.62 124 ASP B O 1
ATOM 3080 N N . LEU B 1 125 ? 8.938 15.133 18.203 1 98.75 125 LEU B N 1
ATOM 3081 C CA . LEU B 1 125 ? 9.789 14.695 17.109 1 98.75 125 LEU B CA 1
ATOM 3082 C C . LEU B 1 125 ? 9.406 15.406 15.812 1 98.75 125 LEU B C 1
ATOM 3084 O O . LEU B 1 125 ? 10.273 15.844 15.055 1 98.75 125 LEU B O 1
ATOM 3088 N N . LEU B 1 126 ? 8.117 15.531 15.539 1 98.88 126 LEU B N 1
ATOM 3089 C CA . LEU B 1 126 ? 7.621 16.156 14.32 1 98.88 126 LEU B CA 1
ATOM 3090 C C . LEU B 1 126 ? 7.875 17.656 14.328 1 98.88 126 LEU B C 1
ATOM 3092 O O . LEU B 1 126 ? 8.078 18.266 13.281 1 98.88 126 LEU B O 1
ATOM 3096 N N . GLY B 1 127 ? 7.762 18.234 15.492 1 98.88 127 GLY B N 1
ATOM 3097 C CA . GLY B 1 127 ? 7.938 19.672 15.641 1 98.88 127 GLY B CA 1
ATOM 3098 C C . GLY B 1 127 ? 6.633 20.422 15.828 1 98.88 127 GLY B C 1
ATOM 3099 O O . GLY B 1 127 ? 6.629 21.609 16.125 1 98.88 127 GLY B O 1
ATOM 3100 N N . SER B 1 128 ? 5.477 19.688 15.68 1 98.81 128 SER B N 1
ATOM 3101 C CA . SER B 1 128 ? 4.199 20.375 15.852 1 98.81 128 SER B CA 1
ATOM 3102 C C . SER B 1 128 ? 3.07 19.375 16.109 1 98.81 128 SER B C 1
ATOM 3104 O O . SER B 1 128 ? 3.236 18.172 15.891 1 98.81 128 SER B O 1
ATOM 3106 N N . GLN B 1 129 ? 2.002 19.859 16.609 1 98.69 129 GLN B N 1
ATOM 3107 C CA . GLN B 1 129 ? 0.732 19.141 16.703 1 98.69 129 GLN B CA 1
ATOM 3108 C C . GLN B 1 129 ? -0.411 19.984 16.141 1 98.69 129 GLN B C 1
ATOM 3110 O O . GLN B 1 129 ? -0.552 21.156 16.469 1 98.69 129 GLN B O 1
ATOM 3115 N N . PHE B 1 130 ? -1.195 19.359 15.305 1 98.69 130 PHE B N 1
ATOM 3116 C CA . PHE B 1 130 ? -2.41 19.984 14.797 1 98.69 130 PHE B CA 1
ATOM 3117 C C . PHE B 1 130 ? -3.348 20.359 15.938 1 98.69 130 PHE B C 1
ATOM 3119 O O . PHE B 1 130 ? -3.559 19.578 16.859 1 98.69 130 PHE B O 1
ATOM 3126 N N . ILE B 1 131 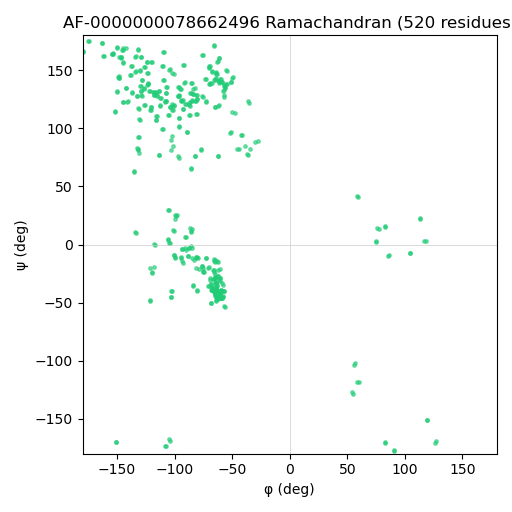? -3.967 21.547 15.805 1 98.06 131 ILE B N 1
ATOM 3127 C CA . ILE B 1 131 ? -4.914 22 16.812 1 98.06 131 ILE B CA 1
ATOM 3128 C C . ILE B 1 131 ? -6.281 22.25 16.172 1 98.06 131 ILE B C 1
ATOM 3130 O O . ILE B 1 131 ? -7.309 21.812 16.703 1 98.06 131 ILE B O 1
ATOM 3134 N N . SER B 1 132 ? -6.27 22.953 15.07 1 97.62 132 SER B N 1
ATOM 3135 C CA . SER B 1 132 ? -7.5 23.297 14.367 1 97.62 132 SER B CA 1
ATOM 3136 C C . SER B 1 132 ? -7.211 23.734 12.938 1 97.62 132 SER B C 1
ATOM 3138 O O . SER B 1 132 ? -6.055 23.766 12.508 1 97.62 132 SER B O 1
ATOM 3140 N N . HIS B 1 133 ? -8.242 23.938 12.164 1 97.25 133 HIS B N 1
ATOM 3141 C CA . HIS B 1 133 ? -8.148 24.641 10.883 1 97.25 133 HIS B CA 1
ATOM 3142 C C . HIS B 1 133 ? -9.438 25.406 10.578 1 97.25 133 HIS B C 1
ATOM 3144 O O . HIS B 1 133 ? -10.523 24.984 10.992 1 97.25 133 HIS B O 1
ATOM 3150 N N . PRO B 1 134 ? -9.336 26.562 9.945 1 96.81 134 PRO B N 1
ATOM 3151 C CA . PRO B 1 134 ? -10.539 27.234 9.445 1 96.81 134 PRO B CA 1
ATOM 3152 C C . PRO B 1 134 ? -11.234 26.453 8.336 1 96.81 134 PRO B C 1
ATOM 3154 O O . PRO B 1 134 ? -10.727 25.422 7.895 1 96.81 134 PRO B O 1
ATOM 3157 N N . PRO B 1 135 ? -12.461 26.922 7.941 1 95.12 135 PRO B N 1
ATOM 3158 C CA . PRO B 1 135 ? -13.062 26.297 6.758 1 95.12 135 PRO B CA 1
ATOM 3159 C C . PRO B 1 135 ? -12.109 26.25 5.566 1 95.12 135 PRO B C 1
ATOM 3161 O O . PRO B 1 135 ? -11.336 27.188 5.359 1 95.12 135 PRO B O 1
ATOM 3164 N N . ILE B 1 136 ? -12.094 25.219 4.848 1 96.56 136 ILE B N 1
ATOM 3165 C CA . ILE B 1 136 ? -11.234 25.094 3.678 1 96.56 136 ILE B CA 1
ATOM 3166 C C . ILE B 1 136 ? -11.594 26.156 2.648 1 96.56 136 ILE B C 1
ATOM 3168 O O . ILE B 1 136 ? -12.734 26.219 2.184 1 96.56 136 ILE B O 1
ATOM 3172 N N . ALA B 1 137 ? -10.695 26.984 2.324 1 96.75 137 ALA B N 1
ATOM 3173 C CA . ALA B 1 137 ? -10.781 28.094 1.385 1 96.75 137 ALA B CA 1
ATOM 3174 C C . ALA B 1 137 ? -9.422 28.422 0.785 1 96.75 137 ALA B C 1
ATOM 3176 O O . ALA B 1 137 ? -8.391 27.922 1.246 1 96.75 137 ALA B O 1
ATOM 3177 N N . PRO B 1 138 ? -9.422 29.172 -0.282 1 97.75 138 PRO B N 1
ATOM 3178 C CA . PRO B 1 138 ? -8.125 29.547 -0.859 1 97.75 138 PRO B CA 1
ATOM 3179 C C . PRO B 1 138 ? -7.258 30.359 0.104 1 97.75 138 PRO B C 1
ATOM 3181 O O . PRO B 1 138 ? -7.77 31.203 0.839 1 97.75 138 PRO B O 1
ATOM 3184 N N . TYR B 1 139 ? -6.004 30.125 0.171 1 98.31 139 TYR B N 1
ATOM 3185 C CA . TYR B 1 139 ? -5.012 30.938 0.871 1 98.31 139 TYR B CA 1
ATOM 3186 C C . TYR B 1 139 ? -3.676 30.906 0.137 1 98.31 139 TYR B C 1
ATOM 3188 O O . TYR B 1 139 ? -3.447 30.062 -0.729 1 98.31 139 TYR B O 1
ATOM 3196 N N . THR B 1 140 ? -2.85 31.859 0.42 1 98.69 140 THR B N 1
ATOM 3197 C CA . THR B 1 140 ? -1.553 32 -0.233 1 98.69 140 THR B CA 1
ATOM 3198 C C . THR B 1 140 ? -0.45 31.359 0.611 1 98.69 140 THR B C 1
ATOM 3200 O O . THR B 1 140 ? -0.352 31.625 1.812 1 98.69 140 THR B O 1
ATOM 3203 N N . VAL B 1 141 ? 0.342 30.5 -0.008 1 98.94 141 VAL B N 1
ATOM 3204 C CA . VAL B 1 141 ? 1.573 29.984 0.584 1 98.94 141 VAL B CA 1
ATOM 3205 C C . VAL B 1 141 ? 2.76 30.828 0.125 1 98.94 141 VAL B C 1
ATOM 3207 O O . VAL B 1 141 ? 2.947 31.047 -1.074 1 98.94 141 VAL B O 1
ATOM 3210 N N . THR B 1 142 ? 3.465 31.344 1.073 1 98.88 142 THR B N 1
ATOM 3211 C CA . THR B 1 142 ? 4.648 32.156 0.77 1 98.88 142 THR B CA 1
ATOM 3212 C C . THR B 1 142 ? 5.918 31.406 1.178 1 98.88 142 THR B C 1
ATOM 3214 O O . THR B 1 142 ? 5.855 30.391 1.869 1 98.88 142 THR B O 1
ATOM 3217 N N . VAL B 1 143 ? 7.051 31.922 0.664 1 98.88 143 VAL B N 1
ATOM 3218 C CA . VAL B 1 143 ? 8.336 31.266 0.897 1 98.88 143 VAL B CA 1
ATOM 3219 C C . VAL B 1 143 ? 9.094 31.984 2.01 1 98.88 143 VAL B C 1
ATOM 3221 O O . VAL B 1 143 ? 9.398 33.188 1.886 1 98.88 143 VAL B O 1
ATOM 3224 N N . ALA B 1 144 ? 9.391 31.266 3.088 1 98.75 144 ALA B N 1
ATOM 3225 C CA . ALA B 1 144 ? 10.055 31.859 4.254 1 98.75 144 ALA B CA 1
ATOM 3226 C C . ALA B 1 144 ? 11.57 31.891 4.066 1 98.75 144 ALA B C 1
ATOM 3228 O O . ALA B 1 144 ? 12.242 32.781 4.555 1 98.75 144 ALA B O 1
ATOM 3229 N N . ASP B 1 145 ? 12.133 30.875 3.387 1 98.62 145 ASP B N 1
ATOM 3230 C CA . ASP B 1 145 ? 13.562 30.812 3.086 1 98.62 145 ASP B CA 1
ATOM 3231 C C . ASP B 1 145 ? 13.797 30.484 1.613 1 98.62 145 ASP B C 1
ATOM 3233 O O . ASP B 1 145 ? 14.148 29.359 1.271 1 98.62 145 ASP B O 1
ATOM 3237 N N . PRO B 1 146 ? 13.727 31.469 0.756 1 98.19 146 PRO B N 1
ATOM 3238 C CA . PRO B 1 146 ? 13.734 31.234 -0.69 1 98.19 146 PRO B CA 1
ATOM 3239 C C . PRO B 1 146 ? 15.055 30.656 -1.185 1 98.19 146 PRO B C 1
ATOM 3241 O O . PRO B 1 146 ? 15.125 30.125 -2.299 1 98.19 146 PRO B O 1
ATOM 3244 N N . ASP B 1 147 ? 16.125 30.656 -0.387 1 98.06 147 ASP B N 1
ATOM 3245 C CA . ASP B 1 147 ? 17.422 30.188 -0.839 1 98.06 147 ASP B CA 1
ATOM 3246 C C . ASP B 1 147 ? 17.625 28.703 -0.501 1 98.06 147 ASP B C 1
ATOM 3248 O O . ASP B 1 147 ? 18.562 28.078 -1.003 1 98.06 147 ASP B O 1
ATOM 3252 N N . HIS B 1 148 ? 16.797 28.188 0.346 1 98.56 148 HIS B N 1
ATOM 3253 C CA . HIS B 1 148 ? 16.969 26.781 0.722 1 98.56 148 HIS B CA 1
ATOM 3254 C C . HIS B 1 148 ? 16.719 25.859 -0.466 1 98.56 148 HIS B C 1
ATOM 3256 O O . HIS B 1 148 ? 15.758 26.062 -1.222 1 98.56 148 HIS B O 1
ATOM 3262 N N . PRO B 1 149 ? 17.469 24.781 -0.631 1 98 149 PRO B N 1
ATOM 3263 C CA . PRO B 1 149 ? 17.359 23.906 -1.797 1 98 149 PRO B CA 1
ATOM 3264 C C . PRO B 1 149 ? 15.961 23.281 -1.935 1 98 149 PRO B C 1
ATOM 3266 O O . PRO B 1 149 ? 15.492 23.062 -3.053 1 98 149 PRO B O 1
ATOM 3269 N N . LEU B 1 150 ? 15.281 23.031 -0.895 1 98.69 150 LEU B N 1
ATOM 3270 C CA . LEU B 1 150 ? 13.984 22.359 -0.91 1 98.69 150 LEU B CA 1
ATOM 3271 C C . LEU B 1 150 ? 12.906 23.25 -1.505 1 98.69 150 LEU B C 1
ATOM 3273 O O . LEU B 1 150 ? 11.852 22.781 -1.915 1 98.69 150 LEU B O 1
ATOM 3277 N N . VAL B 1 151 ? 13.164 24.594 -1.54 1 98.88 151 VAL B N 1
ATOM 3278 C CA . VAL B 1 151 ? 12.117 25.484 -2.023 1 98.88 151 VAL B CA 1
ATOM 3279 C C . VAL B 1 151 ? 12.719 26.5 -2.998 1 98.88 151 VAL B C 1
ATOM 3281 O O . VAL B 1 151 ? 12.086 27.516 -3.314 1 98.88 151 VAL B O 1
ATOM 3284 N N . ARG B 1 152 ? 13.93 26.297 -3.404 1 98.62 152 ARG B N 1
ATOM 3285 C CA . ARG B 1 152 ? 14.547 27.203 -4.367 1 98.62 152 ARG B CA 1
ATOM 3286 C C . ARG B 1 152 ? 13.719 27.297 -5.641 1 98.62 152 ARG B C 1
ATOM 3288 O O . ARG B 1 152 ? 13.336 26.266 -6.215 1 98.62 152 ARG B O 1
ATOM 3295 N N . GLY B 1 153 ? 13.406 28.5 -6.016 1 98.56 153 GLY B N 1
ATOM 3296 C CA . GLY B 1 153 ? 12.664 28.703 -7.246 1 98.56 153 GLY B CA 1
ATOM 3297 C C . GLY B 1 153 ? 11.156 28.609 -7.051 1 98.56 153 GLY B C 1
ATOM 3298 O O . GLY B 1 153 ? 10.391 28.906 -7.969 1 98.56 153 GLY B O 1
ATOM 3299 N N . VAL B 1 154 ? 10.68 28.188 -5.887 1 98.81 154 VAL B N 1
ATOM 3300 C CA . VAL B 1 154 ? 9.25 28.172 -5.605 1 98.81 154 VAL B 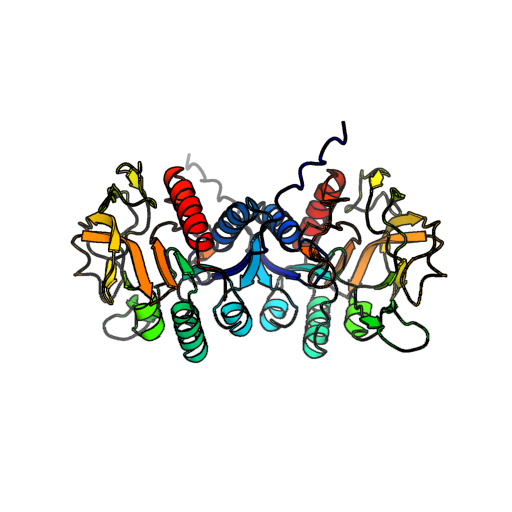CA 1
ATOM 3301 C C . VAL B 1 154 ? 8.742 29.594 -5.395 1 98.81 154 VAL B C 1
ATOM 3303 O O . VAL B 1 154 ? 9.297 30.344 -4.594 1 98.81 154 VAL B O 1
ATOM 3306 N N . GLU B 1 155 ? 7.812 29.969 -6.125 1 98.69 155 GLU B N 1
ATOM 3307 C CA . GLU B 1 155 ? 7.137 31.25 -5.953 1 98.69 155 GLU B CA 1
ATOM 3308 C C . GLU B 1 155 ? 5.906 31.125 -5.059 1 98.69 155 GLU B C 1
ATOM 3310 O O . GLU B 1 155 ? 5.363 30.016 -4.91 1 98.69 155 GLU B O 1
ATOM 3315 N N . PRO B 1 156 ? 5.555 32.25 -4.43 1 98.81 156 PRO B N 1
ATOM 3316 C CA . PRO B 1 156 ? 4.277 32.156 -3.723 1 98.81 156 PRO B CA 1
ATOM 3317 C C . PRO B 1 156 ? 3.16 31.594 -4.598 1 98.81 156 PRO B C 1
ATOM 3319 O O . PRO B 1 156 ? 3.109 31.875 -5.801 1 98.81 156 PRO B O 1
ATOM 3322 N N . PHE B 1 157 ? 2.275 30.812 -4.043 1 98.88 157 PHE B N 1
ATOM 3323 C CA . PHE B 1 157 ? 1.205 30.203 -4.82 1 98.88 157 PHE B CA 1
ATOM 3324 C C . PHE B 1 157 ? -0.073 30.094 -3.996 1 98.88 157 PHE B C 1
ATOM 3326 O O . PHE B 1 157 ? -0.026 30.109 -2.764 1 98.88 157 PHE B O 1
ATOM 3333 N N . GLU B 1 158 ? -1.216 30.016 -4.699 1 98.56 158 GLU B N 1
ATOM 3334 C CA . GLU B 1 158 ? -2.52 29.812 -4.074 1 98.56 158 GLU B CA 1
ATOM 3335 C C . GLU B 1 158 ? -2.857 28.328 -3.99 1 98.56 158 GLU B C 1
ATOM 3337 O O . GLU B 1 158 ? -2.512 27.547 -4.883 1 98.56 158 GLU B O 1
ATOM 3342 N N . THR B 1 159 ? -3.426 27.938 -2.875 1 98.56 159 THR B N 1
ATOM 3343 C CA . THR B 1 159 ? -3.973 26.594 -2.711 1 98.56 159 THR B CA 1
ATOM 3344 C C . THR B 1 159 ? -5.312 26.641 -1.98 1 98.56 159 THR B C 1
ATOM 3346 O O . THR B 1 159 ? -5.613 27.609 -1.287 1 98.56 159 THR B O 1
ATOM 3349 N N . THR B 1 160 ? -6.172 25.75 -2.348 1 98.31 160 THR B N 1
ATOM 3350 C CA . THR B 1 160 ? -7.359 25.469 -1.55 1 98.31 160 THR B CA 1
ATOM 3351 C C . THR B 1 160 ? -7.18 24.172 -0.752 1 98.31 160 THR B C 1
ATOM 3353 O O . THR B 1 160 ? -7.383 23.078 -1.281 1 98.31 160 THR B O 1
ATOM 3356 N N . ASP B 1 161 ? -6.703 24.328 0.507 1 98.56 161 ASP B N 1
ATOM 3357 C CA . ASP B 1 161 ? -6.297 23.219 1.364 1 98.56 161 ASP B CA 1
ATOM 3358 C C . ASP B 1 161 ? -6.621 23.5 2.828 1 98.56 161 ASP B C 1
ATOM 3360 O O . ASP B 1 161 ? -7.078 24.594 3.164 1 98.56 161 ASP B O 1
ATOM 3364 N N . GLU B 1 162 ? -6.512 22.5 3.646 1 98.44 162 GLU B N 1
ATOM 3365 C CA . GLU B 1 162 ? -6.605 22.75 5.082 1 98.44 162 GLU B CA 1
ATOM 3366 C C . GLU B 1 162 ? -5.438 23.609 5.57 1 98.44 162 GLU B C 1
ATOM 3368 O O . GLU B 1 162 ? -4.277 23.203 5.434 1 98.44 162 GLU B O 1
ATOM 3373 N N . LEU B 1 163 ? -5.766 24.734 6.062 1 98.31 163 LEU B N 1
ATOM 3374 C CA . LEU B 1 163 ? -4.766 25.578 6.707 1 98.31 163 LEU B CA 1
ATOM 3375 C C . LEU B 1 163 ? -4.609 25.219 8.18 1 98.31 163 LEU B C 1
ATOM 3377 O O . LEU B 1 163 ? -5.52 25.453 8.977 1 98.31 163 LEU B O 1
ATOM 3381 N N . TYR B 1 164 ? -3.465 24.656 8.586 1 98.06 164 TYR B N 1
ATOM 3382 C CA . TYR B 1 164 ? -3.293 24.078 9.914 1 98.06 164 TYR B CA 1
ATOM 3383 C C . TYR B 1 164 ? -2.844 25.156 10.906 1 98.06 164 TYR B C 1
ATOM 3385 O O . TYR B 1 164 ? -1.844 25.844 10.68 1 98.06 164 TYR B O 1
ATOM 3393 N N . HIS B 1 165 ? -3.65 25.297 11.93 1 97.12 165 HIS B N 1
ATOM 3394 C CA . HIS B 1 165 ? -3.219 25.906 13.188 1 97.12 165 HIS B CA 1
ATOM 3395 C C . HIS B 1 165 ? -2.555 24.875 14.094 1 97.12 165 HIS B C 1
ATOM 3397 O O . HIS B 1 165 ? -3.152 23.844 14.406 1 97.12 165 HIS B O 1
ATOM 3403 N N . MET B 1 166 ? -1.303 25.172 14.492 1 97.31 166 MET B N 1
ATOM 3404 C CA . MET B 1 166 ? -0.542 24.109 15.156 1 97.31 166 MET B CA 1
ATOM 3405 C C . MET B 1 166 ? 0.139 24.656 16.422 1 97.31 166 MET B C 1
ATOM 3407 O O . MET B 1 166 ? 0.419 25.844 16.516 1 97.31 166 MET B O 1
ATOM 3411 N N . GLU B 1 167 ? 0.273 23.766 17.375 1 97.38 167 GLU B N 1
ATOM 3412 C CA . GLU B 1 167 ? 1.209 23.953 18.484 1 97.38 167 GLU B CA 1
ATOM 3413 C C . GLU B 1 167 ? 2.615 23.5 18.094 1 97.38 167 GLU B C 1
ATOM 3415 O O . GLU B 1 167 ? 2.805 22.391 17.594 1 97.38 167 GLU B O 1
ATOM 3420 N N . TYR B 1 168 ? 3.602 24.375 18.344 1 98.12 168 TYR B N 1
ATOM 3421 C CA . TYR B 1 168 ? 4.953 24.094 17.859 1 98.12 168 TYR B CA 1
ATOM 3422 C C . TYR B 1 168 ? 5.836 23.594 18.984 1 98.12 168 TYR B C 1
ATOM 3424 O O . TYR B 1 168 ? 5.656 23.969 20.141 1 98.12 168 TYR B O 1
ATOM 3432 N N . HIS B 1 169 ? 6.746 22.734 18.609 1 98.25 169 HIS B N 1
ATOM 3433 C CA . HIS B 1 169 ? 7.684 22.125 19.547 1 98.25 169 HIS B CA 1
ATOM 3434 C C . HIS B 1 169 ? 9.117 22.219 19.031 1 98.25 169 HIS B C 1
ATOM 3436 O O . HIS B 1 169 ? 9.453 21.609 18.016 1 98.25 169 HIS B O 1
ATOM 3442 N N . GLY B 1 170 ? 9.969 22.938 19.75 1 97.12 170 GLY B N 1
ATOM 3443 C CA . GLY B 1 170 ? 11.383 23 19.406 1 97.12 170 GLY B CA 1
ATOM 3444 C C . GLY B 1 170 ? 11.688 24.016 18.328 1 97.12 170 GLY B C 1
ATOM 3445 O O . GLY B 1 170 ? 10.867 24.891 18.047 1 97.12 170 GLY B O 1
ATOM 3446 N N . ASP B 1 171 ? 12.906 23.953 17.859 1 97.25 171 ASP B N 1
ATOM 3447 C CA . ASP B 1 171 ? 13.391 24.875 16.828 1 97.25 171 ASP B CA 1
ATOM 3448 C C . ASP B 1 171 ? 13.07 24.344 15.43 1 97.25 171 ASP B C 1
ATOM 3450 O O . ASP B 1 171 ? 13.516 23.266 15.055 1 97.25 171 ASP B O 1
ATOM 3454 N N . LEU B 1 172 ? 12.32 25.078 14.68 1 98.69 172 LEU B N 1
ATOM 3455 C CA . LEU B 1 172 ? 11.914 24.703 13.328 1 98.69 172 LEU B CA 1
ATOM 3456 C C . LEU B 1 172 ? 12.523 25.625 12.289 1 98.69 172 LEU B C 1
ATOM 3458 O O . LEU B 1 172 ? 12.594 26.844 12.508 1 98.69 172 LEU B O 1
ATOM 3462 N N . HIS B 1 173 ? 13.078 25.109 11.289 1 98.75 173 HIS B N 1
ATOM 3463 C CA . HIS B 1 173 ? 13.461 25.891 10.117 1 98.75 173 HIS B CA 1
ATOM 3464 C C . HIS B 1 173 ? 12.32 25.953 9.102 1 98.75 173 HIS B C 1
ATOM 3466 O O . HIS B 1 173 ? 12.188 25.047 8.266 1 98.75 173 HIS B O 1
ATOM 3472 N N . VAL B 1 174 ? 11.562 27.031 9.148 1 98.94 174 VAL B N 1
ATOM 3473 C CA . VAL B 1 174 ? 10.367 27.172 8.32 1 98.94 174 VAL B CA 1
ATOM 3474 C C . VAL B 1 174 ? 10.766 27.484 6.883 1 98.94 174 VAL B C 1
ATOM 3476 O O . VAL B 1 174 ? 11.555 28.406 6.645 1 98.94 174 VAL B O 1
ATOM 3479 N N . LEU B 1 175 ? 10.25 26.703 5.957 1 98.94 175 LEU B N 1
ATOM 3480 C CA . LEU B 1 175 ? 10.547 26.859 4.535 1 98.94 175 LEU B CA 1
ATOM 3481 C C . LEU B 1 175 ? 9.383 27.531 3.812 1 98.94 175 LEU B C 1
ATOM 3483 O O . LEU B 1 175 ? 9.594 28.406 2.959 1 98.94 175 LEU B O 1
ATOM 3487 N N . LEU B 1 176 ? 8.203 27.141 4.047 1 98.94 176 LEU B N 1
ATOM 3488 C CA . LEU B 1 176 ? 6.965 27.719 3.531 1 98.94 176 LEU B CA 1
ATOM 3489 C C . LEU B 1 176 ? 6.035 28.125 4.672 1 98.94 176 LEU B C 1
ATOM 3491 O O . LEU B 1 176 ? 6.008 27.469 5.715 1 98.94 176 LEU B O 1
ATOM 3495 N N . GLU B 1 177 ? 5.273 29.156 4.48 1 98.88 177 GLU B N 1
ATOM 3496 C CA . GLU B 1 177 ? 4.383 29.656 5.52 1 98.88 177 GLU B CA 1
ATOM 3497 C C . GLU B 1 177 ? 3.145 30.312 4.914 1 98.88 177 GLU B C 1
ATOM 3499 O O . GLU B 1 177 ? 3.041 30.453 3.691 1 98.88 177 GLU B O 1
ATOM 3504 N N . THR B 1 178 ? 2.174 30.625 5.734 1 98.75 178 THR B N 1
ATOM 3505 C CA . THR B 1 178 ? 0.957 31.312 5.328 1 98.75 178 THR B CA 1
ATOM 3506 C C . THR B 1 178 ? 0.433 32.188 6.457 1 98.75 178 THR B C 1
ATOM 3508 O O . THR B 1 178 ? 0.849 32.062 7.605 1 98.75 178 THR B O 1
ATOM 3511 N N . ASP B 1 179 ? -0.416 33.125 6.102 1 97.44 179 ASP B N 1
ATOM 3512 C CA . ASP B 1 179 ? -1.136 33.938 7.07 1 97.44 179 ASP B CA 1
ATOM 3513 C C . ASP B 1 179 ? -2.576 33.469 7.234 1 97.44 179 ASP B C 1
ATOM 3515 O O . ASP B 1 179 ? -3.322 33.375 6.254 1 97.44 179 ASP B O 1
ATOM 3519 N N . CYS B 1 180 ? -2.877 33.125 8.398 1 96 180 CYS B N 1
ATOM 3520 C CA . CYS B 1 180 ? -4.246 32.719 8.719 1 96 180 CYS B CA 1
ATOM 3521 C C . CYS B 1 180 ? -5.035 33.906 9.266 1 96 180 CYS B C 1
ATOM 3523 O O . CYS B 1 180 ? -4.656 34.5 10.281 1 96 180 CYS B O 1
ATOM 3525 N N . THR B 1 181 ? -6.164 34.219 8.633 1 94.56 181 THR B N 1
ATOM 3526 C CA . THR B 1 181 ? -6.934 35.406 9.023 1 94.56 181 THR B CA 1
ATOM 3527 C C . THR B 1 181 ? -8.32 35 9.523 1 94.56 181 THR B C 1
ATOM 3529 O O . THR B 1 181 ? -9.148 35.844 9.828 1 94.56 181 THR B O 1
ATOM 3532 N N . VAL B 1 182 ? -8.562 33.781 9.523 1 94.56 182 VAL B N 1
ATOM 3533 C CA . VAL B 1 182 ? -9.852 33.25 9.945 1 94.56 182 VAL B CA 1
ATOM 3534 C C . VAL B 1 182 ? -9.656 32.25 11.078 1 94.56 182 VAL B C 1
ATOM 3536 O O . VAL B 1 182 ? -8.75 31.406 11.031 1 94.56 182 VAL B O 1
ATOM 3539 N N . GLU B 1 183 ? -10.523 32.281 12.102 1 94.06 183 GLU B N 1
ATOM 3540 C CA . GLU B 1 183 ? -10.453 31.359 13.219 1 94.06 183 GLU B CA 1
ATOM 3541 C C . GLU B 1 183 ? -10.82 29.953 12.789 1 94.06 183 GLU B C 1
ATOM 3543 O O . GLU B 1 183 ? -11.539 29.766 11.805 1 94.06 183 GLU B O 1
ATOM 3548 N N . GLY B 1 184 ? -10.242 29.016 13.594 1 94.12 184 GLY B N 1
ATOM 3549 C CA . GLY B 1 184 ? -10.688 27.656 13.375 1 94.12 184 GLY B CA 1
ATOM 3550 C C . GLY B 1 184 ? -12.164 27.453 13.656 1 94.12 184 GLY B C 1
ATOM 3551 O O . GLY B 1 184 ? -12.766 28.203 14.422 1 94.12 184 GLY B O 1
ATOM 3552 N N . THR B 1 185 ? -12.711 26.422 13.07 1 93.94 185 THR B N 1
ATOM 3553 C CA . THR B 1 185 ? -14.117 26.125 13.273 1 93.94 185 THR B CA 1
ATOM 3554 C C . THR B 1 185 ? -14.312 24.656 13.648 1 93.94 185 THR B C 1
ATOM 3556 O O . THR B 1 185 ? -13.672 23.766 13.078 1 93.94 185 THR B O 1
ATOM 3559 N N . GLY B 1 186 ? -15.141 24.438 14.617 1 95.56 186 GLY B N 1
ATOM 3560 C CA . GLY B 1 186 ? -15.5 23.078 14.992 1 95.56 186 GLY B CA 1
ATOM 3561 C C . GLY B 1 186 ? -14.484 22.438 15.914 1 95.56 186 GLY B C 1
ATOM 3562 O O . GLY B 1 186 ? -14.484 21.203 16.078 1 95.56 186 GLY B O 1
ATOM 3563 N N . PHE B 1 187 ? -13.609 23.219 16.516 1 97.69 187 PHE B N 1
ATOM 3564 C CA . PHE B 1 187 ? -12.562 22.688 17.391 1 97.69 187 PHE B CA 1
ATOM 3565 C C . PHE B 1 187 ? -12.602 23.375 18.75 1 97.69 187 PHE B C 1
ATOM 3567 O O . PHE B 1 187 ? -13.016 24.531 18.859 1 97.69 187 PHE B O 1
ATOM 3574 N N . VAL B 1 188 ? -12.148 22.672 19.766 1 96.81 188 VAL B N 1
ATOM 3575 C CA . VAL B 1 188 ? -12.109 23.203 21.125 1 96.81 188 VAL B CA 1
ATOM 3576 C C . VAL B 1 188 ? -11.148 24.391 21.188 1 96.81 188 VAL B C 1
ATOM 3578 O O . VAL B 1 188 ? -11.477 25.438 21.75 1 96.81 188 VAL B O 1
ATOM 3581 N N . GLU B 1 189 ? -9.953 24.219 20.625 1 94.81 189 GLU B N 1
ATOM 3582 C CA . GLU B 1 189 ? -8.922 25.25 20.609 1 94.81 189 GLU B CA 1
ATOM 3583 C C . GLU B 1 189 ? -8.836 25.922 19.234 1 94.81 189 GLU B C 1
ATOM 3585 O O . GLU B 1 189 ? -7.914 25.656 18.469 1 94.81 189 GLU B O 1
ATOM 3590 N N . ALA B 1 190 ? -9.742 26.906 18.953 1 90.56 190 ALA B N 1
ATOM 3591 C CA . ALA B 1 190 ? -9.859 27.453 17.594 1 90.56 190 ALA B CA 1
ATOM 3592 C C . ALA B 1 190 ? -9.516 28.938 17.578 1 90.56 190 ALA B C 1
ATOM 3594 O O . ALA B 1 190 ? -9.195 29.484 16.516 1 90.56 190 ALA B O 1
ATOM 3595 N N . LYS B 1 191 ? -9.547 29.625 18.688 1 89.69 191 LYS B N 1
ATOM 3596 C CA . LYS B 1 191 ? -9.523 31.094 18.734 1 89.69 191 LYS B CA 1
ATOM 3597 C C . LYS B 1 191 ? -8.125 31.641 18.453 1 89.69 191 LYS B C 1
ATOM 3599 O O . LYS B 1 191 ? -7.98 32.75 17.953 1 89.69 191 LYS B O 1
ATOM 3604 N N . ASP B 1 192 ? -7.125 30.844 18.609 1 86.31 192 ASP B N 1
ATOM 3605 C CA . ASP B 1 192 ? -5.758 31.344 18.5 1 86.31 192 ASP B CA 1
ATOM 3606 C C . ASP B 1 192 ? -5.168 31.031 17.125 1 86.31 192 ASP B C 1
ATOM 3608 O O . ASP B 1 192 ? -3.949 31.047 16.953 1 86.31 192 ASP B O 1
ATOM 3612 N N . ALA B 1 193 ? -6.043 30.797 16.125 1 90.25 193 ALA B N 1
ATOM 3613 C CA . ALA B 1 193 ? -5.57 30.344 14.812 1 90.25 193 ALA B CA 1
ATOM 3614 C C . ALA B 1 193 ? -5.023 31.5 14 1 90.25 193 ALA B C 1
ATOM 3616 O O . ALA B 1 193 ? -4.242 31.297 13.062 1 90.25 193 ALA B O 1
ATOM 3617 N N . ILE B 1 194 ? -5.383 32.719 14.312 1 94.5 194 ILE B N 1
ATOM 3618 C CA . ILE B 1 194 ? -4.988 33.875 13.531 1 94.5 194 ILE B CA 1
ATOM 3619 C C . ILE B 1 194 ? -3.484 34.094 13.664 1 94.5 194 ILE B C 1
ATOM 3621 O O . ILE B 1 194 ? -2.926 34 14.758 1 94.5 194 ILE B O 1
ATOM 3625 N N . GLY B 1 195 ? -2.826 34.438 12.531 1 96.06 195 GLY B N 1
ATOM 3626 C CA . GLY B 1 195 ? -1.392 34.688 12.516 1 96.06 195 GLY B CA 1
ATOM 3627 C C . GLY B 1 195 ? -0.66 33.844 11.477 1 96.06 195 GLY B C 1
ATOM 3628 O O . GLY B 1 195 ? -1.28 33.312 10.555 1 96.06 195 GLY B O 1
ATOM 3629 N N . LYS B 1 196 ? 0.636 33.906 11.578 1 97.31 196 LYS B N 1
ATOM 3630 C CA . LYS B 1 196 ? 1.479 33.156 10.641 1 97.31 196 LYS B CA 1
ATOM 3631 C C . LYS B 1 196 ? 1.637 31.703 11.062 1 97.31 196 LYS B C 1
ATOM 3633 O O . LYS B 1 196 ? 1.845 31.406 12.234 1 97.31 196 LYS B O 1
ATOM 3638 N N . HIS B 1 197 ? 1.494 30.812 10.125 1 98.25 197 HIS B N 1
ATOM 3639 C CA . HIS B 1 197 ? 1.656 29.391 10.375 1 98.25 197 HIS B CA 1
ATOM 3640 C C . HIS B 1 197 ? 2.623 28.766 9.375 1 98.25 197 HIS B C 1
ATOM 3642 O O . HIS B 1 197 ? 2.637 29.141 8.203 1 98.25 197 HIS B O 1
ATOM 3648 N N . ALA B 1 198 ? 3.418 27.844 9.883 1 98.81 198 ALA B N 1
ATOM 3649 C CA . ALA B 1 198 ? 4.297 27.094 9 1 98.81 198 ALA B CA 1
ATOM 3650 C C . ALA B 1 198 ? 3.498 26.141 8.109 1 98.81 198 ALA B C 1
ATOM 3652 O O . ALA B 1 198 ? 2.529 25.531 8.562 1 98.81 198 ALA B O 1
ATOM 3653 N N . VAL B 1 199 ? 3.869 26.062 6.844 1 98.94 199 VAL B N 1
ATOM 3654 C CA . VAL B 1 199 ? 3.301 25.109 5.902 1 98.94 199 VAL B CA 1
ATOM 3655 C C . VAL B 1 199 ? 4.273 23.953 5.691 1 98.94 199 VAL B C 1
ATOM 3657 O O . VAL B 1 199 ? 3.857 22.797 5.586 1 98.94 199 VAL B O 1
ATOM 3660 N N . MET B 1 200 ? 5.535 24.266 5.617 1 98.94 200 MET B N 1
ATOM 3661 C CA . MET B 1 200 ? 6.602 23.281 5.461 1 98.94 200 MET B CA 1
ATOM 3662 C C . MET B 1 200 ? 7.828 23.672 6.277 1 98.94 200 MET B C 1
ATOM 3664 O O . MET B 1 200 ? 8.227 24.844 6.281 1 98.94 200 MET B O 1
ATOM 3668 N N . TYR B 1 201 ? 8.422 22.734 7.008 1 98.94 201 TYR B N 1
ATOM 3669 C CA . TYR B 1 201 ? 9.578 23.078 7.828 1 98.94 201 TYR B CA 1
ATOM 3670 C C . TYR B 1 201 ? 10.461 21.859 8.055 1 98.94 201 TYR B C 1
ATOM 3672 O O . TYR B 1 201 ? 10.055 20.719 7.793 1 98.94 201 TYR B O 1
ATOM 3680 N N . LEU B 1 202 ? 11.664 22.156 8.492 1 98.75 202 LEU B N 1
ATOM 3681 C CA . LEU B 1 202 ? 12.641 21.156 8.922 1 98.75 202 LEU B CA 1
ATOM 3682 C C . LEU B 1 202 ? 12.844 21.219 10.43 1 98.75 202 LEU B C 1
ATOM 3684 O O . LEU B 1 202 ? 12.852 22.297 11.023 1 98.75 202 LEU B O 1
ATOM 3688 N N . LYS B 1 203 ? 12.992 20.062 10.977 1 98.69 203 LYS B N 1
ATOM 3689 C CA . LYS B 1 203 ? 13.461 19.938 12.359 1 98.69 203 LYS B CA 1
ATOM 3690 C C . LYS B 1 203 ? 14.633 18.969 12.453 1 98.69 203 LYS B C 1
ATOM 3692 O O . LYS B 1 203 ? 14.508 17.797 12.07 1 98.69 203 LYS B O 1
ATOM 3697 N N . ASP B 1 204 ? 15.68 19.422 13.055 1 96.5 204 ASP B N 1
ATOM 3698 C CA . ASP B 1 204 ? 16.891 18.625 13.148 1 96.5 204 ASP B CA 1
ATOM 3699 C C . ASP B 1 204 ? 16.828 17.672 14.344 1 96.5 204 ASP B C 1
ATOM 3701 O O . ASP B 1 204 ? 16.328 18.047 15.414 1 96.5 204 ASP B O 1
ATOM 3705 N N . HIS B 1 205 ? 17.281 16.5 14.156 1 95.25 205 HIS B N 1
ATOM 3706 C CA . HIS B 1 205 ? 17.453 15.484 15.195 1 95.25 205 HIS B CA 1
ATOM 3707 C C . HIS B 1 205 ? 18.828 14.828 15.094 1 95.25 205 HIS B C 1
ATOM 3709 O O . HIS B 1 205 ? 18.953 13.711 14.586 1 95.25 205 HIS B O 1
ATOM 3715 N N . GLY B 1 206 ? 19.781 15.445 15.633 1 86.19 206 GLY B N 1
ATOM 3716 C CA . GLY B 1 206 ? 21.125 14.883 15.492 1 86.19 206 GLY B CA 1
ATOM 3717 C C . GLY B 1 206 ? 21.547 14.734 14.039 1 86.19 206 GLY B C 1
ATOM 3718 O O . GLY B 1 206 ? 21.594 15.711 13.297 1 86.19 206 GLY B O 1
ATOM 3719 N N . LYS B 1 207 ? 21.812 13.414 13.633 1 88.56 207 LYS B N 1
ATOM 3720 C CA . LYS B 1 207 ? 22.203 13.141 12.258 1 88.56 207 LYS B CA 1
ATOM 3721 C C . LYS B 1 207 ? 20.984 12.992 11.352 1 88.56 207 LYS B C 1
ATOM 3723 O O . LYS B 1 207 ? 21.125 12.977 10.125 1 88.56 207 LYS B O 1
ATOM 3728 N N . GLY B 1 208 ? 19.844 12.891 12.008 1 94.81 208 GLY B N 1
ATOM 3729 C CA . GLY B 1 208 ? 18.609 12.734 11.25 1 94.81 208 GLY B CA 1
ATOM 3730 C C . GLY B 1 208 ? 17.781 14.008 11.203 1 94.81 208 GLY B C 1
ATOM 3731 O O . GLY B 1 208 ? 18.312 15.102 11.391 1 94.81 208 GLY B O 1
ATOM 3732 N N . GLY B 1 209 ? 16.594 13.859 10.773 1 97.31 209 GLY B N 1
ATOM 3733 C CA . GLY B 1 209 ? 15.727 15.031 10.711 1 97.31 209 GLY B CA 1
ATOM 3734 C C . GLY B 1 209 ? 14.336 14.719 10.188 1 97.31 209 GLY B C 1
ATOM 3735 O O . GLY B 1 209 ? 14.094 13.625 9.672 1 97.31 209 GLY B O 1
ATOM 3736 N N . VAL B 1 210 ? 13.484 15.703 10.406 1 98.75 210 VAL B N 1
ATOM 3737 C CA . VAL B 1 210 ? 12.102 15.641 9.938 1 98.75 210 VAL B CA 1
ATOM 3738 C C . VAL B 1 210 ? 11.844 16.781 8.945 1 98.75 210 VAL B C 1
ATOM 3740 O O . VAL B 1 210 ? 12.273 17.906 9.164 1 98.75 210 VAL B O 1
ATOM 3743 N N . LEU B 1 211 ? 11.328 16.453 7.836 1 98.94 211 LEU B N 1
ATOM 3744 C CA . LEU B 1 211 ? 10.672 17.375 6.922 1 98.94 211 LEU B CA 1
ATOM 3745 C C . LEU B 1 211 ? 9.156 17.234 6.992 1 98.94 211 LEU B C 1
ATOM 3747 O O . LEU B 1 211 ? 8.617 16.156 6.758 1 98.94 211 LEU B O 1
ATOM 3751 N N . TYR B 1 212 ? 8.492 18.297 7.379 1 98.94 212 TYR B N 1
ATOM 3752 C CA . TYR B 1 212 ? 7.035 18.234 7.508 1 98.94 212 TYR B CA 1
ATOM 3753 C C . TYR B 1 212 ? 6.363 19.219 6.562 1 98.94 212 TYR B C 1
ATOM 3755 O O . TYR B 1 212 ? 6.801 20.375 6.445 1 98.94 212 TYR B O 1
ATOM 3763 N N . ASN B 1 213 ? 5.379 18.766 5.816 1 98.94 213 ASN B N 1
ATOM 3764 C CA . ASN B 1 213 ? 4.551 19.547 4.91 1 98.94 213 ASN B CA 1
ATOM 3765 C C . ASN B 1 213 ? 3.066 19.375 5.203 1 98.94 213 ASN B C 1
ATOM 3767 O O . ASN B 1 213 ? 2.539 18.266 5.098 1 98.94 213 ASN B O 1
ATOM 3771 N N . THR B 1 214 ? 2.354 20.469 5.527 1 98.94 214 THR B N 1
ATOM 3772 C CA . THR B 1 214 ? 0.978 20.375 6.004 1 98.94 214 THR B CA 1
ATOM 3773 C C . THR B 1 214 ? 0.009 20.219 4.836 1 98.94 214 THR B C 1
ATOM 3775 O O . THR B 1 214 ? -1.164 19.906 5.031 1 98.94 214 THR B O 1
ATOM 3778 N N . LEU B 1 215 ? 0.459 20.422 3.609 1 98.94 215 LEU B N 1
ATOM 3779 C CA . LEU B 1 215 ? -0.425 20.391 2.449 1 98.94 215 LEU B CA 1
ATOM 3780 C C . LEU B 1 215 ? -0.809 18.969 2.094 1 98.94 215 LEU B C 1
ATOM 3782 O O . LEU B 1 215 ? -0.188 18.016 2.574 1 98.94 215 LEU B O 1
ATOM 3786 N N . GLY B 1 216 ? -1.879 18.875 1.286 1 98.88 216 GLY B N 1
ATOM 3787 C CA . GLY B 1 216 ? -2.184 17.594 0.671 1 98.88 216 GLY B CA 1
ATOM 3788 C C . GLY B 1 216 ? -3.473 16.984 1.183 1 98.88 216 GLY B C 1
ATOM 3789 O O . GLY B 1 216 ? -3.631 15.766 1.171 1 98.88 216 GLY B O 1
ATOM 3790 N N . HIS B 1 217 ? -4.332 17.797 1.71 1 98.88 217 HIS B N 1
ATOM 3791 C CA . HIS B 1 217 ? -5.66 17.281 2.029 1 98.88 217 HIS B CA 1
ATOM 3792 C C . HIS B 1 217 ? -6.324 16.672 0.802 1 98.88 217 HIS B C 1
ATOM 3794 O O . HIS B 1 217 ? -6.246 17.219 -0.296 1 98.88 217 HIS B O 1
ATOM 3800 N N . CYS B 1 218 ? -6.922 15.539 0.929 1 98.75 218 CYS B N 1
ATOM 3801 C CA . CYS B 1 218 ? -7.785 14.93 -0.077 1 98.75 218 CYS B CA 1
ATOM 3802 C C . CYS B 1 218 ? -8.883 14.109 0.576 1 98.75 218 CYS B C 1
ATOM 3804 O O . CYS B 1 218 ? -8.672 13.508 1.632 1 98.75 218 CYS B O 1
ATOM 3806 N N . ARG B 1 219 ? -10.023 14.148 -0.02 1 98.38 219 ARG B N 1
ATOM 3807 C CA . ARG B 1 219 ? -11.203 13.469 0.5 1 98.38 219 ARG B CA 1
ATOM 3808 C C . ARG B 1 219 ? -12.133 13.047 -0.631 1 98.38 219 ARG B C 1
ATOM 3810 O O . ARG B 1 219 ? -12.367 13.812 -1.568 1 98.38 219 ARG B O 1
ATOM 3817 N N . GLY B 1 220 ? -12.547 11.797 -0.553 1 97.5 220 GLY B N 1
ATOM 3818 C CA . GLY B 1 220 ? -13.531 11.297 -1.495 1 97.5 220 GLY B CA 1
ATOM 3819 C C . GLY B 1 220 ? -14.891 11.062 -0.867 1 97.5 220 GLY B C 1
ATOM 3820 O O . GLY B 1 220 ? -15.102 11.375 0.305 1 97.5 220 GLY B O 1
ATOM 3821 N N . HIS B 1 221 ? -15.805 10.5 -1.555 1 97.38 221 HIS B N 1
ATOM 3822 C CA . HIS B 1 221 ? -17.219 10.375 -1.216 1 97.38 221 HIS B CA 1
ATOM 3823 C C . HIS B 1 221 ? -17.422 9.516 0.027 1 97.38 221 HIS B C 1
ATOM 3825 O O . HIS B 1 221 ? -18.359 9.734 0.795 1 97.38 221 HIS B O 1
ATOM 3831 N N . TYR B 1 222 ? -16.484 8.602 0.25 1 97.62 222 TYR B N 1
ATOM 3832 C CA . TYR B 1 222 ? -16.703 7.586 1.275 1 97.62 222 TYR B CA 1
ATOM 3833 C C . TYR B 1 222 ? -15.859 7.867 2.51 1 97.62 222 TYR B C 1
ATOM 3835 O O . TYR B 1 222 ? -15.953 7.152 3.51 1 97.62 222 TYR B O 1
ATOM 3843 N N . ASP B 1 223 ? -15.141 8.945 2.572 1 97.69 223 ASP B N 1
ATOM 3844 C CA . ASP B 1 223 ? -14.008 9.062 3.484 1 97.69 223 ASP B CA 1
ATOM 3845 C C . ASP B 1 223 ? -14.445 9.625 4.836 1 97.69 223 ASP B C 1
ATOM 3847 O O . ASP B 1 223 ? -13.656 9.672 5.781 1 97.69 223 ASP B O 1
ATOM 3851 N N . LEU B 1 224 ? -15.742 10.023 4.996 1 96.56 224 LEU B N 1
ATOM 3852 C CA . LEU B 1 224 ? -16.234 10.492 6.289 1 96.56 224 LEU B CA 1
ATOM 3853 C C . LEU B 1 224 ? -17.094 9.43 6.965 1 96.56 224 LEU B C 1
ATOM 3855 O O . LEU B 1 224 ? -17.641 9.664 8.047 1 96.56 224 LEU B O 1
ATOM 3859 N N . GLN B 1 225 ? -17.234 8.305 6.324 1 95.25 225 GLN B N 1
ATOM 3860 C CA . GLN B 1 225 ? -18 7.223 6.93 1 95.25 225 GLN B CA 1
ATOM 3861 C C . GLN B 1 225 ? -17.328 6.715 8.203 1 95.25 225 GLN B C 1
ATOM 3863 O O . GLN B 1 225 ? -16.094 6.66 8.281 1 95.25 225 GLN B O 1
ATOM 3868 N N . PRO B 1 226 ? -18.047 6.379 9.18 1 92.75 226 PRO B N 1
ATOM 3869 C CA . PRO B 1 226 ? -19.5 6.289 9.203 1 92.75 226 PRO B CA 1
ATOM 3870 C C . PRO B 1 226 ? -20.172 7.586 9.648 1 92.75 226 PRO B C 1
ATOM 3872 O O . PRO B 1 226 ? -21.391 7.621 9.859 1 92.75 226 PRO B O 1
ATOM 3875 N N . MET B 1 227 ? -19.422 8.672 9.828 1 91.38 227 MET B N 1
ATOM 3876 C CA . MET B 1 227 ? -19.984 9.938 10.273 1 91.38 227 MET B CA 1
ATOM 3877 C C . MET B 1 227 ? -20.969 10.5 9.242 1 91.38 227 MET B C 1
ATOM 3879 O O . MET B 1 227 ? -22.016 11.047 9.609 1 91.38 227 MET B O 1
ATOM 3883 N N . LEU B 1 228 ? -20.625 10.414 8.047 1 93.81 228 LEU B N 1
ATOM 3884 C CA . LEU B 1 228 ? -21.438 10.805 6.898 1 93.81 228 LEU B CA 1
ATOM 3885 C C . LEU B 1 228 ? -21.344 9.758 5.789 1 93.81 228 LEU B C 1
ATOM 3887 O O . LEU B 1 228 ? -20.25 9.414 5.344 1 93.81 228 LEU B O 1
ATOM 3891 N N . ASP B 1 229 ? -22.453 9.352 5.297 1 93.5 229 ASP B N 1
ATOM 3892 C CA . ASP B 1 229 ? -22.516 8.227 4.371 1 93.5 229 ASP B CA 1
ATOM 3893 C C . ASP B 1 229 ? -21.891 8.586 3.025 1 93.5 229 ASP B C 1
ATOM 3895 O O . ASP B 1 229 ? -21.344 7.727 2.334 1 93.5 229 ASP B O 1
ATOM 3899 N N . TRP B 1 230 ? -22 9.914 2.688 1 95.56 230 TRP B N 1
ATOM 3900 C CA . TRP B 1 230 ? -21.578 10.375 1.369 1 95.56 230 TRP B CA 1
ATOM 3901 C C . TRP B 1 230 ? -21.125 11.828 1.425 1 95.56 230 TRP B C 1
ATOM 3903 O O . TRP B 1 230 ? -21.906 12.727 1.762 1 95.56 230 TRP B O 1
ATOM 3913 N N . TRP B 1 231 ? -19.828 12.062 1.182 1 95.81 231 TRP B N 1
ATOM 3914 C CA . TRP B 1 231 ? -19.328 13.414 0.979 1 95.81 231 TRP B CA 1
ATOM 3915 C C . TRP B 1 231 ? -19.594 13.883 -0.449 1 95.81 231 TRP B C 1
ATOM 3917 O O . TRP B 1 231 ? -19.25 13.188 -1.408 1 95.81 231 TRP B O 1
ATOM 3927 N N . PRO B 1 232 ? -20.156 14.992 -0.704 1 94.62 232 PRO B N 1
ATOM 3928 C CA . PRO B 1 232 ? -20.719 15.359 -2.008 1 94.62 232 PRO B CA 1
ATOM 3929 C C . PRO B 1 232 ? -19.641 15.703 -3.035 1 94.62 232 PRO B C 1
ATOM 3931 O O . PRO B 1 232 ? -19.875 15.609 -4.242 1 94.62 232 PRO B O 1
ATOM 3934 N N . THR B 1 233 ? -18.484 16.094 -2.494 1 94.81 233 THR B N 1
ATOM 3935 C CA . THR B 1 233 ? -17.453 16.547 -3.414 1 94.81 233 THR B CA 1
ATOM 3936 C C . THR B 1 233 ? -16.203 15.672 -3.277 1 94.81 233 THR B C 1
ATOM 3938 O O . THR B 1 233 ? -16.047 14.938 -2.301 1 94.81 233 THR B O 1
ATOM 3941 N N . VAL B 1 234 ? -15.414 15.664 -4.336 1 97.19 234 VAL B N 1
ATOM 3942 C CA . VAL B 1 234 ? -14.078 15.086 -4.266 1 97.19 234 VAL B CA 1
ATOM 3943 C C . VAL B 1 234 ? -13.039 16.203 -4.145 1 97.19 234 VAL B C 1
ATOM 3945 O O . VAL B 1 234 ? -12.914 17.031 -5.039 1 97.19 234 VAL B O 1
ATOM 3948 N N . ASP B 1 235 ? -12.344 16.219 -3.014 1 97.75 235 ASP B N 1
ATOM 3949 C CA . ASP B 1 235 ? -11.32 17.219 -2.732 1 97.75 235 ASP B CA 1
ATOM 3950 C C . ASP B 1 235 ? -9.922 16.688 -3.057 1 97.75 235 ASP B C 1
ATOM 3952 O O . ASP B 1 235 ? -9.539 15.609 -2.584 1 97.75 235 ASP B O 1
ATOM 3956 N N . ARG B 1 236 ? -9.133 17.375 -3.828 1 98.56 236 ARG B N 1
ATOM 3957 C CA . ARG B 1 236 ? -7.75 16.984 -4.105 1 98.56 236 ARG B CA 1
ATOM 3958 C C . ARG B 1 236 ? -6.773 18.062 -3.635 1 98.56 236 ARG B C 1
ATOM 3960 O O . ARG B 1 236 ? -5.609 17.766 -3.361 1 98.56 236 ARG B O 1
ATOM 3967 N N . CYS B 1 237 ? -7.285 19.312 -3.551 1 98.56 237 CYS B N 1
ATOM 3968 C CA . CYS B 1 237 ? -6.547 20.391 -2.916 1 98.56 237 CYS B CA 1
ATOM 3969 C C . CYS B 1 237 ? -5.164 20.547 -3.531 1 98.56 237 CYS B C 1
ATOM 3971 O O . CYS B 1 237 ? -5.031 20.688 -4.75 1 98.56 237 CYS B O 1
ATOM 3973 N N . ALA B 1 238 ? -4.09 20.578 -2.721 1 98.88 238 ALA B N 1
ATOM 3974 C CA . ALA B 1 238 ? -2.75 20.844 -3.234 1 98.88 238 ALA B CA 1
ATOM 3975 C C . ALA B 1 238 ? -2.332 19.781 -4.25 1 98.88 238 ALA B C 1
ATOM 3977 O O . ALA B 1 238 ? -1.436 20.016 -5.066 1 98.88 238 ALA B O 1
ATOM 3978 N N . TRP B 1 239 ? -2.963 18.609 -4.203 1 98.88 239 TRP B N 1
ATOM 3979 C CA . TRP B 1 239 ? -2.617 17.547 -5.141 1 98.88 239 TRP B CA 1
ATOM 3980 C C . TRP B 1 239 ? -2.91 17.953 -6.578 1 98.88 239 TRP B C 1
ATOM 3982 O O . TRP B 1 239 ? -2.424 17.344 -7.523 1 98.88 239 TRP B O 1
ATOM 3992 N N . ASP B 1 240 ? -3.67 19.016 -6.781 1 98.38 240 ASP B N 1
ATOM 3993 C CA . ASP B 1 240 ? -4.008 19.516 -8.109 1 98.38 240 ASP B CA 1
ATOM 3994 C C . ASP B 1 240 ? -2.939 20.484 -8.617 1 98.38 240 ASP B C 1
ATOM 3996 O O . ASP B 1 240 ? -3.002 20.938 -9.766 1 98.38 240 ASP B O 1
ATOM 4000 N N . LEU B 1 241 ? -1.946 20.781 -7.812 1 98.81 241 LEU B N 1
ATOM 4001 C CA . LEU B 1 241 ? -0.955 21.797 -8.148 1 98.81 241 LEU B CA 1
ATOM 4002 C C . LEU B 1 241 ? 0.381 21.156 -8.508 1 98.81 241 LEU B C 1
ATOM 4004 O O . LEU B 1 241 ? 0.934 20.391 -7.727 1 98.81 241 LEU B O 1
ATOM 4008 N N . PRO B 1 242 ? 0.994 21.547 -9.656 1 98.69 242 PRO B N 1
ATOM 4009 C CA . PRO B 1 242 ? 2.32 21.016 -10 1 98.69 242 PRO B CA 1
ATOM 4010 C C . PRO B 1 242 ? 3.367 21.328 -8.93 1 98.69 242 PRO B C 1
ATOM 4012 O O . PRO B 1 242 ? 4.262 20.516 -8.688 1 98.69 242 PRO B O 1
ATOM 4015 N N . VAL B 1 243 ? 3.262 22.422 -8.281 1 98.88 243 VAL B N 1
ATOM 4016 C CA . VAL B 1 243 ? 4.246 22.828 -7.285 1 98.88 243 VAL B CA 1
ATOM 4017 C C . VAL B 1 243 ? 4.227 21.844 -6.113 1 98.88 243 VAL B C 1
ATOM 4019 O O . VAL B 1 243 ? 5.266 21.578 -5.512 1 98.88 243 VAL B O 1
ATOM 4022 N N . PHE B 1 244 ? 3.047 21.297 -5.797 1 98.94 244 PHE B N 1
ATOM 4023 C CA . PHE B 1 244 ? 2.982 20.328 -4.711 1 98.94 244 PHE B CA 1
ATOM 4024 C C . PHE B 1 244 ? 3.766 19.062 -5.066 1 98.94 244 PHE B C 1
ATOM 4026 O O . PHE B 1 244 ? 4.527 18.547 -4.242 1 98.94 244 PHE B O 1
ATOM 4033 N N . TYR B 1 245 ? 3.688 18.578 -6.281 1 98.88 245 TYR B N 1
ATOM 4034 C CA . TYR B 1 245 ? 4.453 17.406 -6.711 1 98.88 245 TYR B CA 1
ATOM 4035 C C . TYR B 1 245 ? 5.945 17.719 -6.738 1 98.88 245 TYR B C 1
ATOM 4037 O O . TYR B 1 245 ? 6.77 16.859 -6.422 1 98.88 245 TYR B O 1
ATOM 4045 N N . ASP B 1 246 ? 6.234 18.938 -7.133 1 98.81 246 ASP B N 1
ATOM 4046 C CA . ASP B 1 246 ? 7.633 19.344 -7.078 1 98.81 246 ASP B CA 1
ATOM 4047 C C . ASP B 1 246 ? 8.172 19.281 -5.652 1 98.81 246 ASP B C 1
ATOM 4049 O O . ASP B 1 246 ? 9.266 18.766 -5.418 1 98.81 246 ASP B O 1
ATOM 4053 N N . LEU B 1 247 ? 7.406 19.781 -4.73 1 98.94 247 LEU B N 1
ATOM 4054 C CA . LEU B 1 247 ? 7.812 19.766 -3.328 1 98.94 247 LEU B CA 1
ATOM 4055 C C . LEU B 1 247 ? 7.93 18.344 -2.805 1 98.94 247 LEU B C 1
ATOM 4057 O O . LEU B 1 247 ? 8.852 18.031 -2.045 1 98.94 247 LEU B O 1
ATOM 4061 N N . LEU B 1 248 ? 6.992 17.484 -3.217 1 98.94 248 LEU B N 1
ATOM 4062 C CA . LEU B 1 248 ? 7.051 16.078 -2.818 1 98.94 248 LEU B CA 1
ATOM 4063 C C . LEU B 1 248 ? 8.32 15.414 -3.352 1 98.94 248 LEU B C 1
ATOM 4065 O O . LEU B 1 248 ? 9.008 14.695 -2.621 1 98.94 248 LEU B O 1
ATOM 4069 N N . ARG B 1 249 ? 8.672 15.672 -4.586 1 98.75 249 ARG B N 1
ATOM 4070 C CA . ARG B 1 249 ? 9.867 15.094 -5.188 1 98.75 249 ARG B CA 1
ATOM 4071 C C . ARG B 1 249 ? 11.125 15.602 -4.492 1 98.75 249 ARG B C 1
ATOM 4073 O O . ARG B 1 249 ? 12.055 14.828 -4.227 1 98.75 249 ARG B O 1
ATOM 4080 N N . ARG B 1 250 ? 11.148 16.891 -4.203 1 98.75 250 ARG B N 1
ATOM 4081 C CA . ARG B 1 250 ? 12.297 17.453 -3.504 1 98.75 250 ARG B CA 1
ATOM 4082 C C . ARG B 1 250 ? 12.438 16.875 -2.105 1 98.75 250 ARG B C 1
ATOM 4084 O O . ARG B 1 250 ? 13.547 16.578 -1.654 1 98.75 250 ARG B O 1
ATOM 4091 N N . GLY B 1 251 ? 11.273 16.703 -1.4 1 98.81 251 GLY B N 1
ATOM 4092 C CA . GLY B 1 251 ? 11.305 16.062 -0.095 1 98.81 251 GLY B CA 1
ATOM 4093 C C . GLY B 1 251 ? 11.812 14.625 -0.145 1 98.81 251 GLY B C 1
ATOM 4094 O O . GLY B 1 251 ? 12.609 14.211 0.7 1 98.81 251 GLY B O 1
ATOM 4095 N N . ILE B 1 252 ? 11.398 13.883 -1.151 1 98.69 252 ILE B N 1
ATOM 4096 C CA . ILE B 1 252 ? 11.867 12.516 -1.332 1 98.69 252 ILE B CA 1
ATOM 4097 C C . ILE B 1 252 ? 13.359 12.523 -1.643 1 98.69 252 ILE B C 1
ATOM 4099 O O . ILE B 1 252 ? 14.102 11.664 -1.155 1 98.69 252 ILE B O 1
ATOM 4103 N N . GLY B 1 253 ? 13.789 13.5 -2.469 1 98 253 GLY B N 1
ATOM 4104 C CA . GLY B 1 253 ? 15.211 13.672 -2.703 1 98 253 GLY B CA 1
ATOM 4105 C C . GLY B 1 253 ? 16 13.93 -1.432 1 98 253 GLY B C 1
ATOM 4106 O O . GLY B 1 253 ? 17.062 13.344 -1.225 1 98 253 GLY B O 1
ATOM 4107 N N . TRP B 1 254 ? 15.469 14.797 -0.59 1 97.75 254 TRP B N 1
ATOM 4108 C CA . TR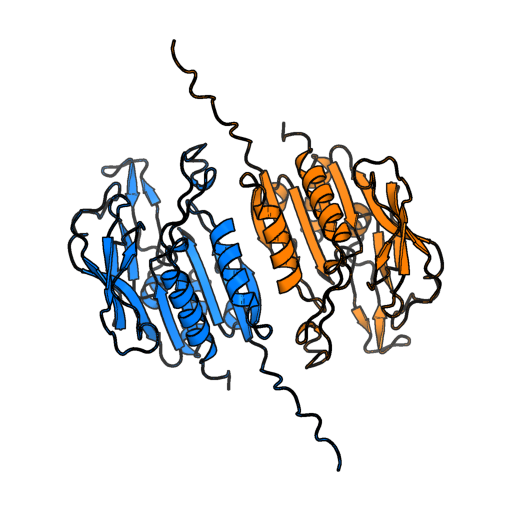P B 1 254 ? 16.094 15.133 0.686 1 97.75 254 TRP B CA 1
ATOM 4109 C C . TRP B 1 254 ? 16.234 13.891 1.562 1 97.75 254 TRP B C 1
ATOM 4111 O O . TRP B 1 254 ? 17.266 13.703 2.225 1 97.75 254 TRP B O 1
ATOM 4121 N N . LEU B 1 255 ? 15.25 12.992 1.569 1 97.38 255 LEU B N 1
ATOM 4122 C CA . LEU B 1 255 ? 15.305 11.75 2.336 1 97.38 255 LEU B CA 1
ATOM 4123 C C . LEU B 1 255 ? 16.516 10.906 1.919 1 97.38 255 LEU B C 1
ATOM 4125 O O . LEU B 1 255 ? 17.188 10.328 2.768 1 97.38 255 LEU B O 1
ATOM 4129 N N . LYS B 1 256 ? 16.766 10.883 0.654 1 93.12 256 LYS B N 1
ATOM 4130 C CA . LYS B 1 256 ? 17.734 9.953 0.085 1 93.12 256 LYS B CA 1
ATOM 4131 C C . LYS B 1 256 ? 19.156 10.461 0.277 1 93.12 256 LYS B C 1
ATOM 4133 O O . LYS B 1 256 ? 20.125 9.727 0.061 1 93.12 256 LYS B O 1
ATOM 4138 N N . GLU B 1 257 ? 19.328 11.695 0.692 1 84.69 257 GLU B N 1
ATOM 4139 C CA . GLU B 1 257 ? 20.656 12.273 0.948 1 84.69 257 GLU B CA 1
ATOM 4140 C C . GLU B 1 257 ? 21.125 11.961 2.365 1 84.69 257 GLU B C 1
ATOM 4142 O O . GLU B 1 257 ? 22.172 12.453 2.799 1 84.69 257 GLU B O 1
ATOM 4147 N N . ARG B 1 258 ? 20.5 11.133 3.02 1 74.44 258 ARG B N 1
ATOM 4148 C CA . ARG B 1 258 ? 20.891 10.734 4.367 1 74.44 258 ARG B CA 1
ATOM 4149 C C . ARG B 1 258 ? 22.281 10.125 4.375 1 74.44 258 ARG B C 1
ATOM 4151 O O . ARG B 1 258 ? 22.719 9.547 3.375 1 74.44 258 ARG B O 1
ATOM 4158 N N . PRO B 1 259 ? 22.906 10.461 5.402 1 66.75 259 PRO B N 1
ATOM 4159 C CA . PRO B 1 259 ? 24.172 9.727 5.496 1 66.75 259 PRO B CA 1
ATOM 4160 C C . PRO B 1 259 ? 23.984 8.211 5.488 1 66.75 259 PRO B C 1
ATOM 4162 O O . PRO B 1 259 ? 22.969 7.715 5.984 1 66.75 259 PRO B O 1
ATOM 4165 N N . ALA B 1 260 ? 24.781 7.547 4.668 1 56.5 260 ALA B N 1
ATOM 4166 C CA . ALA B 1 260 ? 24.672 6.094 4.57 1 56.5 260 ALA B CA 1
ATOM 4167 C C . ALA B 1 260 ? 24.859 5.438 5.934 1 56.5 260 ALA B C 1
ATOM 4169 O O . ALA B 1 260 ? 25.609 5.934 6.777 1 56.5 260 ALA B O 1
ATOM 4170 N N . LYS B 1 261 ? 24.047 4.453 6.301 1 52.75 261 LYS B N 1
ATOM 4171 C CA . LYS B 1 261 ? 24.172 3.709 7.551 1 52.75 261 LYS B CA 1
ATOM 4172 C C . LYS B 1 261 ? 25.594 3.186 7.738 1 52.75 261 LYS B C 1
ATOM 4174 O O . LYS B 1 261 ? 26.188 2.619 6.816 1 52.75 261 LYS B O 1
ATOM 4179 N N . GLY B 1 262 ? 26.531 3.902 8.523 1 39.91 262 GLY B N 1
ATOM 4180 C CA . GLY B 1 262 ? 27.844 3.367 8.836 1 39.91 262 GLY B CA 1
ATOM 4181 C C . GLY B 1 262 ? 27.797 1.973 9.438 1 39.91 262 GLY B C 1
ATOM 4182 O O . GLY B 1 262 ? 26.797 1.58 10.023 1 39.91 262 GLY B O 1
#